Protein AF-A0A3D1VID3-F1 (afdb_monomer_lite)

Structure (mmCIF, N/CA/C/O backbone):
data_AF-A0A3D1VID3-F1
#
_entry.id   AF-A0A3D1VID3-F1
#
loop_
_atom_site.group_PDB
_atom_site.id
_atom_site.type_symbol
_atom_site.label_atom_id
_atom_site.label_alt_id
_atom_site.label_comp_id
_atom_site.label_asym_id
_atom_site.label_entity_id
_atom_site.label_seq_id
_atom_site.pdbx_PDB_ins_code
_atom_site.Cartn_x
_atom_site.Cartn_y
_atom_site.Cartn_z
_atom_site.occupancy
_atom_site.B_iso_or_equiv
_atom_site.auth_seq_id
_atom_site.auth_comp_id
_atom_site.auth_asym_id
_atom_site.auth_atom_id
_atom_site.pdbx_PDB_model_num
ATOM 1 N N . ALA A 1 1 ? 31.859 8.730 -6.512 1.00 69.94 1 ALA A N 1
ATOM 2 C CA . ALA A 1 1 ? 32.253 7.536 -5.726 1.00 69.94 1 ALA A CA 1
ATOM 3 C C . ALA A 1 1 ? 33.069 6.606 -6.617 1.00 69.94 1 ALA A C 1
ATOM 5 O O . ALA A 1 1 ? 32.719 6.485 -7.785 1.00 69.94 1 ALA A O 1
ATOM 6 N N . ASN A 1 2 ? 34.132 5.982 -6.102 1.00 84.19 2 ASN A N 1
ATOM 7 C CA . ASN A 1 2 ? 34.998 5.089 -6.883 1.00 84.19 2 ASN A CA 1
ATOM 8 C C . ASN A 1 2 ? 34.847 3.645 -6.387 1.00 84.19 2 ASN A C 1
ATOM 10 O O . ASN A 1 2 ? 34.829 3.423 -5.179 1.00 84.19 2 ASN A O 1
ATOM 14 N N . GLY A 1 3 ? 34.757 2.680 -7.307 1.00 83.94 3 GLY A N 1
ATOM 15 C CA . GLY A 1 3 ? 34.739 1.248 -6.985 1.00 83.94 3 GLY A CA 1
ATOM 16 C C . GLY A 1 3 ? 33.404 0.687 -6.476 1.00 83.94 3 GLY A C 1
ATOM 17 O O . GLY A 1 3 ? 33.406 -0.346 -5.812 1.00 83.94 3 GLY A O 1
ATOM 18 N N . VAL A 1 4 ? 32.268 1.327 -6.774 1.00 95.44 4 VAL A N 1
ATOM 19 C CA . VAL A 1 4 ? 30.941 0.855 -6.333 1.00 95.44 4 VAL A CA 1
ATOM 20 C C . VAL A 1 4 ? 30.616 -0.498 -6.979 1.00 95.44 4 VAL A C 1
ATOM 22 O O . VAL A 1 4 ? 30.818 -0.677 -8.178 1.00 95.44 4 VAL A O 1
ATOM 25 N N . GLN A 1 5 ? 30.114 -1.458 -6.198 1.00 96.44 5 GLN A N 1
ATOM 26 C CA . GLN A 1 5 ? 29.717 -2.789 -6.672 1.00 96.44 5 GLN A CA 1
ATOM 27 C C . GLN A 1 5 ? 28.214 -2.992 -6.441 1.00 96.44 5 GLN A C 1
ATOM 29 O O . GLN A 1 5 ? 27.749 -2.866 -5.312 1.00 96.44 5 GLN A O 1
ATOM 34 N N . ILE A 1 6 ? 27.469 -3.339 -7.490 1.00 96.25 6 ILE A N 1
ATOM 35 C CA . ILE A 1 6 ? 26.026 -3.612 -7.438 1.00 96.25 6 ILE A CA 1
ATOM 36 C C . ILE A 1 6 ? 25.817 -5.026 -7.966 1.00 96.25 6 ILE A C 1
ATOM 38 O O . ILE A 1 6 ? 25.925 -5.250 -9.175 1.00 96.25 6 ILE A O 1
ATOM 42 N N . LYS A 1 7 ? 25.594 -5.993 -7.066 1.00 93.56 7 LYS A N 1
ATOM 43 C CA . LYS A 1 7 ? 25.561 -7.411 -7.443 1.00 93.56 7 LYS A CA 1
ATOM 44 C C . LYS A 1 7 ? 24.389 -8.200 -6.900 1.00 93.56 7 LYS A C 1
ATOM 46 O O . LYS A 1 7 ? 24.026 -8.014 -5.743 1.00 93.56 7 LYS A O 1
ATOM 51 N N . ASN A 1 8 ? 23.899 -9.135 -7.712 1.00 83.69 8 ASN A N 1
ATOM 52 C CA . ASN A 1 8 ? 22.909 -10.149 -7.340 1.00 83.69 8 ASN A CA 1
ATOM 53 C C . ASN A 1 8 ? 21.578 -9.572 -6.826 1.00 83.69 8 ASN A C 1
ATOM 55 O O . ASN A 1 8 ? 20.977 -10.116 -5.901 1.00 83.69 8 ASN A O 1
ATOM 59 N N . ASN A 1 9 ? 21.124 -8.467 -7.418 1.00 81.62 9 ASN A N 1
ATOM 60 C CA . ASN A 1 9 ? 19.864 -7.813 -7.069 1.00 81.62 9 ASN A CA 1
ATOM 61 C C . ASN A 1 9 ? 18.778 -8.083 -8.112 1.00 81.62 9 ASN A C 1
ATOM 63 O O . ASN A 1 9 ? 19.063 -8.420 -9.263 1.00 81.62 9 ASN A O 1
ATOM 67 N N . TYR A 1 10 ? 17.531 -7.861 -7.703 1.00 89.25 10 TYR A N 1
ATOM 68 C CA . TYR A 1 10 ? 16.372 -7.824 -8.584 1.00 89.25 10 TYR A CA 1
ATOM 69 C C . TYR A 1 10 ? 15.806 -6.402 -8.621 1.00 89.25 10 TYR A C 1
ATOM 71 O O . TYR A 1 10 ? 15.274 -5.919 -7.623 1.00 89.25 10 TYR A O 1
ATOM 79 N N . PHE A 1 11 ? 15.938 -5.733 -9.763 1.00 82.56 11 PHE A N 1
ATOM 80 C CA . PHE A 1 11 ? 15.369 -4.411 -10.006 1.00 82.56 11 PHE A CA 1
ATOM 81 C C . PHE A 1 11 ? 14.055 -4.571 -10.760 1.00 82.56 11 PHE A C 1
ATOM 83 O O . PHE A 1 11 ? 14.045 -5.176 -11.837 1.00 82.56 11 PHE A O 1
ATOM 90 N N . HIS A 1 12 ? 12.960 -4.027 -10.213 1.00 87.31 12 HIS A N 1
ATOM 91 C CA . HIS A 1 12 ? 11.667 -4.116 -10.878 1.00 87.31 12 HIS A CA 1
ATOM 92 C C . HIS A 1 12 ? 10.739 -2.909 -10.733 1.00 87.31 12 HIS A C 1
ATOM 94 O O . HIS A 1 12 ? 10.721 -2.267 -9.688 1.00 87.31 12 HIS A O 1
ATOM 100 N N . HIS A 1 13 ? 9.922 -2.673 -11.767 1.00 83.50 13 HIS A N 1
ATOM 101 C CA . HIS A 1 13 ? 8.860 -1.653 -11.826 1.00 83.50 13 HIS A CA 1
ATOM 102 C C . HIS A 1 13 ? 9.362 -0.210 -11.613 1.00 83.50 13 HIS A C 1
ATOM 104 O O . HIS A 1 13 ? 8.873 0.525 -10.758 1.00 83.50 13 HIS A O 1
ATOM 110 N N . ILE A 1 14 ? 10.341 0.201 -12.425 1.00 79.12 14 ILE A N 1
ATOM 111 C CA . ILE A 1 14 ? 10.919 1.556 -12.461 1.00 79.12 14 ILE A CA 1
ATOM 112 C C . ILE A 1 14 ? 10.676 2.140 -13.864 1.00 79.12 14 ILE A C 1
ATOM 114 O O . ILE A 1 14 ? 11.572 2.145 -14.700 1.00 79.12 14 ILE A O 1
ATOM 118 N N . GLN A 1 15 ? 9.442 2.576 -14.141 1.00 77.38 15 GLN A N 1
ATOM 119 C CA . GLN A 1 15 ? 8.937 2.813 -15.511 1.00 77.38 15 GLN 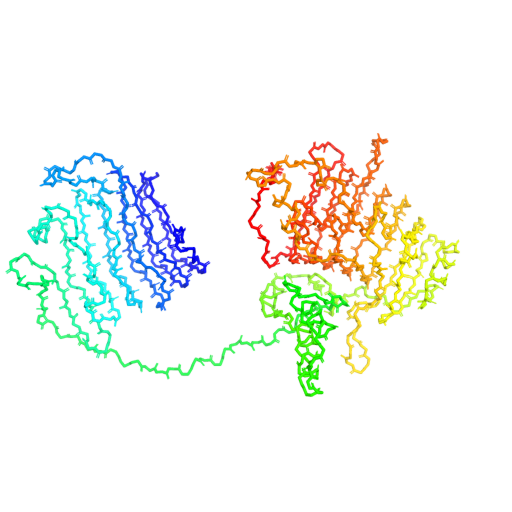A CA 1
ATOM 120 C C . GLN A 1 15 ? 8.604 4.281 -15.836 1.00 77.38 15 GLN A C 1
ATOM 122 O O . GLN A 1 15 ? 7.758 4.573 -16.677 1.00 77.38 15 GLN A O 1
ATOM 127 N N . SER A 1 16 ? 9.213 5.246 -15.141 1.00 75.56 16 SER A N 1
ATOM 128 C CA . SER A 1 16 ? 9.013 6.654 -15.512 1.00 75.56 16 SER A CA 1
ATOM 129 C C . SER A 1 16 ? 9.574 6.912 -16.918 1.00 75.56 16 SER A C 1
ATOM 131 O O . SER A 1 16 ? 10.734 6.590 -17.173 1.00 75.56 16 SER A O 1
ATOM 133 N N . GLU A 1 17 ? 8.775 7.509 -17.807 1.00 57.53 17 GLU A N 1
ATOM 134 C CA . GLU A 1 17 ? 9.091 7.723 -19.235 1.00 57.53 17 GLU A CA 1
ATOM 135 C C . GLU A 1 17 ? 10.389 8.523 -19.464 1.00 57.53 17 GLU A C 1
ATOM 137 O O . GLU A 1 17 ? 11.093 8.274 -20.431 1.00 57.53 17 GLU A O 1
ATOM 142 N N . PHE A 1 18 ? 10.750 9.435 -18.548 1.00 59.16 18 PHE A N 1
ATOM 143 C CA . PHE A 1 18 ? 11.919 10.329 -18.691 1.00 59.16 18 PHE A CA 1
ATOM 144 C C . PHE A 1 18 ? 12.942 10.237 -17.547 1.00 59.16 18 PHE A C 1
ATOM 146 O O . PHE A 1 18 ? 13.925 10.979 -17.516 1.00 59.16 18 PHE A O 1
ATOM 153 N N . ALA A 1 19 ? 12.688 9.390 -16.546 1.00 73.94 19 ALA A N 1
ATOM 154 C CA . ALA A 1 19 ? 13.525 9.306 -15.344 1.00 73.94 19 ALA A CA 1
ATOM 155 C C . ALA A 1 19 ? 13.604 7.897 -14.733 1.00 73.94 19 ALA A C 1
ATOM 157 O O . ALA A 1 19 ? 14.097 7.736 -13.616 1.00 73.94 19 ALA A O 1
ATOM 158 N N . GLY A 1 20 ? 13.076 6.879 -15.421 1.00 81.62 20 GLY A N 1
ATOM 159 C CA . GLY A 1 20 ? 12.983 5.501 -14.937 1.00 81.62 20 GLY A CA 1
ATOM 160 C C . GLY A 1 20 ? 14.314 4.748 -14.987 1.00 81.62 20 GLY A C 1
ATOM 161 O O . GLY A 1 20 ? 14.420 3.739 -15.676 1.00 81.62 20 GLY A O 1
ATOM 162 N N . TYR A 1 21 ? 15.329 5.243 -14.278 1.00 91.12 21 TYR A N 1
ATOM 163 C CA . TYR A 1 21 ? 16.670 4.656 -14.235 1.00 91.12 21 TYR A CA 1
ATOM 164 C C . TYR A 1 21 ? 16.803 3.691 -13.054 1.00 91.12 21 TYR A C 1
ATOM 166 O O . TYR A 1 21 ? 16.617 4.101 -11.908 1.00 91.12 21 TYR A O 1
ATOM 174 N N . ALA A 1 22 ? 17.188 2.433 -13.290 1.00 92.88 22 ALA A N 1
ATOM 175 C CA . ALA A 1 22 ? 17.501 1.528 -12.179 1.00 92.88 22 ALA A CA 1
ATOM 176 C C . ALA A 1 22 ? 18.785 1.953 -11.444 1.00 92.88 22 ALA A C 1
ATOM 178 O O . ALA A 1 22 ? 18.865 1.860 -10.219 1.00 92.88 22 ALA A O 1
ATOM 179 N N . ILE A 1 23 ? 19.794 2.433 -12.181 1.00 96.12 23 ILE A N 1
ATOM 180 C CA . ILE A 1 23 ? 21.072 2.896 -11.629 1.00 96.12 23 ILE A CA 1
ATOM 181 C C . ILE A 1 23 ? 21.494 4.180 -12.351 1.00 96.12 23 ILE A C 1
ATOM 183 O O . ILE A 1 23 ? 21.650 4.185 -13.569 1.00 96.12 23 ILE A O 1
ATOM 187 N N . ALA A 1 24 ? 21.741 5.256 -11.601 1.00 94.88 24 ALA A N 1
ATOM 188 C CA . ALA A 1 24 ? 22.260 6.518 -12.130 1.00 94.88 24 ALA A CA 1
ATOM 189 C C . ALA A 1 24 ? 23.707 6.761 -11.665 1.00 94.88 24 ALA A C 1
ATOM 191 O O . ALA A 1 24 ? 24.011 6.694 -10.473 1.00 94.88 24 ALA A O 1
ATOM 192 N N . ILE A 1 25 ? 24.603 7.062 -12.606 1.00 94.94 25 ILE A N 1
ATOM 193 C CA . ILE A 1 25 ? 26.035 7.275 -12.376 1.00 94.94 25 ILE A CA 1
ATOM 194 C C . ILE A 1 25 ? 26.409 8.681 -12.852 1.00 94.94 25 ILE A C 1
ATOM 196 O O . ILE A 1 25 ? 26.446 8.953 -14.047 1.00 94.94 25 ILE A O 1
ATOM 200 N N . ALA A 1 26 ? 26.736 9.572 -11.917 1.00 93.38 26 ALA A N 1
ATOM 201 C CA . ALA A 1 26 ? 27.215 10.921 -12.214 1.00 93.38 26 ALA A CA 1
ATOM 202 C C . ALA A 1 26 ? 28.569 11.164 -11.533 1.00 93.38 26 ALA A C 1
ATOM 204 O O . ALA A 1 26 ? 28.663 11.141 -10.305 1.00 93.38 26 ALA A O 1
ATOM 205 N N . ASN A 1 27 ? 29.622 11.378 -12.326 1.00 91.25 27 ASN A N 1
ATOM 206 C CA . ASN A 1 27 ? 31.018 11.491 -11.874 1.00 91.25 27 ASN A CA 1
ATOM 207 C C . ASN A 1 27 ? 31.439 10.354 -10.910 1.00 91.25 27 ASN A C 1
ATOM 209 O O . ASN A 1 27 ? 31.988 10.587 -9.824 1.00 91.25 27 ASN A O 1
ATOM 213 N N . GLY A 1 28 ? 31.131 9.106 -11.275 1.00 93.06 28 GLY A N 1
ATOM 214 C CA . GLY A 1 28 ? 31.352 7.931 -10.427 1.00 93.06 28 GLY A CA 1
ATOM 215 C C . GLY A 1 28 ? 31.689 6.662 -11.203 1.00 93.06 28 GLY A C 1
ATOM 216 O O . GLY A 1 28 ? 31.484 6.584 -12.407 1.00 93.06 28 GLY A O 1
ATOM 217 N N . GLN A 1 29 ? 32.217 5.657 -10.506 1.00 95.94 29 GLN A N 1
ATOM 218 C CA . GLN A 1 29 ? 32.656 4.396 -11.108 1.00 95.94 29 GLN A CA 1
ATOM 219 C C . GLN A 1 29 ? 31.906 3.223 -10.481 1.00 95.94 29 GLN A C 1
ATOM 221 O O . GLN A 1 29 ? 31.983 3.036 -9.260 1.00 95.94 29 GLN A O 1
ATOM 226 N N . ALA A 1 30 ? 31.215 2.434 -11.307 1.00 97.06 30 ALA A N 1
ATOM 227 C CA . ALA A 1 30 ? 30.407 1.309 -10.847 1.00 97.06 30 ALA A CA 1
ATOM 228 C C . ALA A 1 30 ? 30.616 0.030 -11.671 1.00 97.06 30 ALA A C 1
ATOM 230 O O . ALA A 1 30 ? 30.697 0.055 -12.900 1.00 97.06 30 ALA A O 1
ATOM 231 N N . THR A 1 31 ? 30.633 -1.106 -10.974 1.00 98.19 31 THR A N 1
ATOM 232 C CA . THR A 1 31 ? 30.494 -2.446 -11.551 1.00 98.19 31 THR A CA 1
ATOM 233 C C . THR A 1 31 ? 29.124 -3.008 -11.189 1.00 98.19 31 THR A C 1
ATOM 235 O O . THR A 1 31 ? 28.808 -3.165 -10.009 1.00 98.19 31 THR A O 1
ATOM 238 N N . VAL A 1 32 ? 28.330 -3.343 -12.200 1.00 98.25 32 VAL A N 1
ATOM 239 C CA . VAL A 1 32 ? 26.972 -3.878 -12.084 1.00 98.25 32 VAL A CA 1
ATOM 240 C C . VAL A 1 32 ? 26.993 -5.320 -12.582 1.00 98.25 32 VAL A C 1
ATOM 242 O O . VAL A 1 32 ? 27.186 -5.556 -13.776 1.00 98.25 32 VAL A O 1
ATOM 245 N N . GLU A 1 33 ? 26.867 -6.288 -11.670 1.00 97.50 33 GLU A N 1
ATOM 246 C CA . GLU A 1 33 ? 27.108 -7.703 -11.968 1.00 97.50 33 GLU A CA 1
ATOM 247 C C . GLU A 1 33 ? 26.064 -8.685 -11.424 1.00 97.50 33 GLU A C 1
ATOM 249 O O . GLU A 1 33 ? 25.779 -8.684 -10.236 1.00 97.50 33 GLU A O 1
ATOM 254 N N . GLY A 1 34 ? 25.560 -9.603 -12.254 1.00 84.75 34 GLY A N 1
ATOM 255 C CA . GLY A 1 34 ? 24.706 -10.698 -11.769 1.00 84.75 34 GLY A CA 1
ATOM 256 C C . GLY A 1 34 ? 23.289 -10.281 -11.366 1.00 84.75 34 GLY A C 1
ATOM 257 O O . GLY A 1 34 ? 22.659 -10.973 -10.573 1.00 84.75 34 GLY A O 1
ATOM 258 N N . ASN A 1 35 ? 22.792 -9.140 -11.845 1.00 94.31 35 ASN A N 1
ATOM 259 C CA . ASN A 1 35 ? 21.467 -8.622 -11.500 1.00 94.31 35 ASN A CA 1
ATOM 260 C C . ASN A 1 35 ? 20.402 -9.040 -12.528 1.00 94.31 35 ASN A C 1
ATOM 262 O O . ASN A 1 35 ? 20.710 -9.282 -13.699 1.00 94.31 35 ASN A O 1
ATOM 266 N N . LEU A 1 36 ? 19.145 -9.069 -12.084 1.00 87.94 36 LEU A N 1
ATOM 267 C CA . LEU A 1 36 ? 17.956 -9.246 -12.918 1.00 87.94 36 LEU A CA 1
ATOM 268 C C . LEU A 1 36 ? 17.178 -7.925 -12.997 1.00 87.94 36 LEU A C 1
ATOM 270 O O . LEU A 1 36 ? 16.871 -7.334 -11.962 1.00 87.94 36 LEU A O 1
ATOM 274 N N . PHE A 1 37 ? 16.831 -7.493 -14.208 1.00 89.62 37 PHE A N 1
ATOM 275 C CA . PHE A 1 37 ? 16.057 -6.278 -14.478 1.00 89.62 37 PHE A CA 1
ATOM 276 C C . PHE A 1 37 ? 14.732 -6.629 -15.161 1.00 89.62 37 PHE A C 1
ATOM 278 O O . PHE A 1 37 ? 14.739 -7.326 -16.174 1.00 89.62 37 PHE A O 1
ATOM 285 N N . ASN A 1 38 ? 13.608 -6.146 -14.624 1.00 85.50 38 ASN A N 1
ATOM 286 C CA . ASN A 1 38 ? 12.265 -6.421 -15.150 1.00 85.50 38 ASN A CA 1
ATOM 287 C C . ASN A 1 38 ? 11.326 -5.212 -14.971 1.00 85.50 38 ASN A C 1
ATOM 289 O O . ASN A 1 38 ? 11.286 -4.628 -13.902 1.00 85.50 38 ASN A O 1
ATOM 293 N N . HIS A 1 39 ? 10.534 -4.838 -15.968 1.00 77.56 39 HIS A N 1
ATOM 294 C CA . HIS A 1 39 ? 9.714 -3.618 -15.993 1.00 77.56 39 HIS A CA 1
ATOM 295 C C . HIS A 1 39 ? 10.498 -2.354 -15.596 1.00 77.56 39 HIS A C 1
ATOM 297 O O . HIS A 1 39 ? 10.245 -1.745 -14.558 1.00 77.56 39 HIS A O 1
ATOM 303 N N . ILE A 1 40 ? 11.495 -1.983 -16.396 1.00 83.12 40 ILE A N 1
ATOM 304 C CA . ILE A 1 40 ? 12.371 -0.825 -16.163 1.00 83.12 40 ILE A CA 1
ATOM 305 C C . ILE A 1 40 ? 12.375 0.031 -17.440 1.00 83.12 40 ILE A C 1
ATOM 307 O O . ILE A 1 40 ? 12.405 -0.540 -18.524 1.00 83.12 40 ILE A O 1
ATOM 311 N N . SER A 1 41 ? 12.384 1.365 -17.356 1.00 84.62 41 SER A N 1
ATOM 312 C CA . SER A 1 41 ? 12.559 2.198 -18.563 1.00 84.62 41 SER A CA 1
ATOM 313 C C . SER A 1 41 ? 13.994 2.107 -19.086 1.00 84.62 41 SER A C 1
ATOM 315 O O . SER A 1 41 ? 14.212 1.793 -20.251 1.00 84.62 41 SER A O 1
ATOM 317 N N . HIS A 1 42 ? 14.971 2.318 -18.197 1.00 89.69 42 HIS A N 1
ATOM 318 C CA . HIS A 1 42 ? 16.403 2.292 -18.492 1.00 89.69 42 HIS A CA 1
ATOM 319 C C . HIS A 1 42 ? 17.173 1.588 -17.362 1.00 89.69 42 HIS A C 1
ATOM 321 O O . HIS A 1 42 ? 17.013 1.913 -16.182 1.00 89.69 42 HIS A O 1
ATOM 327 N N . LEU A 1 43 ? 18.057 0.642 -17.688 1.00 94.62 43 LEU A N 1
ATOM 328 C CA . LEU A 1 43 ? 18.902 -0.008 -16.676 1.00 94.62 43 LEU A CA 1
ATOM 329 C C . LEU A 1 43 ? 19.868 1.007 -16.067 1.00 94.62 43 LEU A C 1
ATOM 331 O O . LEU A 1 43 ? 19.989 1.099 -14.846 1.00 94.62 43 LEU A O 1
ATOM 335 N N . ILE A 1 44 ? 20.566 1.749 -16.927 1.00 95.88 44 ILE A N 1
ATOM 336 C CA . ILE A 1 44 ? 21.646 2.646 -16.533 1.00 95.88 44 ILE A CA 1
ATOM 337 C C . ILE A 1 44 ? 21.423 4.039 -17.120 1.00 95.88 44 ILE A C 1
ATOM 339 O O . ILE A 1 44 ? 21.210 4.181 -18.319 1.00 95.88 44 ILE A O 1
ATOM 343 N N . TYR A 1 45 ? 21.580 5.061 -16.286 1.00 95.00 45 TYR A N 1
ATOM 344 C CA . TYR A 1 45 ? 21.882 6.428 -16.700 1.00 95.00 45 TYR A CA 1
ATOM 345 C C . TYR A 1 45 ? 23.328 6.750 -16.328 1.00 95.00 45 TYR A C 1
ATOM 347 O O . TYR A 1 45 ? 23.734 6.510 -15.188 1.00 95.00 45 TYR A O 1
ATOM 355 N N . ILE A 1 46 ? 24.116 7.293 -17.255 1.00 94.75 46 ILE A N 1
ATOM 356 C CA . ILE A 1 46 ? 25.505 7.682 -16.987 1.00 94.75 46 ILE A CA 1
ATOM 357 C C . ILE A 1 46 ? 25.851 9.049 -17.580 1.00 94.75 46 ILE A C 1
ATOM 359 O O . ILE A 1 46 ? 25.584 9.315 -18.747 1.00 94.75 46 ILE A O 1
ATOM 363 N N . GLN A 1 47 ? 26.497 9.893 -16.773 1.00 94.00 47 GLN A N 1
ATOM 364 C CA . GLN A 1 47 ? 27.023 11.200 -17.175 1.00 94.00 47 GLN A CA 1
ATOM 365 C C . GLN A 1 47 ? 28.311 11.566 -16.424 1.00 94.00 47 GLN A C 1
ATOM 367 O O . GLN A 1 47 ? 28.577 11.068 -15.326 1.00 94.00 47 GLN A O 1
ATOM 372 N N . GLY A 1 48 ? 29.076 12.516 -16.961 1.00 92.56 48 GLY A N 1
ATOM 373 C CA . GLY A 1 48 ? 30.275 13.083 -16.337 1.00 92.56 48 GLY A CA 1
ATOM 374 C C . GLY A 1 48 ? 31.583 12.488 -16.863 1.00 92.56 48 GLY A C 1
ATOM 375 O O . GLY A 1 48 ? 31.759 11.274 -16.918 1.00 92.56 48 GLY A O 1
ATOM 376 N N . ALA A 1 49 ? 32.551 13.350 -17.194 1.00 91.75 49 ALA A N 1
ATOM 377 C CA . ALA A 1 49 ? 33.791 12.964 -17.879 1.00 91.75 49 ALA A CA 1
ATOM 378 C C . ALA A 1 49 ? 34.677 11.960 -17.117 1.00 91.75 49 ALA A C 1
ATOM 380 O O . ALA A 1 49 ? 35.528 11.309 -17.717 1.00 91.75 49 ALA A O 1
ATOM 381 N N . SER A 1 50 ? 34.489 11.831 -15.801 1.00 92.31 50 SER A N 1
ATOM 382 C CA . SER A 1 50 ? 35.207 10.879 -14.946 1.00 92.31 50 SER A CA 1
ATOM 383 C C . SER A 1 50 ? 34.428 9.592 -14.653 1.00 92.31 50 SER A C 1
ATOM 385 O O . SER A 1 50 ? 34.944 8.735 -13.930 1.00 92.31 50 SER A O 1
ATOM 387 N N . SER A 1 51 ? 33.206 9.452 -15.177 1.00 95.94 51 SER A N 1
ATOM 388 C CA . SER A 1 51 ? 32.351 8.299 -14.900 1.00 95.94 51 SER A CA 1
ATOM 389 C C . SER A 1 51 ? 32.799 7.040 -15.628 1.00 95.94 51 SER A C 1
ATOM 391 O O . SER A 1 51 ? 33.197 7.105 -16.788 1.00 95.94 51 SER A O 1
ATOM 393 N N . SER A 1 52 ? 32.667 5.893 -14.964 1.00 96.69 52 SER A N 1
ATOM 394 C CA . SER A 1 52 ? 32.997 4.580 -15.524 1.00 96.69 52 SER A CA 1
ATOM 395 C C . SER A 1 52 ? 31.895 3.566 -15.228 1.00 96.69 52 SER A C 1
ATOM 397 O O . SER A 1 52 ? 31.409 3.483 -14.095 1.00 96.69 52 SER A O 1
ATOM 399 N N . LEU A 1 53 ? 31.537 2.755 -16.223 1.00 97.69 53 LEU A N 1
ATOM 400 C CA . LEU A 1 53 ? 30.578 1.657 -16.084 1.00 97.69 53 LEU A CA 1
ATOM 401 C C . LEU A 1 53 ? 31.206 0.332 -16.511 1.00 97.69 53 LEU A C 1
ATOM 403 O O . LEU A 1 53 ? 31.727 0.206 -17.613 1.00 97.69 53 LEU A O 1
ATOM 407 N N . THR A 1 54 ? 31.054 -0.695 -15.679 1.00 98.19 54 THR A N 1
ATOM 408 C CA . THR A 1 54 ? 31.205 -2.096 -16.089 1.00 98.19 54 THR A CA 1
ATOM 409 C C . THR A 1 54 ? 29.908 -2.849 -15.812 1.00 98.19 54 THR A C 1
ATOM 411 O O . THR A 1 54 ? 29.616 -3.166 -14.663 1.00 98.19 54 THR A O 1
ATOM 414 N N . LEU A 1 55 ? 29.135 -3.147 -16.852 1.00 98.12 55 LEU A N 1
ATOM 415 C CA . LEU A 1 55 ? 27.898 -3.925 -16.800 1.00 98.12 55 LEU A CA 1
ATOM 416 C C . LEU A 1 55 ? 28.195 -5.356 -17.264 1.00 98.12 55 LEU A C 1
ATOM 418 O O . LEU A 1 55 ? 28.493 -5.559 -18.442 1.00 98.12 55 LEU A O 1
ATOM 422 N N . LYS A 1 56 ? 28.135 -6.350 -16.368 1.00 97.69 56 LYS A N 1
ATOM 423 C CA . LYS A 1 56 ? 28.452 -7.741 -16.728 1.00 97.69 56 LYS A CA 1
ATOM 424 C C . LYS A 1 56 ? 27.577 -8.821 -16.111 1.00 97.69 56 LYS A C 1
ATOM 426 O O . LYS A 1 56 ? 27.183 -8.710 -14.963 1.00 97.69 56 LYS A O 1
ATOM 431 N N . ASN A 1 57 ? 27.347 -9.927 -16.812 1.00 96.12 57 ASN A N 1
ATOM 432 C CA . ASN A 1 57 ? 26.619 -11.086 -16.268 1.00 96.12 57 ASN A CA 1
ATOM 433 C C . ASN A 1 57 ? 25.181 -10.770 -15.800 1.00 96.12 57 ASN A C 1
ATOM 435 O O . ASN A 1 57 ? 24.682 -11.437 -14.899 1.00 96.12 57 ASN A O 1
ATOM 439 N N . ASN A 1 58 ? 24.527 -9.739 -16.341 1.00 97.19 58 ASN A N 1
ATOM 440 C CA . ASN A 1 58 ? 23.156 -9.374 -15.968 1.00 97.19 58 ASN A CA 1
ATOM 441 C C . ASN A 1 58 ? 22.134 -9.931 -16.966 1.00 97.19 58 ASN A C 1
ATOM 443 O O . ASN A 1 58 ? 22.470 -10.227 -18.116 1.00 97.19 58 ASN A O 1
ATOM 447 N N . VAL A 1 59 ? 20.879 -10.021 -16.528 1.00 94.12 59 VAL A N 1
ATOM 448 C CA . VAL A 1 59 ? 19.735 -10.389 -17.369 1.00 94.12 59 VAL A CA 1
ATOM 449 C C . VAL A 1 59 ? 18.707 -9.264 -17.350 1.00 94.12 59 VAL A C 1
ATOM 451 O O . VAL A 1 59 ? 18.256 -8.840 -16.289 1.00 94.12 59 VAL A O 1
ATOM 454 N N . GLU A 1 60 ? 18.322 -8.800 -18.529 1.00 93.00 60 GLU A N 1
ATOM 455 C CA . GLU A 1 60 ? 17.181 -7.921 -18.761 1.00 93.00 60 GLU A CA 1
ATOM 456 C C . GLU A 1 60 ? 16.028 -8.761 -19.334 1.00 93.00 60 GLU A C 1
ATOM 458 O O . GLU A 1 60 ? 16.229 -9.523 -20.276 1.00 93.00 60 GLU A O 1
ATOM 463 N N . ALA A 1 61 ? 14.850 -8.691 -18.708 1.00 88.00 61 ALA A N 1
ATOM 464 C CA . ALA A 1 61 ? 13.800 -9.708 -18.810 1.00 88.00 61 ALA A CA 1
ATOM 465 C C . ALA A 1 61 ? 12.796 -9.552 -19.975 1.00 88.00 61 ALA A C 1
ATOM 467 O O . ALA A 1 61 ? 11.817 -10.294 -20.025 1.00 88.00 61 ALA A O 1
ATOM 468 N N . GLY A 1 62 ? 13.024 -8.648 -20.927 1.00 79.19 62 GLY A N 1
ATOM 469 C CA . GLY A 1 62 ? 12.193 -8.489 -22.128 1.00 79.19 62 GLY A CA 1
ATOM 470 C C . GLY A 1 62 ? 11.054 -7.485 -21.974 1.00 79.19 62 GLY A C 1
ATOM 471 O O . GLY A 1 62 ? 10.036 -7.594 -22.653 1.00 79.19 62 GLY A O 1
ATOM 472 N N . SER A 1 63 ? 11.206 -6.544 -21.051 1.00 76.25 63 SER A N 1
ATOM 473 C CA . SER A 1 63 ? 10.146 -5.662 -20.558 1.00 76.25 63 SER A CA 1
ATOM 474 C C . SER A 1 63 ? 10.586 -4.195 -20.498 1.00 76.25 63 SER A C 1
ATOM 476 O O . SER A 1 63 ? 10.157 -3.474 -19.596 1.00 76.25 63 SER A O 1
ATOM 478 N N . LEU A 1 64 ? 11.545 -3.788 -21.332 1.00 76.81 64 LEU A N 1
ATOM 479 C CA . LEU A 1 64 ? 12.006 -2.404 -21.356 1.00 76.81 64 LEU A CA 1
ATOM 480 C C . LEU A 1 64 ? 11.084 -1.518 -22.176 1.00 76.81 64 LEU A C 1
ATOM 482 O O . LEU A 1 64 ? 10.728 -1.853 -23.305 1.00 76.81 64 LEU A O 1
ATOM 486 N N . ASP A 1 65 ? 10.802 -0.344 -21.621 1.00 69.44 65 ASP A N 1
ATOM 487 C CA . ASP A 1 65 ? 10.063 0.711 -22.310 1.00 69.44 65 ASP A CA 1
ATOM 488 C C . ASP A 1 65 ? 11.005 1.636 -23.120 1.00 69.44 65 ASP A C 1
ATOM 490 O O . ASP A 1 65 ? 10.569 2.234 -24.101 1.00 69.44 65 ASP A O 1
ATOM 494 N N . GLY A 1 66 ? 12.304 1.705 -22.772 1.00 77.00 66 GLY A N 1
ATOM 495 C CA . GLY A 1 66 ? 13.322 2.551 -23.422 1.00 77.00 66 GLY A CA 1
ATOM 496 C C . GLY A 1 66 ? 14.667 1.849 -23.671 1.00 77.00 66 GLY A C 1
ATOM 497 O O . GLY A 1 66 ? 14.782 0.623 -23.580 1.00 77.00 66 GLY A O 1
ATOM 498 N N . GLU A 1 67 ? 15.697 2.605 -24.051 1.00 87.44 67 GLU A N 1
ATOM 499 C CA . GLU A 1 67 ? 17.055 2.093 -24.260 1.00 87.44 67 GLU A CA 1
ATOM 500 C C . GLU A 1 67 ? 17.683 1.641 -22.924 1.00 87.44 67 GLU A C 1
ATOM 502 O O . GLU A 1 67 ? 17.634 2.383 -21.941 1.00 87.44 67 GLU A O 1
ATOM 507 N N . PRO A 1 68 ? 18.339 0.465 -22.840 1.00 91.38 68 PRO A N 1
ATOM 508 C CA . PRO A 1 68 ? 18.922 -0.018 -21.592 1.00 91.38 68 PRO A CA 1
ATOM 509 C C . PRO A 1 68 ? 19.930 0.951 -20.959 1.00 91.38 68 PRO A C 1
ATOM 511 O O . PRO A 1 68 ? 20.002 1.028 -19.733 1.00 91.38 68 PRO A O 1
ATOM 514 N N . ILE A 1 69 ? 20.736 1.656 -21.759 1.00 93.06 69 ILE A N 1
ATOM 515 C CA . ILE A 1 69 ? 21.800 2.534 -21.263 1.00 93.06 69 ILE A CA 1
ATOM 516 C C . ILE A 1 69 ? 21.656 3.926 -21.887 1.00 93.06 69 ILE A C 1
ATOM 518 O O . ILE A 1 69 ? 21.951 4.122 -23.065 1.00 93.06 69 ILE A O 1
ATOM 522 N N . LEU A 1 70 ? 21.278 4.907 -21.072 1.00 91.19 70 LEU A N 1
ATOM 523 C CA . LEU A 1 70 ? 21.249 6.318 -21.450 1.00 91.19 70 LEU A CA 1
ATOM 524 C C . LEU A 1 70 ? 22.590 6.969 -21.092 1.00 91.19 70 LEU A C 1
ATOM 526 O O . LEU A 1 70 ? 23.009 6.976 -19.930 1.00 91.19 70 LEU A O 1
ATOM 530 N N . ILE A 1 71 ? 23.277 7.495 -22.105 1.00 91.69 71 ILE A N 1
ATOM 531 C CA . ILE A 1 71 ? 24.592 8.129 -21.993 1.00 91.69 71 ILE A CA 1
ATOM 532 C C . ILE A 1 71 ? 24.437 9.626 -22.250 1.00 91.69 71 ILE A C 1
ATOM 534 O O . ILE A 1 71 ? 24.270 10.062 -23.392 1.00 91.69 71 ILE A O 1
ATOM 538 N N . ASP A 1 72 ? 24.535 10.417 -21.187 1.00 91.19 72 ASP A N 1
ATOM 539 C CA . ASP A 1 72 ? 24.261 11.848 -21.228 1.00 91.19 72 ASP A CA 1
ATOM 540 C C . ASP A 1 72 ? 25.534 12.709 -21.233 1.00 91.19 72 ASP A C 1
ATOM 542 O O . ASP A 1 72 ? 26.657 12.236 -21.031 1.00 91.19 72 ASP A O 1
ATOM 546 N N . LEU A 1 73 ? 25.364 14.001 -21.503 1.00 89.88 73 LEU A N 1
ATOM 547 C CA . LEU A 1 73 ? 26.445 14.976 -21.553 1.00 89.88 73 LEU A CA 1
ATOM 548 C C . LEU A 1 73 ? 27.143 15.087 -20.191 1.00 89.88 73 LEU A C 1
ATOM 550 O O . LEU A 1 73 ? 26.528 15.380 -19.173 1.00 89.88 73 LEU A O 1
ATOM 554 N N . GLY A 1 74 ? 28.461 14.902 -20.180 1.00 84.75 74 GLY A N 1
ATOM 555 C CA . GLY A 1 74 ? 29.292 15.178 -19.016 1.00 84.75 74 GLY A CA 1
ATOM 556 C C . GLY A 1 74 ? 29.871 16.585 -19.087 1.00 84.75 74 GLY A C 1
ATOM 557 O O . GLY A 1 74 ? 29.263 17.562 -18.661 1.00 84.75 74 GLY A O 1
ATOM 558 N N . GLY A 1 75 ? 31.086 16.691 -19.624 1.00 85.88 75 GLY A N 1
ATOM 559 C CA . GLY A 1 75 ? 31.788 17.966 -19.731 1.00 85.88 75 GLY A CA 1
ATOM 560 C C . GLY A 1 75 ? 33.137 17.851 -20.432 1.00 85.88 75 GLY A C 1
ATOM 561 O O . GLY A 1 75 ? 33.783 16.809 -20.403 1.00 85.88 75 GLY A O 1
ATOM 562 N N . GLY A 1 76 ? 33.574 18.946 -21.052 1.00 90.06 76 GLY A N 1
ATOM 563 C CA . GLY A 1 76 ? 34.779 18.961 -21.883 1.00 90.06 76 GLY A CA 1
ATOM 564 C C . GLY A 1 76 ? 34.540 18.413 -23.292 1.00 90.06 76 GLY A C 1
ATOM 565 O O . GLY A 1 76 ? 33.563 17.710 -23.559 1.00 90.06 76 GLY A O 1
ATOM 566 N N . LYS A 1 77 ? 35.424 18.793 -24.216 1.00 93.19 77 LYS A N 1
ATOM 567 C CA . LYS A 1 77 ? 35.398 18.327 -25.605 1.00 93.19 77 LYS A CA 1
ATOM 568 C C . LYS A 1 77 ? 36.275 17.098 -25.764 1.00 93.19 77 LYS A C 1
ATOM 570 O O . LYS A 1 77 ? 37.332 17.013 -25.141 1.00 93.19 77 LYS A O 1
ATOM 575 N N . ASP A 1 78 ? 35.828 16.170 -26.599 1.00 91.25 78 ASP A N 1
ATOM 576 C CA . ASP A 1 78 ? 36.645 15.019 -26.954 1.00 91.25 78 ASP A CA 1
ATOM 577 C C . ASP A 1 78 ? 37.866 15.452 -27.778 1.00 91.25 78 ASP A C 1
ATOM 579 O O . ASP A 1 78 ? 37.770 16.345 -28.622 1.00 91.25 78 ASP A O 1
ATOM 583 N N . ILE A 1 79 ? 39.019 14.825 -27.532 1.00 88.81 79 ILE A N 1
ATOM 584 C CA . ILE A 1 79 ? 40.274 15.176 -28.208 1.00 88.81 79 ILE A CA 1
ATOM 585 C C . ILE A 1 79 ? 40.322 14.684 -29.660 1.00 88.81 79 ILE A C 1
ATOM 587 O O . ILE A 1 79 ? 40.840 15.390 -30.522 1.00 88.81 79 ILE A O 1
ATOM 591 N N . ASP A 1 80 ? 39.754 13.507 -29.939 1.00 86.44 80 ASP A N 1
ATOM 592 C CA . ASP A 1 80 ? 39.760 12.912 -31.279 1.00 86.44 80 ASP A CA 1
ATOM 593 C C . ASP A 1 80 ? 38.522 13.329 -32.084 1.00 86.44 80 ASP A C 1
ATOM 595 O O . ASP A 1 80 ? 38.559 13.337 -33.315 1.00 86.44 80 ASP A O 1
ATOM 599 N N . PHE A 1 81 ? 37.434 13.697 -31.395 1.00 88.31 81 PHE A N 1
ATOM 600 C CA . PHE A 1 81 ? 36.178 14.155 -31.993 1.00 88.31 81 PHE A CA 1
ATOM 601 C C . PHE A 1 81 ? 35.736 15.514 -31.412 1.00 88.31 81 PHE A C 1
ATOM 603 O O . PHE A 1 81 ? 34.762 15.566 -30.663 1.00 88.31 81 PHE A O 1
ATOM 610 N N . PRO A 1 82 ? 36.380 16.644 -31.772 1.00 89.75 82 PRO A N 1
ATOM 611 C CA . PRO A 1 82 ? 36.152 17.947 -31.125 1.00 89.75 82 PRO A CA 1
ATOM 612 C C . PRO A 1 82 ? 34.716 18.497 -31.192 1.00 89.75 82 PRO A C 1
ATOM 614 O O . PRO A 1 82 ? 34.342 19.361 -30.394 1.00 89.75 82 PRO A O 1
ATOM 617 N N . ALA A 1 83 ? 33.888 18.010 -32.125 1.00 89.88 83 ALA A N 1
ATOM 618 C CA . ALA A 1 83 ? 32.459 18.322 -32.169 1.00 89.88 83 ALA A CA 1
ATOM 619 C C . ALA A 1 83 ? 31.705 17.757 -30.944 1.00 89.88 83 ALA A C 1
ATOM 621 O O . ALA A 1 83 ? 30.751 18.374 -30.465 1.00 89.88 83 ALA A O 1
ATOM 622 N N . GLN A 1 84 ? 32.184 16.646 -30.379 1.00 90.38 84 GLN A N 1
ATOM 623 C CA . GLN A 1 84 ? 31.528 15.872 -29.329 1.00 90.38 84 GLN A CA 1
ATOM 624 C C . GLN A 1 84 ? 31.906 16.312 -27.913 1.00 90.38 84 GLN A C 1
ATOM 626 O O . GLN A 1 84 ? 33.006 16.802 -27.645 1.00 90.38 84 GLN A O 1
ATOM 631 N N . VAL A 1 85 ? 30.960 16.132 -26.992 1.00 92.94 85 VAL A N 1
ATOM 632 C CA . VAL A 1 85 ? 31.157 16.313 -25.547 1.00 92.94 85 VAL A CA 1
ATOM 633 C C . VAL A 1 85 ? 31.456 14.958 -24.922 1.00 92.94 85 VAL A C 1
ATOM 635 O O . VAL A 1 85 ? 30.846 13.956 -25.297 1.00 92.94 85 VAL A O 1
ATOM 638 N N . ILE A 1 86 ? 32.371 14.932 -23.954 1.00 92.81 86 ILE A N 1
ATOM 639 C CA . ILE A 1 86 ? 32.675 13.708 -23.213 1.00 92.81 86 ILE A CA 1
ATOM 640 C C . ILE A 1 86 ? 31.491 13.371 -22.300 1.00 92.81 86 ILE A C 1
ATOM 642 O O . ILE A 1 86 ? 31.123 14.172 -21.435 1.00 92.81 86 ILE A O 1
ATOM 646 N N . SER A 1 87 ? 30.913 12.184 -22.473 1.00 91.88 87 SER A N 1
ATOM 647 C CA . SER A 1 87 ? 29.824 11.671 -21.627 1.00 91.88 87 SER A CA 1
ATOM 648 C C . SER A 1 87 ? 30.323 10.868 -20.432 1.00 91.88 87 SER A C 1
ATOM 650 O O . SER A 1 87 ? 29.797 10.996 -19.332 1.00 91.88 87 SER A O 1
ATOM 652 N N . ALA A 1 88 ? 31.368 10.069 -20.645 1.00 94.62 88 ALA A N 1
ATOM 653 C CA . ALA A 1 88 ? 31.978 9.197 -19.650 1.00 94.62 88 ALA A CA 1
ATOM 654 C C . ALA A 1 88 ? 33.467 8.967 -19.955 1.00 94.62 88 ALA A C 1
ATOM 656 O O . ALA A 1 88 ? 33.951 9.211 -21.068 1.00 94.62 88 ALA A O 1
ATOM 657 N N . LYS A 1 89 ? 34.206 8.453 -18.972 1.00 95.00 89 LYS A N 1
ATOM 658 C CA . LYS A 1 89 ? 35.568 7.957 -19.170 1.00 95.00 89 LYS A CA 1
ATOM 659 C C . LYS A 1 89 ? 35.558 6.648 -19.956 1.00 95.00 89 LYS A C 1
ATOM 661 O O . LYS A 1 89 ? 36.190 6.575 -21.010 1.00 95.00 89 LYS A O 1
ATOM 666 N N . ASP A 1 90 ? 34.848 5.642 -19.449 1.00 95.12 90 ASP A N 1
ATOM 667 C CA . ASP A 1 90 ? 34.777 4.301 -20.033 1.00 95.12 90 ASP A CA 1
ATOM 668 C C . ASP A 1 90 ? 33.434 3.602 -19.757 1.00 95.12 90 ASP A C 1
ATOM 670 O O . ASP A 1 90 ? 32.780 3.827 -18.737 1.00 95.12 90 ASP A O 1
ATOM 674 N N . ILE A 1 91 ? 33.005 2.770 -20.706 1.00 96.44 91 ILE A N 1
ATOM 675 C CA . ILE A 1 91 ? 31.778 1.974 -20.651 1.00 96.44 91 ILE A CA 1
ATOM 676 C C . ILE A 1 91 ? 32.077 0.576 -21.194 1.00 96.44 91 ILE A C 1
ATOM 678 O O . ILE A 1 91 ? 32.402 0.401 -22.369 1.00 96.44 91 ILE A O 1
ATOM 682 N N . ILE A 1 92 ? 31.930 -0.432 -20.339 1.00 97.50 92 ILE A N 1
ATOM 683 C CA . ILE A 1 92 ? 32.180 -1.842 -20.638 1.00 97.50 92 ILE A CA 1
ATOM 684 C C . ILE A 1 92 ? 30.886 -2.626 -20.407 1.00 97.50 92 ILE A C 1
ATOM 686 O O . ILE A 1 92 ? 30.363 -2.643 -19.296 1.00 97.50 92 ILE A O 1
ATOM 690 N N . VAL A 1 93 ? 30.376 -3.282 -21.448 1.00 97.69 93 VAL A N 1
ATOM 691 C CA . VAL A 1 93 ? 29.154 -4.098 -21.429 1.00 97.69 93 VAL A CA 1
ATOM 692 C C . VAL A 1 93 ? 29.501 -5.506 -21.901 1.00 97.69 93 VAL A C 1
ATOM 694 O O . VAL A 1 93 ? 29.732 -5.723 -23.094 1.00 97.69 93 VAL A O 1
ATOM 697 N N . GLU A 1 94 ? 29.567 -6.465 -20.975 1.00 97.12 94 GLU A N 1
ATOM 698 C CA . GLU A 1 94 ? 30.077 -7.809 -21.265 1.00 97.12 94 GLU A CA 1
ATOM 699 C C . GLU A 1 94 ? 29.244 -8.951 -20.683 1.00 97.12 94 GLU A C 1
ATOM 701 O O . GLU A 1 94 ? 28.894 -8.946 -19.510 1.00 97.12 94 GLU A O 1
ATOM 706 N N . ASN A 1 95 ? 28.996 -9.996 -21.474 1.00 96.06 95 ASN A N 1
ATOM 707 C CA . ASN A 1 95 ? 28.326 -11.217 -21.006 1.00 96.06 95 ASN A CA 1
ATOM 708 C C . ASN A 1 95 ? 26.941 -10.978 -20.366 1.00 96.06 95 ASN A C 1
ATOM 710 O O . ASN A 1 95 ? 26.565 -11.649 -19.408 1.00 96.06 95 ASN A O 1
ATOM 714 N N . ASN A 1 96 ? 26.184 -9.995 -20.859 1.00 97.44 96 ASN A N 1
ATOM 715 C CA . ASN A 1 96 ? 24.801 -9.759 -20.443 1.00 97.44 96 ASN A CA 1
ATOM 716 C C . ASN A 1 96 ? 23.819 -10.408 -21.421 1.00 97.44 96 ASN A C 1
ATOM 718 O O . ASN A 1 96 ? 24.143 -10.631 -22.588 1.00 97.44 96 ASN A O 1
ATOM 722 N N . THR A 1 97 ? 22.604 -10.669 -20.945 1.00 95.00 97 THR A N 1
ATOM 723 C CA . THR A 1 97 ? 21.471 -11.105 -21.766 1.00 95.00 97 THR A CA 1
ATOM 724 C C . THR A 1 97 ? 20.426 -9.997 -21.818 1.00 95.00 97 THR A C 1
ATOM 726 O O . THR A 1 97 ? 19.892 -9.619 -20.778 1.00 95.00 97 THR A O 1
ATOM 729 N N . PHE A 1 98 ? 20.137 -9.499 -23.018 1.00 93.94 98 PHE A N 1
ATOM 730 C CA . PHE A 1 98 ? 19.097 -8.512 -23.301 1.00 93.94 98 PHE A CA 1
ATOM 731 C C . PHE A 1 98 ? 17.972 -9.180 -24.084 1.00 93.94 98 PHE A C 1
ATOM 733 O O . PHE A 1 98 ? 18.192 -9.691 -25.188 1.00 93.94 98 PHE A O 1
ATOM 740 N N . LEU A 1 99 ? 16.779 -9.204 -23.498 1.00 90.94 99 LEU A N 1
ATOM 741 C CA . LEU A 1 99 ? 15.606 -9.863 -24.059 1.00 90.94 99 LEU A CA 1
ATOM 742 C C . LEU A 1 99 ? 14.596 -8.884 -24.663 1.00 90.94 99 LEU A C 1
ATOM 744 O O . LEU A 1 99 ? 13.635 -9.350 -25.263 1.00 90.94 99 LEU A O 1
ATOM 748 N N . SER A 1 100 ? 14.793 -7.569 -24.532 1.00 87.25 100 SER A N 1
ATOM 749 C CA . SER A 1 100 ? 13.947 -6.532 -25.141 1.00 87.25 100 SER A CA 1
ATOM 750 C C . SER A 1 100 ? 14.434 -6.123 -26.539 1.00 87.25 100 SER A C 1
ATOM 752 O O . SER A 1 100 ? 15.644 -6.073 -26.764 1.00 87.25 100 SER A O 1
ATOM 754 N N . PRO A 1 101 ? 13.538 -5.794 -27.491 1.00 88.50 101 PRO A N 1
ATOM 755 C CA . PRO A 1 101 ? 13.892 -5.375 -28.851 1.00 88.50 101 PRO A CA 1
ATOM 756 C C . PRO A 1 101 ? 14.291 -3.886 -28.934 1.00 88.50 101 PRO A C 1
ATOM 758 O O . PRO A 1 101 ? 13.835 -3.172 -29.827 1.00 88.50 101 PRO A O 1
ATOM 761 N N . ASN A 1 102 ? 15.135 -3.414 -28.012 1.00 86.06 102 ASN A N 1
ATOM 762 C CA . ASN A 1 102 ? 15.460 -1.993 -27.864 1.00 86.06 102 ASN A CA 1
ATOM 763 C C . ASN A 1 102 ? 16.926 -1.713 -28.257 1.00 86.06 102 ASN A C 1
ATOM 765 O O . ASN A 1 102 ? 17.800 -2.566 -28.041 1.00 86.06 102 ASN A O 1
ATOM 769 N N . PRO A 1 103 ? 17.237 -0.523 -28.803 1.00 87.75 103 PRO A N 1
ATOM 770 C CA . PRO A 1 103 ? 18.613 -0.077 -29.028 1.00 87.75 103 PRO A CA 1
ATOM 771 C C . PRO A 1 103 ? 19.384 -0.078 -27.716 1.00 87.75 103 PRO A C 1
ATOM 773 O O . PRO A 1 103 ? 18.839 0.324 -26.697 1.00 87.75 103 PRO A O 1
ATOM 776 N N . LEU A 1 104 ? 20.643 -0.529 -27.721 1.00 89.69 104 LEU A N 1
ATOM 777 C CA . LEU A 1 104 ? 21.403 -0.665 -26.472 1.00 89.69 104 LEU A CA 1
ATOM 778 C C . LEU A 1 104 ? 21.694 0.690 -25.812 1.00 89.69 104 LEU A C 1
ATOM 780 O O . LEU A 1 104 ? 21.730 0.775 -24.583 1.00 89.69 104 LEU A O 1
ATOM 784 N N . PHE A 1 105 ? 21.914 1.721 -26.630 1.00 89.50 105 PHE A N 1
ATOM 785 C CA . PHE A 1 105 ? 22.293 3.046 -26.166 1.00 89.50 105 PHE A CA 1
ATOM 786 C C . PHE A 1 105 ? 21.403 4.140 -26.733 1.00 89.50 105 PHE A C 1
ATOM 788 O O . PHE A 1 105 ? 21.179 4.198 -27.943 1.00 89.50 105 PHE A O 1
ATOM 795 N N . GLU A 1 106 ? 21.064 5.086 -25.867 1.00 87.88 106 GLU A N 1
ATOM 796 C CA . GLU A 1 106 ? 20.781 6.462 -26.257 1.00 87.88 106 GLU A CA 1
ATOM 797 C C . GLU A 1 106 ? 22.040 7.303 -25.985 1.00 87.88 106 GLU A C 1
ATOM 799 O O . GLU A 1 106 ? 22.598 7.267 -24.886 1.00 87.88 106 GLU A O 1
ATOM 804 N N . LEU A 1 107 ? 22.543 8.010 -27.003 1.00 86.88 107 LEU A N 1
ATOM 805 C CA . LEU A 1 107 ? 23.848 8.682 -26.975 1.00 86.88 107 LEU A CA 1
ATOM 806 C C . LEU A 1 107 ? 23.699 10.192 -27.174 1.00 86.88 107 LEU A C 1
ATOM 808 O O . LEU A 1 107 ? 23.510 10.643 -28.304 1.00 86.88 107 LEU A O 1
ATOM 812 N N . ASN A 1 108 ? 23.905 10.968 -26.110 1.00 88.38 108 ASN A N 1
ATOM 813 C CA . ASN A 1 108 ? 24.017 12.430 -26.192 1.00 88.38 108 ASN A CA 1
ATOM 814 C C . ASN A 1 108 ? 25.477 12.913 -26.174 1.00 88.38 108 ASN A C 1
ATOM 816 O O . ASN A 1 108 ? 25.769 14.020 -26.619 1.00 88.38 108 ASN A O 1
ATOM 820 N N . GLY A 1 109 ? 26.412 12.082 -25.704 1.00 88.69 109 GLY A N 1
ATOM 821 C CA . GLY A 1 109 ? 27.848 12.369 -25.712 1.00 88.69 109 GLY A CA 1
ATOM 822 C C . GLY A 1 109 ? 28.701 11.116 -25.895 1.00 88.69 109 GLY A C 1
ATOM 823 O O . GLY A 1 109 ? 28.201 9.990 -25.875 1.00 88.69 109 GLY A O 1
ATOM 824 N N . LEU A 1 110 ? 30.010 11.309 -26.063 1.00 90.75 110 LEU A N 1
ATOM 825 C CA . LEU A 1 110 ? 30.941 10.248 -26.440 1.00 90.75 110 LEU A CA 1
ATOM 826 C C . LEU A 1 110 ? 31.813 9.792 -25.255 1.00 90.75 110 LEU A C 1
ATOM 828 O O . LEU A 1 110 ? 32.439 10.636 -24.605 1.00 90.75 110 LEU A O 1
ATOM 832 N N . PRO A 1 111 ? 31.926 8.478 -24.985 1.00 92.94 111 PRO A N 1
ATOM 833 C CA . PRO A 1 111 ? 32.942 7.972 -24.071 1.00 92.94 111 PRO A CA 1
ATOM 834 C C . PRO A 1 111 ? 34.351 8.314 -24.572 1.00 92.94 111 PRO A C 1
ATOM 836 O O . PRO A 1 111 ? 34.670 8.147 -25.754 1.00 92.94 111 PRO A O 1
ATOM 839 N N . SER A 1 112 ? 35.202 8.802 -23.672 1.00 92.31 112 SER A N 1
ATOM 840 C CA . SER A 1 112 ? 36.527 9.325 -24.042 1.00 92.31 112 SER A CA 1
ATOM 841 C C . SER A 1 112 ? 37.587 8.243 -24.247 1.00 92.31 112 SER A C 1
ATOM 843 O O . SER A 1 112 ? 38.519 8.453 -25.021 1.00 92.31 112 SER A O 1
ATOM 845 N N . THR A 1 113 ? 37.460 7.087 -23.588 1.00 91.75 113 THR A N 1
ATOM 846 C CA . THR A 1 113 ? 38.427 5.986 -23.708 1.00 91.75 113 THR A CA 1
ATOM 847 C C . THR A 1 113 ? 37.747 4.663 -24.069 1.00 91.75 113 THR A C 1
ATOM 849 O O . THR A 1 113 ? 37.244 4.530 -25.180 1.00 91.75 113 THR A O 1
ATOM 852 N N . ASP A 1 114 ? 37.735 3.667 -23.184 1.00 89.44 114 ASP A N 1
ATOM 853 C CA . ASP A 1 114 ? 37.230 2.329 -23.489 1.00 89.44 114 ASP A CA 1
ATOM 854 C C . ASP A 1 114 ? 35.704 2.324 -23.653 1.00 89.44 114 ASP A C 1
ATOM 856 O O . ASP A 1 114 ? 34.973 2.517 -22.686 1.00 89.44 114 ASP A O 1
ATOM 860 N N . TRP A 1 115 ? 35.212 2.023 -24.856 1.00 93.62 115 TRP A N 1
ATOM 861 C CA . TRP A 1 115 ? 33.798 1.735 -25.091 1.00 93.62 115 TRP A CA 1
ATOM 862 C C . TRP A 1 115 ? 33.665 0.335 -25.686 1.00 93.62 115 TRP A C 1
ATOM 864 O O . TRP A 1 115 ? 34.023 0.091 -26.837 1.00 93.62 115 TRP A O 1
ATOM 874 N N . LYS A 1 116 ? 33.231 -0.631 -24.876 1.00 94.88 116 LYS A N 1
ATOM 875 C CA . LYS A 1 116 ? 33.295 -2.062 -25.199 1.00 94.88 116 LYS A CA 1
ATOM 876 C C . LYS A 1 116 ? 31.921 -2.697 -25.051 1.00 94.88 116 LYS A C 1
ATOM 878 O O . LYS A 1 116 ? 31.307 -2.588 -23.997 1.00 94.88 116 LYS A O 1
ATOM 883 N N . VAL A 1 117 ? 31.467 -3.395 -26.089 1.00 94.31 117 VAL A N 1
ATOM 884 C CA . VAL A 1 117 ? 30.238 -4.204 -26.069 1.00 94.31 117 VAL A CA 1
ATOM 885 C C . VAL A 1 117 ? 30.582 -5.578 -26.610 1.00 94.31 117 VAL A C 1
ATOM 887 O O . VAL A 1 117 ? 30.783 -5.735 -27.817 1.00 94.31 117 VAL A O 1
ATOM 890 N N . ARG A 1 118 ? 30.736 -6.567 -25.727 1.00 94.50 118 ARG A N 1
ATOM 891 C CA . ARG A 1 118 ? 31.307 -7.862 -26.115 1.00 94.50 118 ARG A CA 1
ATOM 892 C C . ARG A 1 118 ? 30.627 -9.038 -25.448 1.00 94.50 118 ARG A C 1
ATOM 894 O O . ARG A 1 118 ? 30.271 -8.974 -24.279 1.00 94.50 118 ARG A O 1
ATOM 901 N N . TYR A 1 119 ? 30.520 -10.149 -26.167 1.00 95.00 119 TYR A N 1
ATOM 902 C CA . TYR A 1 119 ? 30.025 -11.414 -25.609 1.00 95.00 119 TYR A CA 1
ATOM 903 C C . TYR A 1 119 ? 28.607 -11.342 -25.023 1.00 95.00 119 TYR A C 1
ATOM 905 O O . TYR A 1 119 ? 28.243 -12.185 -24.212 1.00 95.00 119 TYR A O 1
ATOM 913 N N . ASN A 1 120 ? 27.805 -10.344 -25.400 1.00 95.88 120 ASN A N 1
ATOM 914 C CA . ASN A 1 120 ? 26.420 -10.238 -24.951 1.00 95.88 120 ASN A CA 1
ATOM 915 C C . ASN A 1 120 ? 25.503 -11.083 -25.839 1.00 95.88 120 ASN A C 1
ATOM 917 O O . ASN A 1 120 ? 25.814 -11.337 -27.006 1.00 95.88 120 ASN A O 1
ATOM 921 N N . LEU A 1 121 ? 24.361 -11.478 -25.285 1.00 93.62 121 LEU A N 1
ATOM 922 C CA . LEU A 1 121 ? 23.248 -12.075 -26.007 1.00 93.62 121 LEU A CA 1
ATOM 923 C C . LEU A 1 121 ? 22.136 -11.036 -26.168 1.00 93.62 121 LEU A C 1
ATOM 925 O O . LEU A 1 121 ? 21.613 -10.534 -25.179 1.00 93.62 121 LEU A O 1
ATOM 929 N N . PHE A 1 122 ? 21.757 -10.760 -27.408 1.00 92.75 122 PHE A N 1
ATOM 930 C CA . PHE A 1 122 ? 20.616 -9.936 -27.784 1.00 92.75 122 PHE A CA 1
ATOM 931 C C . PHE A 1 122 ? 19.540 -10.831 -28.392 1.00 92.75 122 PHE A C 1
ATOM 933 O O . PHE A 1 122 ? 19.802 -11.563 -29.350 1.00 92.75 122 PHE A O 1
ATOM 940 N N . ALA A 1 123 ? 18.330 -10.805 -27.834 1.00 90.12 123 ALA A N 1
ATOM 941 C CA . ALA A 1 123 ? 17.270 -11.720 -28.249 1.00 90.12 123 ALA A CA 1
ATOM 942 C C . ALA A 1 123 ? 16.800 -11.516 -29.693 1.00 90.12 123 ALA A C 1
ATOM 944 O O . ALA A 1 123 ? 16.323 -12.468 -30.311 1.00 90.12 123 ALA A O 1
ATOM 945 N N . TYR A 1 124 ? 16.954 -10.312 -30.240 1.00 87.75 124 TYR A N 1
ATOM 946 C CA . TYR A 1 124 ? 16.424 -9.948 -31.548 1.00 87.75 124 TYR A CA 1
ATOM 947 C C . TYR A 1 124 ? 17.522 -9.726 -32.585 1.00 87.75 124 TYR A C 1
ATOM 949 O O . TYR A 1 124 ? 18.714 -9.645 -32.276 1.00 87.75 124 TYR A O 1
ATOM 957 N N . ASP A 1 125 ? 17.093 -9.660 -33.847 1.00 86.62 125 ASP A N 1
ATOM 958 C CA . ASP A 1 125 ? 17.954 -9.327 -34.978 1.00 86.62 125 ASP A CA 1
ATOM 959 C C . ASP A 1 125 ? 18.675 -7.984 -34.730 1.00 86.62 125 ASP A C 1
ATOM 961 O O . ASP A 1 125 ? 18.077 -7.069 -34.148 1.00 86.62 125 ASP A O 1
ATOM 965 N N . PRO A 1 126 ? 19.936 -7.823 -35.181 1.00 83.19 126 PRO A N 1
ATOM 966 C CA . PRO A 1 126 ? 20.692 -6.587 -34.993 1.00 83.19 126 PRO A CA 1
ATOM 967 C C . PRO A 1 126 ? 19.947 -5.332 -35.427 1.00 83.19 126 PRO A C 1
ATOM 969 O O . PRO A 1 126 ? 20.190 -4.277 -34.852 1.00 83.19 126 PRO A O 1
ATOM 972 N N . TYR A 1 127 ? 19.038 -5.435 -36.401 1.00 82.31 127 TYR A N 1
ATOM 973 C CA . TYR A 1 127 ? 18.183 -4.338 -36.838 1.00 82.31 127 TYR A CA 1
ATOM 974 C C . TYR A 1 127 ? 17.498 -3.600 -35.673 1.00 82.31 127 TYR A C 1
ATOM 976 O O . TYR A 1 127 ? 17.506 -2.371 -35.654 1.00 82.31 127 TYR A O 1
ATOM 984 N N . PHE A 1 128 ? 16.982 -4.326 -34.674 1.00 80.06 128 PHE A N 1
ATOM 985 C CA . PHE A 1 128 ? 16.295 -3.744 -33.509 1.00 80.06 128 PHE A CA 1
ATOM 986 C C . PHE A 1 128 ? 17.245 -3.028 -32.546 1.00 80.06 128 PHE A C 1
ATOM 988 O O . PHE A 1 128 ? 16.860 -2.085 -31.863 1.00 80.06 128 PHE A O 1
ATOM 995 N N . HIS A 1 129 ? 18.510 -3.438 -32.529 1.00 79.00 129 HIS A N 1
ATOM 996 C CA . HIS A 1 129 ? 19.514 -2.912 -31.611 1.00 79.00 129 HIS A CA 1
ATOM 997 C C . HIS A 1 129 ? 20.372 -1.797 -32.229 1.00 79.00 129 HIS A C 1
ATOM 999 O O . HIS A 1 129 ? 21.246 -1.253 -31.561 1.00 79.00 129 HIS A O 1
ATOM 1005 N N . ASN A 1 130 ? 20.151 -1.460 -33.507 1.00 67.62 130 ASN A N 1
ATOM 1006 C CA . ASN A 1 130 ? 21.043 -0.596 -34.286 1.00 67.62 130 ASN A CA 1
ATOM 1007 C C . ASN A 1 130 ? 20.542 0.837 -34.490 1.00 67.62 130 ASN A C 1
ATOM 1009 O O . ASN A 1 130 ? 21.137 1.575 -35.284 1.00 67.62 130 ASN A O 1
ATOM 1013 N N . SER A 1 131 ? 19.445 1.266 -33.859 1.00 53.59 131 SER A N 1
ATOM 1014 C CA . SER A 1 131 ? 18.941 2.611 -34.131 1.00 53.59 131 SER A CA 1
ATOM 1015 C C . SER A 1 131 ? 19.798 3.675 -33.438 1.00 53.59 131 SER A C 1
ATOM 1017 O O . SER A 1 131 ? 19.504 4.127 -32.343 1.00 53.59 131 SER A O 1
ATOM 1019 N N . GLY A 1 132 ? 20.840 4.142 -34.125 1.00 54.22 132 GLY A N 1
ATOM 1020 C CA . GLY A 1 132 ? 21.470 5.424 -33.816 1.00 54.22 132 GLY A CA 1
ATOM 1021 C C . GLY A 1 132 ? 22.851 5.408 -33.171 1.00 54.22 132 GLY A C 1
ATOM 1022 O O . GLY A 1 132 ? 23.330 6.488 -32.838 1.00 54.22 132 GLY A O 1
ATOM 1023 N N . GLU A 1 133 ? 23.547 4.269 -33.099 1.00 59.47 133 GLU A N 1
ATOM 1024 C CA . GLU A 1 133 ? 24.894 4.163 -32.494 1.00 59.47 133 GLU A CA 1
ATOM 1025 C C . GLU A 1 133 ? 26.011 4.999 -33.175 1.00 59.47 133 GLU A C 1
ATOM 1027 O O . GLU A 1 133 ? 27.170 4.900 -32.791 1.00 59.47 133 GLU A O 1
ATOM 1032 N N . LEU A 1 134 ? 25.694 5.853 -34.155 1.00 61.75 134 LEU A N 1
ATOM 1033 C CA . LEU A 1 134 ? 26.594 6.853 -34.752 1.00 61.75 134 LEU A CA 1
ATOM 1034 C C . LEU A 1 134 ? 25.856 8.142 -35.177 1.00 61.75 134 LEU A C 1
ATOM 1036 O O . LEU A 1 134 ? 26.280 8.819 -36.108 1.00 61.75 134 LEU A O 1
ATOM 1040 N N . LYS A 1 135 ? 24.731 8.503 -34.542 1.00 69.12 135 LYS A N 1
ATOM 1041 C CA . LYS A 1 135 ? 24.019 9.766 -34.855 1.00 69.12 135 LYS A CA 1
ATOM 1042 C C . LYS A 1 135 ? 24.752 11.025 -34.365 1.00 69.12 135 LYS A C 1
ATOM 1044 O O . LYS A 1 135 ? 24.291 12.137 -34.608 1.00 69.12 135 LYS A O 1
ATOM 1049 N N . LEU A 1 136 ? 25.888 10.854 -33.694 1.00 76.19 136 LEU A N 1
ATOM 1050 C CA . LEU A 1 136 ? 26.742 11.939 -33.238 1.00 76.19 136 LEU A CA 1
ATOM 1051 C C . LEU A 1 136 ? 27.471 12.593 -34.420 1.00 76.19 136 LEU A C 1
ATOM 1053 O O . LEU A 1 136 ? 28.069 11.920 -35.260 1.00 76.19 136 LEU A O 1
ATOM 1057 N N . GLN A 1 137 ? 27.438 13.924 -34.461 1.00 81.31 137 GLN A N 1
ATOM 1058 C CA . GLN A 1 137 ? 28.093 14.729 -35.493 1.00 81.31 137 GLN A CA 1
ATOM 1059 C C . GLN A 1 137 ? 29.586 14.366 -35.652 1.00 81.31 137 GLN A C 1
ATOM 1061 O O . GLN A 1 137 ? 30.323 14.264 -34.674 1.00 81.31 137 GLN A O 1
ATOM 1066 N N . ASP A 1 138 ? 30.047 14.202 -36.892 1.00 83.38 138 ASP A N 1
ATOM 1067 C CA . ASP A 1 138 ? 31.448 13.916 -37.251 1.00 83.38 138 ASP A CA 1
ATOM 1068 C C . ASP A 1 138 ? 32.031 12.596 -36.702 1.00 83.38 138 ASP A C 1
ATOM 1070 O O . ASP A 1 138 ? 33.225 12.323 -36.858 1.00 83.38 138 ASP A O 1
ATOM 1074 N N . VAL A 1 139 ? 31.201 11.720 -36.125 1.00 84.31 139 VAL A N 1
ATOM 1075 C CA . VAL A 1 139 ? 31.618 10.368 -35.741 1.00 84.31 139 VAL A CA 1
ATOM 1076 C C . VAL A 1 139 ? 31.364 9.411 -36.905 1.00 84.31 139 VAL A C 1
ATOM 1078 O O . VAL A 1 139 ? 30.233 9.154 -37.307 1.00 84.31 139 VAL A O 1
ATOM 1081 N N . THR A 1 140 ? 32.442 8.862 -37.466 1.00 81.94 140 THR A N 1
ATOM 1082 C CA . THR A 1 140 ? 32.388 7.907 -38.586 1.00 81.94 140 THR A CA 1
ATOM 1083 C C . THR A 1 140 ? 32.621 6.474 -38.111 1.00 81.94 140 THR A C 1
ATOM 1085 O O . THR A 1 140 ? 33.097 6.241 -37.001 1.00 81.94 140 THR A O 1
ATOM 1088 N N . GLN A 1 141 ? 32.389 5.489 -38.988 1.00 80.69 141 GLN A N 1
ATOM 1089 C CA . GLN A 1 141 ? 32.666 4.070 -38.708 1.00 80.69 141 GLN A CA 1
ATOM 1090 C C . GLN A 1 141 ? 34.128 3.778 -38.312 1.00 80.69 141 GLN A C 1
ATOM 1092 O O . GLN A 1 141 ? 34.405 2.723 -37.746 1.00 80.69 141 GLN A O 1
ATOM 1097 N N . SER A 1 142 ? 35.062 4.711 -38.543 1.00 83.69 142 SER A N 1
ATOM 1098 C CA . SER A 1 142 ? 36.449 4.602 -38.063 1.00 83.69 142 SER A CA 1
ATOM 1099 C C . SER A 1 142 ? 36.569 4.497 -36.537 1.00 83.69 142 SER A C 1
ATOM 1101 O O . SER A 1 142 ? 37.618 4.090 -36.035 1.00 83.69 142 SER A O 1
ATOM 1103 N N . ILE A 1 143 ? 35.515 4.844 -35.788 1.00 86.50 143 ILE A N 1
ATOM 1104 C CA . ILE A 1 143 ? 35.477 4.674 -34.336 1.00 86.50 143 ILE A CA 1
ATOM 1105 C C . ILE A 1 143 ? 35.519 3.198 -33.916 1.00 86.50 143 ILE A C 1
ATOM 1107 O O . ILE A 1 143 ? 36.063 2.896 -32.852 1.00 86.50 143 ILE A O 1
ATOM 1111 N N . TYR A 1 144 ? 35.028 2.281 -34.761 1.00 86.62 144 TYR A N 1
ATOM 1112 C CA . TYR A 1 144 ? 35.000 0.845 -34.462 1.00 86.62 144 TYR A CA 1
ATOM 1113 C C . TYR A 1 144 ? 36.393 0.212 -34.367 1.00 86.62 144 TYR A C 1
ATOM 1115 O O . TYR A 1 144 ? 36.577 -0.774 -33.661 1.00 86.62 144 TYR A O 1
ATOM 1123 N N . ASP A 1 145 ? 37.389 0.796 -35.035 1.00 80.69 145 ASP A N 1
ATOM 1124 C CA . ASP A 1 145 ? 38.759 0.271 -35.029 1.00 80.69 145 ASP A CA 1
ATOM 1125 C C . ASP A 1 145 ? 39.612 0.843 -33.887 1.00 80.69 145 ASP A C 1
ATOM 1127 O O . ASP A 1 145 ? 40.694 0.330 -33.605 1.00 80.69 145 ASP A O 1
ATOM 1131 N N . ARG A 1 146 ? 39.166 1.943 -33.263 1.00 79.62 146 ARG A N 1
ATOM 1132 C CA . ARG A 1 146 ? 40.005 2.751 -32.361 1.00 79.62 146 ARG A CA 1
ATOM 1133 C C . ARG A 1 146 ? 39.439 2.930 -30.959 1.00 79.62 146 ARG A C 1
ATOM 1135 O O . ARG A 1 146 ? 40.226 3.087 -30.033 1.00 79.62 146 ARG A O 1
ATOM 1142 N N . ARG A 1 147 ? 38.111 2.945 -30.796 1.00 88.19 147 ARG A N 1
ATOM 1143 C CA . ARG A 1 147 ? 37.484 3.302 -29.515 1.00 88.19 147 ARG A CA 1
ATOM 1144 C C . ARG A 1 147 ? 36.263 2.467 -29.155 1.00 88.19 147 ARG A C 1
ATOM 1146 O O . ARG A 1 147 ? 36.188 1.968 -28.036 1.00 88.19 147 ARG A O 1
ATOM 1153 N N . TYR A 1 148 ? 35.334 2.297 -30.094 1.00 90.62 148 TYR A N 1
ATOM 1154 C CA . TYR A 1 148 ? 34.122 1.521 -29.856 1.00 90.62 148 TYR A CA 1
ATOM 1155 C C . TYR A 1 148 ? 34.299 0.072 -30.315 1.00 90.62 148 TYR A C 1
ATOM 1157 O O . TYR A 1 148 ? 34.075 -0.266 -31.474 1.00 90.62 148 TYR A O 1
ATOM 1165 N N . ILE A 1 149 ? 34.695 -0.804 -29.396 1.00 90.94 149 ILE A N 1
ATOM 1166 C CA . ILE A 1 149 ? 34.936 -2.214 -29.696 1.00 90.94 149 ILE A CA 1
ATOM 1167 C C . ILE A 1 149 ? 33.663 -3.025 -29.452 1.00 90.94 149 ILE A C 1
ATOM 1169 O O . ILE A 1 149 ? 33.387 -3.454 -28.327 1.00 90.94 149 ILE A O 1
ATOM 1173 N N . CYS A 1 150 ? 32.908 -3.253 -30.525 1.00 89.69 150 CYS A N 1
ATOM 1174 C CA . CYS A 1 150 ? 31.715 -4.094 -30.531 1.00 89.69 150 CYS A CA 1
ATOM 1175 C C . CYS A 1 150 ? 32.024 -5.436 -31.206 1.00 89.69 150 CYS A C 1
ATOM 1177 O O . CYS A 1 150 ? 32.156 -5.501 -32.428 1.00 89.69 150 CYS A O 1
ATOM 1179 N N . GLU A 1 151 ? 32.182 -6.513 -30.434 1.00 90.81 151 GLU A N 1
ATOM 1180 C CA . GLU A 1 151 ? 32.634 -7.799 -30.979 1.00 90.81 151 GLU A CA 1
ATOM 1181 C C . GLU A 1 151 ? 32.049 -9.028 -30.286 1.00 90.81 151 GLU A C 1
ATOM 1183 O O . GLU A 1 151 ? 31.797 -9.035 -29.086 1.00 90.81 151 GLU A O 1
ATOM 1188 N N . ASN A 1 152 ? 31.911 -10.118 -31.045 1.00 91.50 152 ASN A N 1
ATOM 1189 C CA . ASN A 1 152 ? 31.491 -11.423 -30.532 1.00 91.50 152 ASN A CA 1
ATOM 1190 C C . ASN A 1 152 ? 30.151 -11.401 -29.768 1.00 91.50 152 ASN A C 1
ATOM 1192 O O . ASN A 1 152 ? 29.961 -12.205 -28.858 1.00 91.50 152 ASN A O 1
ATOM 1196 N N . ASN A 1 153 ? 29.228 -10.508 -30.124 1.00 92.75 153 ASN A N 1
ATOM 1197 C CA . ASN A 1 153 ? 27.883 -10.505 -29.551 1.00 92.75 153 ASN A CA 1
ATOM 1198 C C . ASN A 1 153 ? 26.990 -11.462 -30.344 1.00 92.75 153 ASN A C 1
ATOM 1200 O O . ASN A 1 153 ? 27.084 -11.524 -31.570 1.00 92.75 153 ASN A O 1
ATOM 1204 N N . VAL A 1 154 ? 26.141 -12.218 -29.657 1.00 93.19 154 VAL A N 1
ATOM 1205 C CA . VAL A 1 154 ? 25.144 -13.093 -30.280 1.00 93.19 154 VAL A CA 1
ATOM 1206 C C . VAL A 1 154 ? 23.854 -12.302 -30.448 1.00 93.19 154 VAL A C 1
ATOM 1208 O O . VAL A 1 154 ? 23.367 -11.729 -29.481 1.00 93.19 154 VAL A O 1
ATOM 1211 N N . TYR A 1 155 ? 23.299 -12.293 -31.654 1.00 91.38 155 TYR A N 1
ATOM 1212 C CA . TYR A 1 155 ? 21.999 -11.695 -31.957 1.00 91.38 155 TYR A CA 1
ATOM 1213 C C . TYR A 1 155 ? 21.028 -12.749 -32.469 1.00 91.38 155 TYR A C 1
ATOM 1215 O O . TYR A 1 155 ? 21.469 -13.712 -33.097 1.00 91.38 155 TYR A O 1
ATOM 1223 N N . ASP A 1 156 ? 19.736 -12.493 -32.263 1.00 88.88 156 ASP A N 1
ATOM 1224 C CA . ASP A 1 156 ? 18.601 -13.334 -32.648 1.00 88.88 156 ASP A CA 1
ATOM 1225 C C . ASP A 1 156 ? 18.640 -14.733 -32.015 1.00 88.88 156 ASP A C 1
ATOM 1227 O O . ASP A 1 156 ? 19.291 -15.650 -32.502 1.00 88.88 156 ASP A O 1
ATOM 1231 N N . VAL A 1 157 ? 17.876 -14.959 -30.947 1.00 87.25 157 VAL A N 1
ATOM 1232 C CA . VAL A 1 157 ? 17.851 -16.280 -30.288 1.00 87.25 157 VAL A CA 1
ATOM 1233 C C . VAL A 1 157 ? 17.213 -17.382 -31.138 1.00 87.25 157 VAL A C 1
ATOM 1235 O O . VAL A 1 157 ? 17.461 -18.562 -30.885 1.00 87.25 157 VAL A O 1
ATOM 1238 N N . ARG A 1 158 ? 16.412 -17.030 -32.153 1.00 85.00 158 ARG A N 1
ATOM 1239 C CA . ARG A 1 158 ? 15.782 -17.996 -33.069 1.00 85.00 158 ARG A CA 1
ATOM 1240 C C . ARG A 1 158 ? 16.724 -18.393 -34.200 1.00 85.00 158 ARG A C 1
ATOM 1242 O O . ARG A 1 158 ? 16.653 -19.521 -34.684 1.00 85.00 158 ARG A O 1
ATOM 1249 N N . ASN A 1 159 ? 17.604 -17.487 -34.610 1.00 86.88 159 ASN A N 1
ATOM 1250 C CA . ASN A 1 159 ? 18.613 -17.719 -35.638 1.00 86.88 159 ASN A CA 1
ATOM 1251 C C . ASN A 1 159 ? 19.964 -17.103 -35.230 1.00 86.88 159 ASN A C 1
ATOM 1253 O O . ASN A 1 159 ? 20.393 -16.124 -35.847 1.00 86.88 159 ASN A O 1
ATOM 1257 N N . PRO A 1 160 ? 20.639 -17.664 -34.206 1.00 88.81 160 PRO A N 1
ATOM 1258 C CA . PRO A 1 160 ? 21.749 -17.006 -33.532 1.00 88.81 160 PRO A CA 1
ATOM 1259 C C . PRO A 1 160 ? 22.935 -16.773 -34.446 1.00 88.81 160 PRO A C 1
ATOM 1261 O O . PRO A 1 160 ? 23.504 -17.696 -35.035 1.00 88.81 160 PRO A O 1
ATOM 1264 N N . ARG A 1 161 ? 23.345 -15.509 -34.510 1.00 88.69 161 ARG A N 1
ATOM 1265 C CA . ARG A 1 161 ? 24.496 -15.051 -35.284 1.00 88.69 161 ARG A CA 1
ATOM 1266 C C . ARG A 1 161 ? 25.445 -14.302 -34.380 1.00 88.69 161 ARG A C 1
ATOM 1268 O O . ARG A 1 161 ? 25.054 -13.370 -33.685 1.00 88.69 161 ARG A O 1
ATOM 1275 N N . VAL A 1 162 ? 26.714 -14.686 -34.431 1.00 91.62 162 VAL A N 1
ATOM 1276 C CA . VAL A 1 162 ? 27.775 -13.926 -33.773 1.00 91.62 162 VAL A CA 1
ATOM 1277 C C . VAL A 1 162 ? 28.174 -12.781 -34.691 1.00 91.62 162 VAL A C 1
ATOM 1279 O O . VAL A 1 162 ? 28.610 -13.012 -35.821 1.00 91.62 162 VAL A O 1
ATOM 1282 N N . ILE A 1 163 ? 28.030 -11.557 -34.204 1.00 87.94 163 ILE A N 1
ATOM 1283 C CA . ILE A 1 163 ? 28.228 -10.335 -34.971 1.00 87.94 163 ILE A CA 1
ATOM 1284 C C . ILE A 1 163 ? 29.199 -9.415 -34.234 1.00 87.94 163 ILE A C 1
ATOM 1286 O O . ILE A 1 163 ? 29.143 -9.239 -33.014 1.00 87.94 163 ILE A O 1
ATOM 1290 N N . SER A 1 164 ? 30.098 -8.828 -35.017 1.00 88.12 164 SER A N 1
ATOM 1291 C CA . SER A 1 164 ? 31.018 -7.769 -34.606 1.00 88.12 164 SER A CA 1
ATOM 1292 C C . SER A 1 164 ? 30.828 -6.543 -35.500 1.00 88.12 164 SER A C 1
ATOM 1294 O O . SER A 1 164 ? 30.291 -6.668 -36.601 1.00 88.12 164 SER A O 1
ATOM 1296 N N . LYS A 1 165 ? 31.298 -5.371 -35.070 1.00 85.62 165 LYS A N 1
ATOM 1297 C CA . LYS A 1 165 ? 31.397 -4.171 -35.909 1.00 85.62 165 LYS A CA 1
ATOM 1298 C C . LYS A 1 165 ? 32.849 -3.886 -36.294 1.00 85.62 165 LYS A C 1
ATOM 1300 O O . LYS A 1 165 ? 33.760 -4.144 -35.511 1.00 85.62 165 LYS A O 1
ATOM 1305 N N . LYS A 1 166 ? 33.066 -3.387 -37.514 1.00 85.00 166 LYS A N 1
ATOM 1306 C CA . LYS A 1 166 ? 34.392 -3.028 -38.048 1.00 85.00 166 LYS A CA 1
ATOM 1307 C C . LYS A 1 166 ? 34.287 -1.847 -39.013 1.00 85.00 166 LYS A C 1
ATOM 1309 O O . LYS A 1 166 ? 33.288 -1.721 -39.723 1.00 85.00 166 LYS A O 1
ATOM 1314 N N . SER A 1 167 ? 35.319 -1.006 -39.077 1.00 83.88 167 SER A N 1
ATOM 1315 C CA . SER A 1 167 ? 35.395 0.062 -40.079 1.00 83.88 167 SER A CA 1
ATOM 1316 C C . SER A 1 167 ? 35.439 -0.481 -41.516 1.00 83.88 167 SER A C 1
ATOM 1318 O O . SER A 1 167 ? 35.937 -1.581 -41.775 1.00 83.88 167 SER A O 1
ATOM 1320 N N . GLY A 1 168 ? 34.945 0.313 -42.471 1.00 77.56 168 GLY A N 1
ATOM 1321 C CA . GLY A 1 168 ? 35.044 0.028 -43.907 1.00 77.56 168 GLY A CA 1
ATOM 1322 C C . GLY A 1 168 ? 34.036 -0.993 -44.448 1.00 77.56 168 GLY A C 1
ATOM 1323 O O . GLY A 1 168 ? 34.172 -1.425 -45.591 1.00 77.56 168 GLY A O 1
ATOM 1324 N N . VAL A 1 169 ? 33.021 -1.375 -43.664 1.00 75.06 169 VAL A N 1
ATOM 1325 C CA . VAL A 1 169 ? 31.952 -2.302 -44.075 1.00 75.06 169 VAL A CA 1
ATOM 1326 C C . VAL A 1 169 ? 30.673 -1.522 -44.418 1.00 75.06 169 VAL A C 1
ATOM 1328 O O . VAL A 1 169 ? 30.192 -0.715 -43.621 1.00 75.06 169 VAL A O 1
ATOM 1331 N N . SER A 1 170 ? 30.099 -1.748 -45.609 1.00 61.56 170 SER A N 1
ATOM 1332 C CA . SER A 1 170 ? 28.999 -0.920 -46.138 1.00 61.56 170 SER A CA 1
ATOM 1333 C C . SER A 1 170 ? 27.732 -0.925 -45.263 1.00 61.56 170 SER A C 1
ATOM 1335 O O . SER A 1 170 ? 27.379 -1.956 -44.695 1.00 61.56 170 SER A O 1
ATOM 1337 N N . THR A 1 171 ? 27.074 0.243 -45.208 1.00 49.50 171 THR A N 1
ATOM 1338 C CA . THR A 1 171 ? 25.770 0.660 -44.621 1.00 49.50 171 THR A CA 1
ATOM 1339 C C . THR A 1 171 ? 25.336 0.189 -43.225 1.00 49.50 171 THR A C 1
ATOM 1341 O O . THR A 1 171 ? 24.513 0.870 -42.621 1.00 49.50 171 THR A O 1
ATOM 1344 N N . SER A 1 172 ? 25.903 -0.861 -42.629 1.00 57.34 172 SER A N 1
ATOM 1345 C CA . SER A 1 172 ? 25.566 -1.255 -41.244 1.00 57.34 172 SER A CA 1
ATOM 1346 C C . SER A 1 172 ? 26.763 -1.654 -40.376 1.00 57.34 172 SER A C 1
ATOM 1348 O O . SER A 1 172 ? 26.592 -1.887 -39.184 1.00 57.34 172 SER A O 1
ATOM 1350 N N . GLY A 1 173 ? 27.981 -1.696 -40.932 1.00 65.12 173 GLY A N 1
ATOM 1351 C CA . GLY A 1 173 ? 29.213 -1.909 -40.161 1.00 65.12 173 GLY A CA 1
ATOM 1352 C C . GLY A 1 173 ? 29.413 -3.328 -39.611 1.00 65.12 173 GLY A C 1
ATOM 1353 O O . GLY A 1 173 ? 30.371 -3.547 -38.878 1.00 65.12 173 GLY A O 1
ATOM 1354 N N . TYR A 1 174 ? 28.536 -4.283 -39.936 1.00 75.25 174 TYR A N 1
ATOM 1355 C CA . TYR A 1 174 ? 28.526 -5.620 -39.339 1.00 75.25 174 TYR A CA 1
ATOM 1356 C C . TYR A 1 174 ? 29.423 -6.632 -40.048 1.00 75.25 174 TYR A C 1
ATOM 1358 O O . TYR A 1 174 ? 29.419 -6.758 -41.270 1.00 75.25 174 TYR A O 1
ATOM 1366 N N . VAL A 1 175 ? 30.111 -7.441 -39.250 1.00 80.94 175 VAL A N 1
ATOM 1367 C CA . VAL A 1 175 ? 30.891 -8.600 -39.673 1.00 80.94 175 VAL A CA 1
ATOM 1368 C C . VAL A 1 175 ? 30.318 -9.833 -38.987 1.00 80.94 175 VAL A C 1
ATOM 1370 O O . VAL A 1 175 ? 30.341 -9.943 -37.760 1.00 80.94 175 VAL A O 1
ATOM 1373 N N . LEU A 1 176 ? 29.812 -10.770 -39.786 1.00 79.81 176 LEU A N 1
ATOM 1374 C CA . LEU A 1 176 ? 29.392 -12.084 -39.305 1.00 79.81 176 LEU A CA 1
ATOM 1375 C C . LEU A 1 176 ? 30.627 -12.919 -38.966 1.00 79.81 176 LEU A C 1
ATOM 1377 O O . LEU A 1 176 ? 31.533 -13.074 -39.787 1.00 79.81 176 LEU A O 1
ATOM 1381 N N . SER A 1 177 ? 30.659 -13.487 -37.764 1.00 78.81 177 SER A N 1
ATOM 1382 C CA . SER A 1 177 ? 31.668 -14.480 -37.413 1.00 78.81 177 SER A CA 1
ATOM 1383 C C . SER A 1 177 ? 31.357 -15.807 -38.106 1.00 78.81 177 SER A C 1
ATOM 1385 O O . SER A 1 177 ? 30.207 -16.232 -38.154 1.00 78.81 177 SER A O 1
ATOM 1387 N N . GLY A 1 178 ? 32.388 -16.526 -38.561 1.00 75.31 178 GLY A N 1
ATOM 1388 C CA . GLY A 1 178 ? 32.244 -17.905 -39.053 1.00 75.31 178 GLY A CA 1
ATOM 1389 C C . GLY A 1 178 ? 31.914 -18.934 -37.958 1.00 75.31 178 GLY A C 1
ATOM 1390 O O . GLY A 1 178 ? 31.803 -20.126 -38.245 1.00 75.31 178 GLY A O 1
ATOM 1391 N N . LYS A 1 179 ? 31.787 -18.502 -36.696 1.00 79.00 179 LYS A N 1
ATOM 1392 C CA . LYS A 1 179 ? 31.411 -19.354 -35.562 1.00 79.00 179 LYS A CA 1
ATOM 1393 C C . LYS A 1 179 ? 29.975 -19.860 -35.736 1.00 79.00 179 LYS A C 1
ATOM 1395 O O . LYS A 1 179 ? 29.046 -19.067 -35.851 1.00 79.00 179 LYS A O 1
ATOM 1400 N N . LYS A 1 180 ? 29.792 -21.183 -35.700 1.00 74.56 180 LYS A N 1
ATOM 1401 C CA . LYS A 1 180 ? 28.463 -21.806 -35.630 1.00 74.56 180 LYS A CA 1
ATOM 1402 C C . LYS A 1 180 ? 27.948 -21.744 -34.193 1.00 74.56 180 LYS A C 1
ATOM 1404 O O . LYS A 1 180 ? 28.621 -22.233 -33.290 1.00 74.56 180 LYS A O 1
ATOM 1409 N N . VAL A 1 181 ? 26.761 -21.175 -34.004 1.00 80.12 181 VAL A N 1
ATOM 1410 C CA . VAL A 1 181 ? 26.027 -21.179 -32.733 1.00 80.12 181 VAL A CA 1
ATOM 1411 C C . VAL A 1 181 ? 24.706 -21.894 -32.966 1.00 80.12 181 VAL A C 1
ATOM 1413 O O . VAL A 1 181 ? 24.055 -21.685 -33.988 1.00 80.12 181 VAL A O 1
ATOM 1416 N N . THR A 1 182 ? 24.332 -22.775 -32.046 1.00 79.69 182 THR A N 1
ATOM 1417 C CA . THR A 1 182 ? 23.073 -23.515 -32.126 1.00 79.69 182 THR A CA 1
ATOM 1418 C C . THR A 1 182 ? 22.014 -22.753 -31.343 1.00 79.69 182 THR A C 1
ATOM 1420 O O . THR A 1 182 ? 22.251 -22.407 -30.186 1.00 79.69 182 THR A O 1
ATOM 1423 N N . ALA A 1 183 ? 20.855 -22.501 -31.957 1.00 73.88 183 ALA A N 1
ATOM 1424 C CA . ALA A 1 183 ? 19.699 -21.983 -31.231 1.00 73.88 183 ALA A CA 1
ATOM 1425 C C . ALA A 1 183 ? 19.350 -22.955 -30.106 1.00 73.88 183 ALA A C 1
ATOM 1427 O O . ALA A 1 183 ? 19.247 -24.165 -30.333 1.00 73.88 183 ALA A O 1
ATOM 1428 N N . PHE A 1 184 ? 19.168 -22.444 -28.893 1.00 64.75 184 PHE A N 1
ATOM 1429 C CA . PHE A 1 184 ? 18.566 -23.267 -27.861 1.00 64.75 184 PHE A CA 1
ATOM 1430 C C . PHE A 1 184 ? 17.095 -23.465 -28.226 1.00 64.75 184 PHE A C 1
ATOM 1432 O O . PHE A 1 184 ? 16.421 -22.553 -28.708 1.00 64.75 184 PHE A O 1
ATOM 1439 N N . THR A 1 185 ? 16.590 -24.679 -28.041 1.00 62.94 185 THR A N 1
ATOM 1440 C CA . THR A 1 185 ? 15.156 -24.911 -28.181 1.00 62.94 185 THR A CA 1
ATOM 1441 C C . THR A 1 185 ? 14.473 -24.193 -27.026 1.00 62.94 185 THR A C 1
ATOM 1443 O O . THR A 1 185 ? 14.684 -24.549 -25.867 1.00 62.94 185 THR A O 1
ATOM 1446 N N . VAL A 1 186 ? 13.688 -23.158 -27.333 1.00 51.56 186 VAL A N 1
ATOM 1447 C CA . VAL A 1 186 ? 12.764 -22.587 -26.355 1.00 51.56 186 VAL A CA 1
ATOM 1448 C C . VAL A 1 186 ? 11.716 -23.659 -26.111 1.00 51.56 186 VAL A C 1
ATOM 1450 O O . VAL A 1 186 ? 10.828 -23.883 -26.931 1.00 51.56 186 VAL A O 1
ATOM 1453 N N . PHE A 1 187 ? 11.854 -24.372 -25.005 1.00 53.22 187 PHE A N 1
ATOM 1454 C CA . PHE A 1 187 ? 10.735 -25.127 -24.486 1.00 53.22 187 PHE A CA 1
ATOM 1455 C C . PHE A 1 187 ? 9.784 -24.086 -23.917 1.00 53.22 187 PHE A C 1
ATOM 1457 O O . PHE A 1 187 ? 10.128 -23.410 -22.948 1.00 53.22 187 PHE A O 1
ATOM 1464 N N . GLU A 1 188 ? 8.603 -23.938 -24.518 1.00 46.66 188 GLU A N 1
ATOM 1465 C CA . GLU A 1 188 ? 7.469 -23.403 -23.777 1.00 46.66 188 GLU A CA 1
ATOM 1466 C C . GLU A 1 188 ? 7.220 -24.371 -22.624 1.00 46.66 188 GLU A C 1
ATOM 1468 O O . GLU A 1 188 ? 6.475 -25.348 -22.719 1.00 46.66 188 GLU A O 1
ATOM 1473 N N . THR A 1 189 ? 7.899 -24.140 -21.510 1.00 44.31 189 THR A N 1
ATOM 1474 C CA . THR A 1 189 ? 7.394 -24.620 -20.249 1.00 44.31 189 THR A CA 1
ATOM 1475 C C . THR A 1 189 ? 6.139 -23.803 -20.024 1.00 44.31 189 THR A C 1
ATOM 1477 O O . THR A 1 189 ? 6.185 -22.589 -19.826 1.00 44.31 189 THR A O 1
ATOM 1480 N N . LYS A 1 190 ? 4.983 -24.472 -20.088 1.00 46.00 190 LYS A N 1
ATOM 1481 C CA . LYS A 1 190 ? 3.788 -23.969 -19.415 1.00 46.00 190 LYS A CA 1
ATOM 1482 C C . LYS A 1 190 ? 4.290 -23.531 -18.047 1.00 46.00 190 LYS A C 1
ATOM 1484 O O . LYS A 1 190 ? 4.891 -24.375 -17.371 1.00 46.00 190 LYS A O 1
ATOM 1489 N N . ALA A 1 191 ? 4.179 -22.235 -17.730 1.00 41.94 191 ALA A N 1
ATOM 1490 C CA . ALA A 1 191 ? 4.696 -21.711 -16.473 1.00 41.94 191 ALA A CA 1
ATOM 1491 C C . ALA A 1 191 ? 4.308 -22.726 -15.394 1.00 41.94 191 ALA A C 1
ATOM 1493 O O . ALA A 1 191 ? 3.137 -23.146 -15.404 1.00 41.94 191 ALA A O 1
ATOM 1494 N N . PRO A 1 192 ? 5.261 -23.229 -14.574 1.00 43.47 192 PRO A N 1
ATOM 1495 C CA . PRO A 1 192 ? 4.895 -24.125 -13.485 1.00 43.47 192 PRO A CA 1
ATOM 1496 C C . PRO A 1 192 ? 3.695 -23.470 -12.818 1.00 43.47 192 PRO A C 1
ATOM 1498 O O . PRO A 1 192 ? 3.757 -22.242 -12.674 1.00 43.47 192 PRO A O 1
ATOM 1501 N N . PRO A 1 193 ? 2.590 -24.214 -12.569 1.00 43.69 193 PRO A N 1
ATOM 1502 C CA . PRO A 1 193 ? 1.371 -23.626 -12.032 1.00 43.69 193 PRO A CA 1
ATOM 1503 C C . PRO A 1 193 ? 1.843 -22.686 -10.954 1.00 43.69 193 PRO A C 1
ATOM 1505 O O . PRO A 1 193 ? 2.569 -23.135 -10.060 1.00 43.69 193 PRO A O 1
ATOM 1508 N N . VAL A 1 194 ? 1.611 -21.383 -11.171 1.00 40.09 194 VAL A N 1
ATOM 1509 C CA . VAL A 1 194 ? 2.099 -20.367 -10.251 1.00 40.09 194 VAL A CA 1
ATOM 1510 C C . VAL A 1 194 ? 1.722 -20.937 -8.898 1.00 40.09 194 VAL A C 1
ATOM 1512 O O . VAL A 1 194 ? 0.572 -21.359 -8.724 1.00 40.09 194 VAL A O 1
ATOM 1515 N N . PHE A 1 195 ? 2.673 -21.050 -7.972 1.00 40.16 195 PHE A N 1
ATOM 1516 C CA . PHE A 1 195 ? 2.321 -21.206 -6.569 1.00 40.16 195 PHE A CA 1
ATOM 1517 C C . PHE A 1 195 ? 1.635 -19.889 -6.162 1.00 40.16 195 PHE A C 1
ATOM 1519 O O . PHE A 1 195 ? 2.091 -19.165 -5.291 1.00 40.16 195 PHE A O 1
ATOM 1526 N N . ALA A 1 196 ? 0.510 -19.559 -6.799 1.00 40.19 196 ALA A N 1
ATOM 1527 C CA . ALA A 1 196 ? -0.578 -18.838 -6.213 1.00 40.19 196 ALA A CA 1
ATOM 1528 C C . ALA A 1 196 ? -1.149 -19.832 -5.207 1.00 40.19 196 ALA A C 1
ATOM 1530 O O . ALA A 1 196 ? -2.215 -20.415 -5.384 1.00 40.19 196 ALA A O 1
ATOM 1531 N N . GLN A 1 197 ? -0.369 -20.088 -4.156 1.00 40.75 197 GLN A N 1
ATOM 1532 C CA . GLN A 1 197 ? -0.955 -20.441 -2.893 1.00 40.75 197 GLN A CA 1
ATOM 1533 C C . GLN A 1 197 ? -1.932 -19.296 -2.647 1.00 40.75 197 GLN A C 1
ATOM 1535 O O . GLN A 1 197 ? -1.528 -18.143 -2.527 1.00 40.75 197 GLN A O 1
ATOM 1540 N N . THR A 1 198 ? -3.224 -19.581 -2.781 1.00 38.91 198 THR A N 1
ATOM 1541 C CA . THR A 1 198 ? -4.263 -18.593 -2.531 1.00 38.91 198 THR A CA 1
ATOM 1542 C C . THR A 1 198 ? -4.186 -18.300 -1.043 1.00 38.91 198 THR A C 1
ATOM 1544 O O . THR A 1 198 ? -4.707 -19.053 -0.223 1.00 38.91 198 THR A O 1
ATOM 1547 N N . TYR A 1 199 ? -3.438 -17.269 -0.670 1.00 44.03 199 TYR A N 1
ATOM 1548 C CA . TYR A 1 199 ? -3.317 -16.871 0.718 1.00 44.03 199 TYR A CA 1
ATOM 1549 C C . TYR A 1 199 ? -4.548 -16.042 1.034 1.00 44.03 199 TYR A C 1
ATOM 1551 O O . TYR A 1 199 ? -4.619 -14.880 0.682 1.00 44.03 199 TYR A O 1
ATOM 1559 N N . THR A 1 200 ? -5.562 -16.590 1.687 1.00 50.69 200 THR A N 1
ATOM 1560 C CA . THR A 1 200 ? -6.664 -15.733 2.144 1.00 50.69 200 THR A CA 1
ATOM 1561 C C . THR A 1 200 ? -6.109 -14.658 3.078 1.00 50.69 200 THR A C 1
ATOM 1563 O O . THR A 1 200 ? -5.493 -14.998 4.090 1.00 50.69 200 THR A O 1
ATOM 1566 N N . THR A 1 201 ? -6.300 -13.375 2.750 1.00 56.50 201 THR A N 1
ATOM 1567 C CA . THR A 1 201 ? -5.897 -12.287 3.646 1.00 56.50 201 THR A CA 1
ATOM 1568 C C . THR A 1 201 ? -6.689 -12.410 4.948 1.00 56.50 201 THR A C 1
ATOM 1570 O O . THR A 1 201 ? -7.916 -12.490 4.881 1.00 56.50 201 THR A O 1
ATOM 1573 N N . PRO A 1 202 ? -6.050 -12.404 6.131 1.00 59.44 202 PRO A N 1
ATOM 1574 C CA . PRO A 1 202 ? -6.777 -12.369 7.399 1.00 59.44 202 PRO A CA 1
ATOM 1575 C C . PRO A 1 202 ? -7.602 -11.084 7.561 1.00 59.44 202 PRO A C 1
ATOM 1577 O O . PRO A 1 202 ? -8.610 -11.078 8.265 1.00 59.44 202 PRO A O 1
ATOM 1580 N N . ILE A 1 203 ? -7.223 -10.006 6.865 1.00 64.69 203 ILE A N 1
ATOM 1581 C CA . ILE A 1 203 ? -7.925 -8.723 6.915 1.00 64.69 203 ILE A CA 1
ATOM 1582 C C . ILE A 1 203 ? -9.384 -8.924 6.522 1.00 64.69 203 ILE A C 1
ATOM 1584 O O . ILE A 1 203 ? -9.701 -9.326 5.404 1.00 64.69 203 ILE A O 1
ATOM 1588 N N . THR A 1 204 ? -10.266 -8.595 7.455 1.00 70.19 204 THR A N 1
ATOM 1589 C CA . THR A 1 204 ? -11.702 -8.487 7.215 1.00 70.19 204 THR A CA 1
ATOM 1590 C C . THR A 1 204 ? -12.031 -7.002 7.203 1.00 70.19 204 THR A C 1
ATOM 1592 O O . THR A 1 204 ? -11.696 -6.310 8.161 1.00 70.19 204 THR A O 1
ATOM 1595 N N . THR A 1 205 ? -12.593 -6.490 6.110 1.00 75.12 205 THR A N 1
ATOM 1596 C CA . THR A 1 205 ? -12.993 -5.080 6.011 1.00 75.12 205 THR A CA 1
ATOM 1597 C C . THR A 1 205 ? -14.512 -4.966 6.039 1.00 75.12 205 THR A C 1
ATOM 1599 O O . THR A 1 205 ? -15.206 -5.707 5.345 1.00 75.12 205 THR A O 1
ATOM 1602 N N . GLY A 1 206 ? -15.033 -4.063 6.867 1.00 64.38 206 GLY A N 1
ATOM 1603 C CA . GLY A 1 206 ? -16.432 -3.636 6.816 1.00 64.38 206 GLY A CA 1
ATOM 1604 C C . GLY A 1 206 ? -16.653 -2.440 5.884 1.00 64.38 206 GLY A C 1
ATOM 1605 O O . GLY A 1 206 ? -17.794 -2.109 5.558 1.00 64.38 206 GLY A O 1
ATOM 1606 N N . ALA A 1 207 ? -15.584 -1.768 5.448 1.00 69.75 207 ALA A N 1
ATOM 1607 C CA . ALA A 1 207 ? -15.654 -0.494 4.748 1.00 69.75 207 ALA A CA 1
ATOM 1608 C C . ALA A 1 207 ? -14.921 -0.513 3.397 1.00 69.75 207 ALA A C 1
ATOM 1610 O O . ALA A 1 207 ? -13.733 -0.237 3.273 1.00 69.75 207 ALA A O 1
ATOM 1611 N N . TYR A 1 208 ? -15.692 -0.743 2.340 1.00 68.19 208 TYR A N 1
ATOM 1612 C CA . TYR A 1 208 ? -15.173 -0.826 0.980 1.00 68.19 208 TYR A CA 1
ATOM 1613 C C . TYR A 1 208 ? -15.162 0.529 0.260 1.00 68.19 208 TYR A C 1
ATOM 1615 O O . TYR A 1 208 ? -16.174 1.237 0.226 1.00 68.19 208 TYR A O 1
ATOM 1623 N N . TYR A 1 209 ? -14.029 0.858 -0.366 1.00 62.88 209 TYR A N 1
ATOM 1624 C CA . TYR A 1 209 ? -13.845 2.034 -1.217 1.00 62.88 209 TYR A CA 1
ATOM 1625 C C . TYR A 1 209 ? -13.095 1.665 -2.494 1.00 62.88 209 TYR A C 1
ATOM 1627 O O . TYR A 1 209 ? -12.308 0.725 -2.525 1.00 62.88 209 TYR A O 1
ATOM 1635 N N . THR A 1 210 ? -13.315 2.440 -3.549 1.00 53.94 210 THR A N 1
ATOM 1636 C CA . THR A 1 210 ? -12.582 2.308 -4.815 1.00 53.94 210 THR A CA 1
ATOM 1637 C C . THR A 1 210 ? -11.515 3.378 -4.944 1.00 53.94 210 THR A C 1
ATOM 1639 O O . THR A 1 210 ? -11.792 4.534 -4.618 1.00 53.94 210 THR A O 1
ATOM 1642 N N . LEU A 1 211 ? -10.368 3.014 -5.522 1.00 52.28 211 LEU A N 1
ATOM 1643 C CA . LEU A 1 211 ? -9.189 3.866 -5.733 1.00 52.28 211 LEU A CA 1
ATOM 1644 C C . LEU A 1 211 ? -9.478 5.257 -6.303 1.00 52.28 211 LEU A C 1
ATOM 1646 O O . LEU A 1 211 ? -8.814 6.225 -5.948 1.00 52.28 211 LEU A O 1
ATOM 1650 N N . ASP A 1 212 ? -10.445 5.365 -7.208 1.00 53.50 212 ASP A N 1
ATOM 1651 C CA . ASP A 1 212 ? -10.598 6.546 -8.048 1.00 53.50 212 ASP A CA 1
ATOM 1652 C C . ASP A 1 212 ? -11.999 7.167 -7.986 1.00 53.50 212 ASP A C 1
ATOM 1654 O O . ASP A 1 212 ? -12.285 8.080 -8.756 1.00 53.50 212 ASP A O 1
ATOM 1658 N N . GLY A 1 213 ? -12.899 6.684 -7.124 1.00 52.72 213 GLY A N 1
ATOM 1659 C CA . GLY A 1 213 ? -14.301 7.123 -7.093 1.00 52.72 213 GLY A CA 1
ATOM 1660 C C . GLY A 1 213 ? -15.090 6.824 -8.378 1.00 52.72 213 GLY A C 1
ATOM 1661 O O . GLY A 1 213 ? -16.151 7.420 -8.603 1.00 52.72 213 GLY A O 1
ATOM 1662 N N . SER A 1 214 ? -14.601 5.919 -9.236 1.00 57.41 214 SER A N 1
ATOM 1663 C CA . SER A 1 214 ? -15.298 5.479 -10.450 1.00 57.41 214 SER A CA 1
ATOM 1664 C C . SER A 1 214 ? -16.719 4.960 -10.220 1.00 57.41 214 SER A C 1
ATOM 1666 O O . SER A 1 214 ? -17.564 5.303 -11.054 1.00 57.41 214 SER A O 1
ATOM 1668 N N . PRO A 1 215 ? -17.076 4.249 -9.129 1.00 55.66 215 PRO A N 1
ATOM 1669 C CA . PRO A 1 215 ? -18.453 3.816 -8.918 1.00 55.66 215 PRO A CA 1
ATOM 1670 C C . PRO A 1 215 ? -19.369 5.004 -8.660 1.00 55.66 215 PRO A C 1
ATOM 1672 O O . PRO A 1 215 ? -20.462 5.053 -9.206 1.00 55.66 215 PRO A O 1
ATOM 1675 N N . TYR A 1 216 ? -18.913 6.021 -7.922 1.00 57.09 216 TYR A N 1
ATOM 1676 C CA . TYR A 1 216 ? -19.691 7.241 -7.690 1.00 57.09 216 TYR A CA 1
ATOM 1677 C C . TYR A 1 216 ? -19.852 8.071 -8.965 1.00 57.09 216 TYR A C 1
ATOM 1679 O O . TYR A 1 216 ? -20.931 8.605 -9.217 1.00 57.09 216 TYR A O 1
ATOM 1687 N N . ARG A 1 217 ? -18.823 8.148 -9.825 1.00 61.16 217 ARG A N 1
ATOM 1688 C CA . ARG A 1 217 ? -18.964 8.751 -11.165 1.00 61.16 217 ARG A CA 1
ATOM 1689 C C . ARG A 1 217 ? -19.948 7.973 -12.033 1.00 61.16 217 ARG A C 1
ATOM 1691 O O . ARG A 1 217 ? -20.719 8.584 -12.768 1.00 61.16 217 ARG A O 1
ATOM 1698 N N . THR A 1 218 ? -19.920 6.650 -11.948 1.00 63.91 218 THR A N 1
ATOM 1699 C CA . THR A 1 218 ? -20.801 5.752 -12.699 1.00 63.91 218 THR A CA 1
ATOM 1700 C C . THR A 1 218 ? -22.246 5.866 -12.214 1.00 63.91 218 THR A C 1
ATOM 1702 O O . THR A 1 218 ? -23.144 6.072 -13.025 1.00 63.91 218 THR A O 1
ATOM 1705 N N . LEU A 1 219 ? -22.464 5.896 -10.899 1.00 62.72 219 LEU A N 1
ATOM 1706 C CA . LEU A 1 219 ? -23.761 6.145 -10.275 1.00 62.72 219 LEU A CA 1
ATOM 1707 C C . LEU A 1 219 ? -24.285 7.547 -10.609 1.00 62.72 219 LEU A C 1
ATOM 1709 O O . LEU A 1 219 ? -25.452 7.717 -10.936 1.00 62.72 219 LEU A O 1
ATOM 1713 N N . ARG A 1 220 ? -23.419 8.566 -10.615 1.00 62.00 220 ARG A N 1
ATOM 1714 C CA . ARG A 1 220 ? -23.795 9.925 -11.028 1.00 62.00 220 ARG A CA 1
ATOM 1715 C C . ARG A 1 220 ? -24.167 10.001 -12.510 1.00 62.00 220 ARG A C 1
ATOM 1717 O O . ARG A 1 220 ? -25.045 10.779 -12.864 1.00 62.00 220 ARG A O 1
ATOM 1724 N N . LYS A 1 221 ? -23.523 9.216 -13.379 1.00 65.12 221 LYS A N 1
ATOM 1725 C CA . LYS A 1 221 ? -23.927 9.083 -14.789 1.00 65.12 221 LYS A CA 1
ATOM 1726 C C . LYS A 1 221 ? -25.290 8.403 -14.912 1.00 65.12 221 LYS A C 1
ATOM 1728 O O . LYS A 1 221 ? -26.101 8.896 -15.682 1.00 65.12 221 LYS A O 1
ATOM 1733 N N . LEU A 1 222 ? -25.547 7.356 -14.122 1.00 71.31 222 LEU A N 1
ATOM 1734 C CA . LEU A 1 222 ? -26.845 6.676 -14.044 1.00 71.31 222 LEU A CA 1
ATOM 1735 C C . LEU A 1 222 ? -27.965 7.638 -13.606 1.00 71.31 222 LEU A C 1
ATOM 1737 O O . LEU A 1 222 ? -29.016 7.695 -14.234 1.00 71.31 222 LEU A O 1
ATOM 1741 N N . LEU A 1 223 ? -27.719 8.432 -12.559 1.00 67.50 223 LEU A N 1
ATOM 1742 C CA . LEU A 1 223 ? -28.684 9.395 -12.012 1.00 67.50 223 LEU A CA 1
ATOM 1743 C C . LEU A 1 223 ? -28.969 10.576 -12.953 1.00 67.50 223 LEU A C 1
ATOM 1745 O O . LEU A 1 223 ? -30.046 11.156 -12.881 1.00 67.50 223 LEU A O 1
ATOM 1749 N N . ASN A 1 224 ? -28.018 10.929 -13.822 1.00 69.50 224 ASN A N 1
ATOM 1750 C CA . ASN A 1 224 ? -28.127 12.063 -14.748 1.00 69.50 224 ASN A CA 1
ATOM 1751 C C . ASN A 1 224 ? -28.425 11.646 -16.197 1.00 69.50 224 ASN A C 1
ATOM 1753 O O . ASN A 1 224 ? -28.288 12.465 -17.106 1.00 69.50 224 ASN A O 1
ATOM 1757 N N . SER A 1 225 ? -28.750 10.377 -16.449 1.00 68.44 225 SER A N 1
ATOM 1758 C CA . SER A 1 225 ? -29.040 9.900 -17.800 1.00 68.44 225 SER A CA 1
ATOM 1759 C C . SER A 1 225 ? -30.534 9.683 -18.009 1.00 68.44 225 SER A C 1
ATOM 1761 O O . SER A 1 225 ? -31.104 8.702 -17.539 1.00 68.44 225 SER A O 1
ATOM 1763 N N . ASP A 1 226 ? -31.143 10.530 -18.831 1.00 64.62 226 ASP A N 1
ATOM 1764 C CA . ASP A 1 226 ? -32.577 10.457 -19.144 1.00 64.62 226 ASP A CA 1
ATOM 1765 C C . ASP A 1 226 ? -32.926 9.336 -20.153 1.00 64.62 226 ASP A C 1
ATOM 1767 O O . ASP A 1 226 ? -34.058 9.245 -20.628 1.00 64.62 226 ASP A O 1
ATOM 1771 N N . LYS A 1 227 ? -31.941 8.522 -20.574 1.00 67.69 227 LYS A N 1
ATOM 1772 C CA . LYS A 1 227 ? -32.037 7.628 -21.749 1.00 67.69 227 LYS A CA 1
ATOM 1773 C C . LYS A 1 227 ? -31.335 6.270 -21.602 1.00 67.69 227 LYS A C 1
ATOM 1775 O O . LYS A 1 227 ? -30.873 5.720 -22.602 1.00 67.69 227 LYS A O 1
ATOM 1780 N N . LEU A 1 228 ? -31.218 5.716 -20.396 1.00 71.94 228 LEU A N 1
ATOM 1781 C CA . LEU A 1 228 ? -30.696 4.351 -20.250 1.00 71.94 228 LEU A CA 1
ATOM 1782 C C . LEU A 1 228 ? -31.793 3.308 -20.434 1.00 71.94 228 LEU A C 1
ATOM 1784 O O . LEU A 1 228 ? -32.904 3.439 -19.924 1.00 71.94 228 LEU A O 1
ATOM 1788 N N . THR A 1 229 ? -31.460 2.242 -21.157 1.00 81.31 229 THR A N 1
ATOM 1789 C CA . THR A 1 229 ? -32.296 1.040 -21.193 1.00 81.31 229 THR A CA 1
ATOM 1790 C C . THR A 1 229 ? -32.168 0.269 -19.872 1.00 81.31 229 THR A C 1
ATOM 1792 O O . THR A 1 229 ? -31.112 0.328 -19.238 1.00 81.31 229 THR A O 1
ATOM 1795 N N . PRO A 1 230 ? -33.181 -0.522 -19.466 1.00 76.88 230 PRO A N 1
ATOM 1796 C CA . PRO A 1 230 ? -33.123 -1.317 -18.235 1.00 76.88 230 PRO A CA 1
ATOM 1797 C C . PRO A 1 230 ? -31.876 -2.203 -18.121 1.00 76.88 230 PRO A C 1
ATOM 1799 O O . PRO A 1 230 ? -31.297 -2.311 -17.046 1.00 76.88 230 PRO A O 1
ATOM 1802 N N . LYS A 1 231 ? -31.417 -2.781 -19.239 1.00 75.81 231 LYS A N 1
ATOM 1803 C CA . LYS A 1 231 ? -30.195 -3.592 -19.279 1.00 75.81 231 LYS A CA 1
ATOM 1804 C C . LYS A 1 231 ? -28.943 -2.770 -18.973 1.00 75.81 231 LYS A C 1
ATOM 1806 O O . LYS A 1 231 ? -28.133 -3.192 -18.163 1.00 75.81 231 LYS A O 1
ATOM 1811 N N . GLN A 1 232 ? -28.814 -1.582 -19.564 1.00 74.06 232 GLN A N 1
ATOM 1812 C CA . GLN A 1 232 ? -27.680 -0.703 -19.276 1.00 74.06 232 GLN A CA 1
ATOM 1813 C C . GLN A 1 232 ? -27.676 -0.262 -17.811 1.00 74.06 232 GLN A C 1
ATOM 1815 O O . GLN A 1 232 ? -26.612 -0.192 -17.211 1.00 74.06 232 GLN A O 1
ATOM 1820 N N . SER A 1 233 ? -28.846 -0.005 -17.220 1.00 70.56 233 SER A N 1
ATOM 1821 C CA . SER A 1 233 ? -28.944 0.322 -15.795 1.00 70.56 233 SER A CA 1
ATOM 1822 C C . SER A 1 233 ? -28.462 -0.824 -14.903 1.00 70.56 233 SER A C 1
ATOM 1824 O O . SER A 1 233 ? -27.730 -0.570 -13.951 1.00 70.56 233 SER A O 1
ATOM 1826 N N . VAL A 1 234 ? -28.824 -2.072 -15.227 1.00 73.25 234 VAL A N 1
ATOM 1827 C CA . VAL A 1 234 ? -28.347 -3.268 -14.509 1.00 73.25 234 VAL A CA 1
ATOM 1828 C C . VAL A 1 234 ? -26.842 -3.451 -14.689 1.00 73.25 234 VAL A C 1
ATOM 1830 O O . VAL A 1 234 ? -26.138 -3.538 -13.693 1.00 73.25 234 VAL A O 1
ATOM 1833 N N . ASP A 1 235 ? -26.324 -3.386 -15.918 1.00 71.31 235 ASP A N 1
ATOM 1834 C CA . ASP A 1 235 ? -24.886 -3.525 -16.184 1.00 71.31 235 ASP A CA 1
ATOM 1835 C C . ASP A 1 235 ? -24.071 -2.426 -15.464 1.00 71.31 235 ASP A C 1
ATOM 1837 O O . ASP A 1 235 ? -22.975 -2.669 -14.957 1.00 71.31 235 ASP A O 1
ATOM 1841 N N . TYR A 1 236 ? -24.592 -1.196 -15.380 1.00 68.31 236 TYR A N 1
ATOM 1842 C CA . TYR A 1 236 ? -23.957 -0.117 -14.619 1.00 68.31 236 TYR A CA 1
ATOM 1843 C C . TYR A 1 236 ? -23.983 -0.365 -13.109 1.00 68.31 236 TYR A C 1
ATOM 1845 O O . TYR A 1 236 ? -22.978 -0.104 -12.448 1.00 68.31 236 TYR A O 1
ATOM 1853 N N . LEU A 1 237 ? -25.095 -0.865 -12.565 1.00 69.19 237 LEU A N 1
ATOM 1854 C CA . LEU A 1 237 ? -25.196 -1.234 -11.153 1.00 69.19 237 LEU A CA 1
ATOM 1855 C C . LEU A 1 237 ? -24.259 -2.398 -10.818 1.00 69.19 237 LEU A C 1
ATOM 1857 O O . LEU A 1 237 ? -23.523 -2.303 -9.842 1.00 69.19 237 LEU A O 1
ATOM 1861 N N . ASP A 1 238 ? -24.197 -3.430 -11.658 1.00 65.44 238 ASP A N 1
ATOM 1862 C CA . ASP A 1 238 ? -23.296 -4.572 -11.486 1.00 65.44 238 ASP A CA 1
ATOM 1863 C C . ASP A 1 238 ? -21.828 -4.139 -11.514 1.00 65.44 238 ASP A C 1
ATOM 1865 O O . ASP A 1 238 ? -21.051 -4.562 -10.663 1.00 65.44 238 ASP A O 1
ATOM 1869 N N . ASN A 1 239 ? -21.443 -3.229 -12.415 1.00 62.03 239 ASN A N 1
ATOM 1870 C CA . ASN A 1 239 ? -20.094 -2.654 -12.429 1.00 62.03 239 ASN A CA 1
ATOM 1871 C C . ASN A 1 239 ? -19.796 -1.822 -11.171 1.00 62.03 239 ASN A C 1
ATOM 1873 O O . ASN A 1 239 ? -18.679 -1.861 -10.660 1.00 62.03 239 ASN A O 1
ATOM 1877 N N . VAL A 1 240 ? -20.778 -1.075 -10.655 1.00 62.62 240 VAL A N 1
ATOM 1878 C CA . VAL A 1 240 ? -20.653 -0.335 -9.389 1.00 62.62 240 VAL A CA 1
ATOM 1879 C C . VAL A 1 240 ? -20.453 -1.307 -8.223 1.00 62.62 240 VAL A C 1
ATOM 1881 O O . VAL A 1 240 ? -19.533 -1.111 -7.431 1.00 62.62 240 VAL A O 1
ATOM 1884 N N . PHE A 1 241 ? -21.253 -2.374 -8.144 1.00 57.62 241 PHE A N 1
ATOM 1885 C CA . PHE A 1 241 ? -21.128 -3.407 -7.114 1.00 57.62 241 PHE A CA 1
ATOM 1886 C C . PHE A 1 241 ? -19.793 -4.147 -7.209 1.00 57.62 241 PHE A C 1
ATOM 1888 O O . PHE A 1 241 ? -19.088 -4.235 -6.207 1.00 57.62 241 PHE A O 1
ATOM 1895 N N . GLN A 1 242 ? -19.396 -4.590 -8.405 1.00 58.09 242 GLN A N 1
ATOM 1896 C CA . GLN A 1 242 ? -18.105 -5.242 -8.632 1.00 58.09 242 GLN A CA 1
ATOM 1897 C C . GLN A 1 242 ? -16.939 -4.338 -8.243 1.00 58.09 242 GLN A C 1
ATOM 1899 O O . GLN A 1 242 ? -16.016 -4.800 -7.579 1.00 58.09 242 GLN A O 1
ATOM 1904 N N . ALA A 1 243 ? -16.996 -3.049 -8.584 1.00 55.78 243 ALA A N 1
ATOM 1905 C CA . ALA A 1 243 ? -15.959 -2.095 -8.223 1.00 55.78 243 ALA A CA 1
ATOM 1906 C C . ALA A 1 243 ? -15.875 -1.879 -6.701 1.00 55.78 243 ALA A C 1
ATOM 1908 O O . ALA A 1 243 ? -14.770 -1.835 -6.169 1.00 55.78 243 ALA A O 1
ATOM 1909 N N . PHE A 1 244 ? -17.002 -1.820 -5.979 1.00 50.53 244 PHE A N 1
ATOM 1910 C CA . PHE A 1 244 ? -16.988 -1.776 -4.510 1.00 50.53 244 PHE A CA 1
ATOM 1911 C C . PHE A 1 244 ? -16.446 -3.068 -3.883 1.00 50.53 244 PHE A C 1
ATOM 1913 O O . PHE A 1 244 ? -15.762 -3.006 -2.870 1.00 50.53 244 PHE A O 1
ATOM 1920 N N . THR A 1 245 ? -16.702 -4.234 -4.477 1.00 46.34 245 THR A N 1
ATOM 1921 C CA . THR A 1 245 ? -16.209 -5.524 -3.956 1.00 46.34 245 THR A CA 1
ATOM 1922 C C . THR A 1 245 ? -14.788 -5.883 -4.407 1.00 46.34 245 THR A C 1
ATOM 1924 O O . THR A 1 245 ? -14.176 -6.789 -3.849 1.00 46.34 245 THR A O 1
ATOM 1927 N N . GLY A 1 246 ? -14.274 -5.211 -5.439 1.00 42.25 246 GLY A N 1
ATOM 1928 C CA . GLY A 1 246 ? -13.158 -5.665 -6.269 1.00 42.25 246 GLY A CA 1
ATOM 1929 C C . GLY A 1 246 ? -11.840 -4.949 -6.013 1.00 42.25 246 GLY A C 1
ATOM 1930 O O . GLY A 1 246 ? -11.121 -4.652 -6.966 1.00 42.25 246 GLY A O 1
ATOM 1931 N N . TYR A 1 247 ? -11.502 -4.656 -4.756 1.00 49.72 247 TYR A N 1
ATOM 1932 C CA . TYR A 1 247 ? -10.113 -4.314 -4.477 1.00 49.72 247 TYR A CA 1
ATOM 1933 C C . TYR A 1 247 ? -9.256 -5.565 -4.637 1.00 49.72 247 TYR A C 1
ATOM 1935 O O . TYR A 1 247 ? -9.533 -6.604 -4.036 1.00 49.72 247 TYR A O 1
ATOM 1943 N N . ASP A 1 248 ? -8.212 -5.468 -5.453 1.00 43.78 248 ASP A N 1
ATOM 1944 C CA . ASP A 1 248 ? -7.312 -6.582 -5.700 1.00 43.78 248 ASP A CA 1
ATOM 1945 C C . ASP A 1 248 ? -6.355 -6.748 -4.508 1.00 43.78 248 ASP A C 1
ATOM 1947 O O . ASP A 1 248 ? -5.228 -6.248 -4.487 1.00 43.78 248 ASP A O 1
ATOM 1951 N N . TYR A 1 249 ? -6.833 -7.429 -3.460 1.00 48.59 249 TYR A N 1
ATOM 1952 C CA . TYR A 1 249 ? -6.050 -7.782 -2.270 1.00 48.59 249 TYR A CA 1
ATOM 1953 C C . TYR A 1 249 ? -4.839 -8.687 -2.593 1.00 48.59 249 TYR A C 1
ATOM 1955 O O . TYR A 1 249 ? -4.070 -9.013 -1.686 1.00 48.59 249 TYR A O 1
ATOM 1963 N N . GLN A 1 250 ? -4.624 -9.076 -3.859 1.00 41.44 250 GLN A N 1
ATOM 1964 C CA . GLN A 1 250 ? -3.500 -9.904 -4.313 1.00 41.44 250 GLN A CA 1
ATOM 1965 C C . GLN A 1 250 ? -2.130 -9.368 -3.865 1.00 41.44 250 GLN A C 1
ATOM 1967 O O . GLN A 1 250 ? -1.282 -10.151 -3.443 1.00 41.44 250 GLN A O 1
ATOM 1972 N N . ASN A 1 251 ? -1.926 -8.045 -3.843 1.00 43.88 251 ASN A N 1
ATOM 1973 C CA . ASN A 1 251 ? -0.649 -7.455 -3.411 1.00 43.88 251 ASN A CA 1
ATOM 1974 C C . ASN A 1 251 ? -0.427 -7.504 -1.886 1.00 43.88 251 ASN A C 1
ATOM 1976 O O . ASN A 1 251 ? 0.708 -7.435 -1.419 1.00 43.88 251 ASN A O 1
ATOM 1980 N N . ILE A 1 252 ? -1.494 -7.644 -1.094 1.00 50.69 252 ILE A N 1
ATOM 1981 C CA . ILE A 1 252 ? -1.431 -7.672 0.376 1.00 50.69 252 ILE A CA 1
ATOM 1982 C C . ILE A 1 252 ? -1.112 -9.084 0.887 1.00 50.69 252 ILE A C 1
ATOM 1984 O O . ILE A 1 252 ? -0.428 -9.248 1.898 1.00 50.69 252 ILE A O 1
ATOM 1988 N N . GLN A 1 253 ? -1.555 -10.111 0.156 1.00 48.78 253 GLN A N 1
ATOM 1989 C CA . GLN A 1 253 ? -1.345 -11.526 0.478 1.00 48.78 253 GLN A CA 1
ATOM 1990 C C . GLN A 1 253 ? 0.134 -11.899 0.658 1.00 48.78 253 GLN A C 1
ATOM 1992 O O . GLN A 1 253 ? 0.470 -12.691 1.537 1.00 48.78 253 GLN A O 1
ATOM 1997 N N . VAL A 1 254 ? 1.028 -11.286 -0.123 1.00 46.97 254 VAL A N 1
ATOM 1998 C CA . VAL A 1 254 ? 2.477 -11.546 -0.072 1.00 46.97 254 VAL A CA 1
ATOM 1999 C C . VAL A 1 254 ? 3.142 -10.901 1.155 1.00 46.97 254 VAL A C 1
ATOM 2001 O O . VAL A 1 254 ? 4.128 -11.427 1.662 1.00 46.97 254 VAL A O 1
ATOM 2004 N N . LEU A 1 255 ? 2.598 -9.795 1.676 1.00 48.69 255 LEU A N 1
ATOM 2005 C CA . LEU A 1 255 ? 3.189 -9.035 2.788 1.00 48.69 255 LEU A CA 1
ATOM 2006 C C . LEU A 1 255 ? 2.842 -9.616 4.171 1.00 48.69 255 LEU A C 1
ATOM 2008 O O . LEU A 1 255 ? 3.655 -9.547 5.090 1.00 48.69 255 LEU A O 1
ATOM 2012 N N . LEU A 1 256 ? 1.659 -10.218 4.323 1.00 51.62 256 LEU A N 1
ATOM 2013 C CA . LEU A 1 256 ? 1.150 -10.701 5.617 1.00 51.62 256 LEU A CA 1
ATOM 2014 C C . LEU A 1 256 ? 1.741 -12.046 6.075 1.00 51.62 256 LEU A C 1
ATOM 2016 O O . LEU A 1 256 ? 1.555 -12.432 7.225 1.00 51.62 256 LEU A O 1
ATOM 2020 N N . THR A 1 257 ? 2.473 -12.757 5.214 1.00 48.09 257 THR A N 1
ATOM 2021 C CA . THR A 1 257 ? 3.060 -14.079 5.516 1.00 48.09 257 THR A CA 1
ATOM 2022 C C . THR A 1 257 ? 4.357 -14.016 6.331 1.00 48.09 257 THR A C 1
ATOM 2024 O O . THR A 1 257 ? 4.936 -15.058 6.638 1.00 48.09 257 THR A O 1
ATOM 2027 N N . LYS A 1 258 ? 4.836 -12.815 6.694 1.00 45.34 258 LYS A N 1
ATOM 2028 C CA . LYS A 1 258 ? 6.176 -12.620 7.274 1.00 45.34 258 LYS A CA 1
ATOM 2029 C C . LYS A 1 258 ? 6.219 -12.129 8.726 1.00 45.34 258 LYS A C 1
ATOM 2031 O O . LYS A 1 258 ? 7.319 -11.922 9.234 1.00 45.34 258 LYS A O 1
ATOM 2036 N N . ASN A 1 259 ? 5.079 -11.968 9.403 1.00 48.56 259 ASN A N 1
ATOM 2037 C CA . ASN A 1 259 ? 5.062 -11.609 10.825 1.00 48.56 259 ASN A CA 1
ATOM 2038 C C . ASN A 1 259 ? 4.848 -12.848 11.705 1.00 48.56 259 ASN A C 1
ATOM 2040 O O . ASN A 1 259 ? 3.871 -13.572 11.565 1.00 48.56 259 ASN A O 1
ATOM 2044 N N . ALA A 1 260 ? 5.817 -13.091 12.588 1.00 43.62 260 ALA A N 1
ATOM 2045 C CA . ALA A 1 260 ? 5.979 -14.291 13.409 1.00 43.62 260 ALA A CA 1
ATOM 2046 C C . ALA A 1 260 ? 5.225 -14.244 14.758 1.00 43.62 260 ALA A C 1
ATOM 2048 O O . ALA A 1 260 ? 5.628 -14.914 15.707 1.00 43.62 260 ALA A O 1
ATOM 2049 N N . GLU A 1 261 ? 4.162 -13.444 14.867 1.00 56.16 261 GLU A N 1
ATOM 2050 C CA . GLU A 1 261 ? 3.284 -13.422 16.044 1.00 56.16 261 GLU A CA 1
ATOM 2051 C C . GLU A 1 261 ? 1.981 -14.172 15.722 1.00 56.16 261 GLU A C 1
ATOM 2053 O O . GLU A 1 261 ? 1.549 -14.203 14.572 1.00 56.16 261 GLU A O 1
ATOM 2058 N N . ASN A 1 262 ? 1.367 -14.817 16.722 1.00 69.31 262 ASN A N 1
ATOM 2059 C CA . ASN A 1 262 ? 0.168 -15.650 16.531 1.00 69.31 262 ASN A CA 1
ATOM 2060 C C . ASN A 1 262 ? -1.057 -14.865 16.006 1.00 69.31 262 ASN A C 1
ATOM 2062 O O . ASN A 1 262 ? -2.013 -15.494 15.561 1.00 69.31 262 ASN A O 1
ATOM 2066 N N . ASP A 1 263 ? -1.027 -13.526 16.049 1.00 86.06 263 ASP A N 1
ATOM 2067 C CA . ASP A 1 263 ? -2.100 -12.637 15.598 1.00 86.06 263 ASP A CA 1
ATOM 2068 C C . ASP A 1 263 ? -1.774 -11.966 14.243 1.00 86.06 263 ASP A C 1
ATOM 2070 O O . ASP A 1 263 ? -0.646 -11.518 14.013 1.00 86.06 263 ASP A O 1
ATOM 2074 N N . PRO A 1 264 ? -2.757 -11.834 13.331 1.00 84.44 264 PRO A N 1
ATOM 2075 C CA . PRO A 1 264 ? -2.550 -11.264 12.005 1.00 84.44 264 PRO A CA 1
ATOM 2076 C C . PRO A 1 264 ? -2.327 -9.747 12.035 1.00 84.44 264 PRO A C 1
ATOM 2078 O O . PRO A 1 264 ? -3.059 -8.996 12.679 1.00 84.44 264 PRO A O 1
ATOM 2081 N N . THR A 1 265 ? -1.364 -9.266 11.245 1.00 84.81 265 THR A N 1
ATOM 2082 C CA . THR A 1 265 ? -1.159 -7.824 11.017 1.00 84.81 265 THR A CA 1
ATOM 2083 C C . THR A 1 265 ? -2.410 -7.188 10.402 1.00 84.81 265 THR A C 1
ATOM 2085 O O . THR A 1 265 ? -2.914 -7.668 9.388 1.00 84.81 265 THR A O 1
ATOM 2088 N N . GLY A 1 266 ? -2.912 -6.108 11.008 1.00 85.75 266 GLY A N 1
ATOM 2089 C CA . GLY A 1 266 ? -4.196 -5.487 10.642 1.00 85.75 266 GLY A CA 1
ATOM 2090 C C . GLY A 1 266 ? -5.454 -6.164 11.216 1.00 85.75 266 GLY A C 1
ATOM 2091 O O . GLY A 1 266 ? -6.573 -5.714 10.936 1.00 85.75 266 GLY A O 1
ATOM 2092 N N . GLY A 1 267 ? -5.282 -7.220 12.020 1.00 90.06 267 GLY A N 1
ATOM 2093 C CA . GLY A 1 267 ? -6.368 -7.918 12.703 1.00 90.06 267 GLY A CA 1
ATOM 2094 C C . GLY A 1 267 ? -7.230 -8.746 11.749 1.00 90.06 267 GLY A C 1
ATOM 2095 O O . GLY A 1 267 ? -6.770 -9.205 10.702 1.00 90.06 267 GLY A O 1
ATOM 2096 N N . GLY A 1 268 ? -8.501 -8.925 12.101 1.00 88.88 268 GLY A N 1
ATOM 2097 C CA . GLY A 1 268 ? -9.467 -9.712 11.342 1.00 88.88 268 GLY A CA 1
ATOM 2098 C C . GLY A 1 268 ? -9.390 -11.209 11.648 1.00 88.88 268 GLY A C 1
ATOM 2099 O O . GLY A 1 268 ? -9.149 -11.626 12.781 1.00 88.88 268 GLY A O 1
ATOM 2100 N N . LYS A 1 269 ? -9.655 -12.040 10.637 1.00 87.50 269 LYS A N 1
ATOM 2101 C CA . LYS A 1 269 ? -9.730 -13.497 10.764 1.00 87.50 269 LYS A CA 1
ATOM 2102 C C . LYS A 1 269 ? -8.429 -14.063 11.331 1.00 87.50 269 LYS A C 1
ATOM 2104 O O . LYS A 1 269 ? -7.372 -13.928 10.722 1.00 87.50 269 LYS A O 1
ATOM 2109 N N . GLY A 1 270 ? -8.537 -14.773 12.452 1.00 86.44 270 GLY A N 1
ATOM 2110 C CA . GLY A 1 270 ? -7.397 -15.378 13.146 1.00 86.44 270 GLY A CA 1
ATOM 2111 C C . GLY A 1 270 ? -6.803 -14.509 14.254 1.00 86.44 270 GLY A C 1
ATOM 2112 O O . GLY A 1 270 ? -5.892 -14.971 14.928 1.00 86.44 270 GLY A O 1
ATOM 2113 N N . TYR A 1 271 ? -7.321 -13.296 14.478 1.00 91.69 271 TYR A N 1
ATOM 2114 C CA . TYR A 1 271 ? -7.005 -12.525 15.678 1.00 91.69 271 TYR A CA 1
ATOM 2115 C C . TYR A 1 271 ? -7.516 -13.246 16.931 1.00 91.69 271 TYR A C 1
ATOM 2117 O O . TYR A 1 271 ? -8.651 -13.718 16.966 1.00 91.69 271 TYR A O 1
ATOM 2125 N N . SER A 1 272 ? -6.674 -13.371 17.953 1.00 92.06 272 SER A N 1
ATOM 2126 C CA . SER A 1 272 ? -6.939 -14.233 19.110 1.00 92.06 272 SER A CA 1
ATOM 2127 C C . SER A 1 272 ? -7.804 -13.588 20.194 1.00 92.06 272 SER A C 1
ATOM 2129 O O . SER A 1 272 ? -8.460 -14.304 20.950 1.00 92.06 272 SER A O 1
ATOM 2131 N N . LYS A 1 273 ? -7.843 -12.251 20.279 1.00 94.00 273 LYS A N 1
ATOM 2132 C CA . LYS A 1 273 ? -8.546 -11.503 21.340 1.00 94.00 273 LYS A CA 1
ATOM 2133 C C . LYS A 1 273 ? -9.863 -10.898 20.856 1.00 94.00 273 LYS A C 1
ATOM 2135 O O . LYS A 1 273 ? -10.110 -9.710 21.014 1.00 94.00 273 LYS A O 1
ATOM 2140 N N . ILE A 1 274 ? -10.704 -11.714 20.227 1.00 95.94 274 ILE A N 1
ATOM 2141 C CA . ILE A 1 274 ? -11.996 -11.260 19.702 1.00 95.94 274 ILE A CA 1
ATOM 2142 C C . ILE A 1 274 ? -13.068 -11.340 20.793 1.00 95.94 274 ILE A C 1
ATOM 2144 O O . ILE A 1 274 ? -13.282 -12.395 21.394 1.00 95.94 274 ILE A O 1
ATOM 2148 N N . TYR A 1 275 ? -13.778 -10.234 21.011 1.00 97.69 275 TYR A N 1
ATOM 2149 C CA . TYR A 1 275 ? -14.958 -10.197 21.870 1.00 97.69 275 TYR A CA 1
ATOM 2150 C C . TYR A 1 275 ? -16.155 -10.817 21.148 1.00 97.69 275 TYR A C 1
ATOM 2152 O O . TYR A 1 275 ? -16.369 -10.586 19.962 1.00 97.69 275 TYR A O 1
ATOM 2160 N N . SER A 1 276 ? -16.959 -11.590 21.875 1.00 95.06 276 SER A N 1
ATOM 2161 C CA . SER A 1 276 ? -18.211 -12.178 21.369 1.00 95.06 276 SER A CA 1
ATOM 2162 C C . SER A 1 276 ? -19.451 -11.714 22.141 1.00 95.06 276 SER A C 1
ATOM 2164 O O . SER A 1 276 ? -20.569 -12.045 21.757 1.00 95.06 276 SER A O 1
ATOM 2166 N N . THR A 1 277 ? -19.256 -10.966 23.231 1.00 97.50 277 THR A N 1
ATOM 2167 C CA . THR A 1 277 ? -20.304 -10.389 24.083 1.00 97.50 277 THR A CA 1
ATOM 2168 C C . THR A 1 277 ? -19.701 -9.316 25.010 1.00 97.50 277 THR A C 1
ATOM 2170 O O . THR A 1 277 ? -18.488 -9.090 24.986 1.00 97.50 277 THR A O 1
ATOM 2173 N N . GLY A 1 278 ? -20.532 -8.679 25.838 1.00 97.50 278 GLY A N 1
ATOM 2174 C CA . GLY A 1 278 ? -20.145 -7.715 26.872 1.00 97.50 278 GLY A CA 1
ATOM 2175 C C . GLY A 1 278 ? -21.206 -7.599 27.972 1.00 97.50 278 GLY A C 1
ATOM 2176 O O . GLY A 1 278 ? -22.223 -8.293 27.930 1.00 97.50 278 GLY A O 1
ATOM 2177 N N . ASP A 1 279 ? -20.976 -6.717 28.946 1.00 98.62 279 ASP A N 1
ATOM 2178 C CA . ASP A 1 279 ? -21.935 -6.392 30.015 1.00 98.62 279 ASP A CA 1
ATOM 2179 C C . ASP A 1 279 ? -23.187 -5.697 29.463 1.00 98.62 279 ASP A C 1
ATOM 2181 O O . ASP A 1 279 ? -24.300 -5.904 29.951 1.00 98.62 279 ASP A O 1
ATOM 2185 N N . TYR A 1 280 ? -23.003 -4.916 28.397 1.00 98.56 280 TYR A N 1
ATOM 2186 C CA . TYR A 1 280 ? -24.074 -4.344 27.590 1.00 98.56 280 TYR A CA 1
ATOM 2187 C C . TYR A 1 280 ? -23.929 -4.847 26.157 1.00 98.56 280 TYR A C 1
ATOM 2189 O O . TYR A 1 280 ? -22.837 -4.797 25.595 1.00 98.56 280 TYR A O 1
ATOM 2197 N N . VAL A 1 281 ? -25.026 -5.298 25.551 1.00 98.31 281 VAL A N 1
ATOM 2198 C CA . VAL A 1 281 ? -25.081 -5.658 24.129 1.00 98.31 281 VAL A CA 1
ATOM 2199 C C . VAL A 1 281 ? -26.062 -4.718 23.450 1.00 98.31 281 VAL A C 1
ATOM 2201 O O . VAL A 1 281 ? -27.234 -4.693 23.817 1.00 98.31 281 VAL A O 1
ATOM 2204 N N . VAL A 1 282 ? -25.575 -3.934 22.490 1.00 97.50 282 VAL A N 1
ATOM 2205 C CA . VAL A 1 282 ? -26.336 -2.839 21.873 1.00 97.50 282 VAL A CA 1
ATOM 2206 C C . VAL A 1 282 ? -26.319 -2.951 20.352 1.00 97.50 282 VAL A C 1
ATOM 2208 O O . VAL A 1 282 ? -25.309 -3.330 19.763 1.00 97.50 282 VAL A O 1
ATOM 2211 N N . THR A 1 283 ? -27.435 -2.621 19.703 1.00 94.50 283 THR A N 1
ATOM 2212 C CA . THR A 1 283 ? -27.592 -2.730 18.237 1.00 94.50 283 THR A CA 1
ATOM 2213 C C . THR A 1 283 ? -27.999 -1.426 17.560 1.00 94.50 283 THR A C 1
ATOM 2215 O O . THR A 1 283 ? -28.127 -1.383 16.338 1.00 94.50 283 THR A O 1
ATOM 2218 N N . ASP A 1 284 ? -28.164 -0.350 18.324 1.00 90.06 284 ASP A N 1
ATOM 2219 C CA . ASP A 1 284 ? -28.435 0.984 17.801 1.00 90.06 284 ASP A CA 1
ATOM 2220 C C . ASP A 1 284 ? -27.729 2.075 18.615 1.00 90.06 284 ASP A C 1
ATOM 2222 O O . ASP A 1 284 ? -27.149 1.834 19.677 1.00 90.06 284 ASP A O 1
ATOM 2226 N N . LEU A 1 285 ? -27.763 3.289 18.065 1.00 87.69 285 LEU A N 1
ATOM 2227 C CA . LEU A 1 285 ? -27.106 4.463 18.624 1.00 87.69 285 LEU A CA 1
ATOM 2228 C C . LEU A 1 285 ? -27.644 4.836 20.012 1.00 87.69 285 LEU A C 1
ATOM 2230 O O . LEU A 1 285 ? -26.860 5.217 20.879 1.00 87.69 285 LEU A O 1
ATOM 2234 N N . TYR A 1 286 ? -28.959 4.755 20.225 1.00 88.31 286 TYR A N 1
ATOM 2235 C CA . TYR A 1 286 ? -29.571 5.183 21.481 1.00 88.31 286 TYR A CA 1
ATOM 2236 C C . TYR A 1 286 ? -29.139 4.265 22.623 1.00 88.31 286 TYR A C 1
ATOM 2238 O O . TYR A 1 286 ? -28.671 4.742 23.661 1.00 88.31 286 TYR A O 1
ATOM 2246 N N . ASP A 1 287 ? -29.216 2.955 22.398 1.00 93.56 287 ASP A N 1
ATOM 2247 C CA . ASP A 1 287 ? -28.795 1.958 23.375 1.00 93.56 287 ASP A CA 1
ATOM 2248 C C . ASP A 1 287 ? -27.288 2.030 23.646 1.00 93.56 287 ASP A C 1
ATOM 2250 O O . ASP A 1 287 ? -26.875 1.915 24.799 1.00 93.56 287 ASP A O 1
ATOM 2254 N N . LEU A 1 288 ? -26.461 2.306 22.629 1.00 94.88 288 LEU A N 1
ATOM 2255 C CA . LEU A 1 288 ? -25.022 2.533 22.807 1.00 94.88 288 LEU A CA 1
ATOM 2256 C C . LEU A 1 288 ? -24.741 3.737 23.715 1.00 94.88 288 LEU A C 1
ATOM 2258 O O . LEU A 1 288 ? -23.955 3.633 24.658 1.00 94.88 288 LEU A O 1
ATOM 2262 N N . GLN A 1 289 ? -25.396 4.872 23.470 1.00 91.81 289 GLN A N 1
ATOM 2263 C CA . GLN A 1 289 ? -25.229 6.061 24.307 1.00 91.81 289 GLN A CA 1
ATOM 2264 C C . GLN A 1 289 ? -25.712 5.816 25.736 1.00 91.81 289 GLN A C 1
ATOM 2266 O O . GLN A 1 289 ? -25.033 6.182 26.697 1.00 91.81 289 GLN A O 1
ATOM 2271 N N . TYR A 1 290 ? -26.862 5.161 25.887 1.00 93.88 290 TYR A N 1
ATOM 2272 C CA . TYR A 1 290 ? -27.395 4.815 27.196 1.00 93.88 290 TYR A CA 1
ATOM 2273 C C . TYR A 1 290 ? -26.468 3.854 27.952 1.00 93.88 290 TYR A C 1
ATOM 2275 O O . TYR A 1 290 ? -26.187 4.080 29.130 1.00 93.88 290 TYR A O 1
ATOM 2283 N N . ALA A 1 291 ? -25.945 2.824 27.282 1.00 97.56 291 ALA A N 1
ATOM 2284 C CA . ALA A 1 291 ? -24.998 1.878 27.858 1.00 97.56 291 ALA A CA 1
ATOM 2285 C C . ALA A 1 291 ? -23.723 2.581 28.334 1.00 97.56 291 ALA A C 1
ATOM 2287 O O . ALA A 1 291 ? -23.318 2.372 29.471 1.00 97.56 291 ALA A O 1
ATOM 2288 N N . LEU A 1 292 ? -23.142 3.481 27.535 1.00 95.69 292 LEU A N 1
ATOM 2289 C CA . LEU A 1 292 ? -21.948 4.235 27.938 1.00 95.69 292 LEU A CA 1
ATOM 2290 C C . LEU A 1 292 ? -22.204 5.162 29.131 1.00 95.69 292 LEU A C 1
ATOM 2292 O O . LEU A 1 292 ? -21.337 5.309 29.981 1.00 95.69 292 LEU A O 1
ATOM 2296 N N . ILE A 1 293 ? -23.402 5.733 29.269 1.00 95.19 293 ILE A N 1
ATOM 2297 C CA . ILE A 1 293 ? -23.763 6.517 30.464 1.00 95.19 293 ILE A CA 1
ATOM 2298 C C . ILE A 1 293 ? -23.822 5.638 31.729 1.00 95.19 293 ILE A C 1
ATOM 2300 O O . ILE A 1 293 ? -23.629 6.136 32.840 1.00 95.19 293 ILE A O 1
ATOM 2304 N N . LYS A 1 294 ? -24.144 4.346 31.592 1.00 97.31 294 LYS A N 1
ATOM 2305 C CA . LYS A 1 294 ? -24.302 3.409 32.718 1.00 97.31 294 LYS A CA 1
ATOM 2306 C C . LYS A 1 294 ? -23.053 2.593 33.025 1.00 97.31 294 LYS A C 1
ATOM 2308 O O . LYS A 1 294 ? -22.895 2.185 34.179 1.00 97.31 294 LYS A O 1
ATOM 2313 N N . ALA A 1 295 ? -22.217 2.364 32.020 1.00 97.88 295 ALA A N 1
ATOM 2314 C CA . ALA A 1 295 ? -21.042 1.525 32.111 1.00 97.88 295 ALA A CA 1
ATOM 2315 C C . ALA A 1 295 ? -20.050 2.061 33.146 1.00 97.88 295 ALA A C 1
ATOM 2317 O O . ALA A 1 295 ? -19.823 3.266 33.280 1.00 97.88 295 ALA A O 1
ATOM 2318 N N . LYS A 1 296 ? -19.456 1.137 33.891 1.00 97.62 296 LYS A N 1
ATOM 2319 C CA . LYS A 1 296 ? -18.434 1.402 34.902 1.00 97.62 296 LYS A CA 1
ATOM 2320 C C . LYS A 1 296 ? -17.074 0.946 34.398 1.00 97.62 296 LYS A C 1
ATOM 2322 O O . LYS A 1 296 ? -16.973 0.104 33.512 1.00 97.62 296 LYS A O 1
ATOM 2327 N N . ALA A 1 297 ? -16.018 1.467 35.017 1.00 98.19 297 ALA A N 1
ATOM 2328 C CA . ALA A 1 297 ? -14.660 1.022 34.739 1.00 98.19 297 ALA A CA 1
ATOM 2329 C C . ALA A 1 297 ? -14.546 -0.513 34.848 1.00 98.19 297 ALA A C 1
ATOM 2331 O O . ALA A 1 297 ? -14.949 -1.103 35.852 1.00 98.19 297 ALA A O 1
ATOM 2332 N N . GLY A 1 298 ? -13.989 -1.137 33.810 1.00 97.69 298 GLY A N 1
ATOM 2333 C CA . GLY A 1 298 ? -13.866 -2.585 33.652 1.00 97.69 298 GLY A CA 1
ATOM 2334 C C . GLY A 1 298 ? -15.004 -3.250 32.870 1.00 97.69 298 GLY A C 1
ATOM 2335 O O . GLY A 1 298 ? -14.826 -4.391 32.452 1.00 97.69 298 GLY A O 1
ATOM 2336 N N . GLU A 1 299 ? -16.132 -2.567 32.646 1.00 98.69 299 GLU A N 1
ATOM 2337 C CA . GLU A 1 299 ? -17.265 -3.111 31.887 1.00 98.69 299 GLU A CA 1
ATOM 2338 C C . GLU A 1 299 ? -17.073 -2.946 30.366 1.00 98.69 299 GLU A C 1
ATOM 2340 O O . GLU A 1 299 ? -16.395 -2.031 29.877 1.00 98.69 299 GLU A O 1
ATOM 2345 N N . VAL A 1 300 ? -17.693 -3.854 29.610 1.00 98.81 300 VAL A N 1
ATOM 2346 C CA . VAL A 1 300 ? -17.645 -3.928 28.147 1.00 98.81 300 VAL A CA 1
ATOM 2347 C C . VAL A 1 300 ? -19.008 -3.576 27.558 1.00 98.81 300 VAL A C 1
ATOM 2349 O O . VAL A 1 300 ? -20.009 -4.244 27.820 1.00 98.81 300 VAL A O 1
ATOM 2352 N N . VAL A 1 301 ? -19.037 -2.570 26.686 1.00 98.75 301 VAL A N 1
ATOM 2353 C CA . VAL A 1 301 ? -20.166 -2.288 25.796 1.00 98.75 301 VAL A CA 1
ATOM 2354 C C . VAL A 1 301 ? -19.880 -2.942 24.446 1.00 98.75 301 VAL A C 1
ATOM 2356 O O . VAL A 1 301 ? -19.016 -2.500 23.688 1.00 98.75 301 VAL A O 1
ATOM 2359 N N . PHE A 1 302 ? -20.579 -4.037 24.165 1.00 98.75 302 PHE A N 1
ATOM 2360 C CA . PHE A 1 302 ? -20.394 -4.853 22.974 1.00 98.75 302 PHE A CA 1
ATOM 2361 C C . PHE A 1 302 ? -21.421 -4.519 21.890 1.00 98.75 302 PHE A C 1
ATOM 2363 O O . PHE A 1 302 ? -22.624 -4.436 22.147 1.00 98.75 302 PHE A O 1
ATOM 2370 N N . ILE A 1 303 ? -20.940 -4.390 20.656 1.00 98.38 303 ILE A N 1
ATOM 2371 C CA . ILE A 1 303 ? -21.754 -4.149 19.468 1.00 98.38 303 ILE A CA 1
ATOM 2372 C C . ILE A 1 303 ? -21.615 -5.359 18.532 1.00 98.38 303 ILE A C 1
ATOM 2374 O O . ILE A 1 303 ? -20.516 -5.599 18.021 1.00 98.38 303 ILE A O 1
ATOM 2378 N N . PRO A 1 304 ? -22.685 -6.128 18.263 1.00 97.06 304 PRO A N 1
ATOM 2379 C CA . PRO A 1 304 ? -22.616 -7.276 17.360 1.00 97.06 304 PRO A CA 1
ATOM 2380 C C . PRO A 1 304 ? -22.167 -6.877 15.950 1.00 97.06 304 PRO A C 1
ATOM 2382 O O . PRO A 1 304 ? -22.616 -5.859 15.413 1.00 97.06 304 PRO A O 1
ATOM 2385 N N . GLY A 1 305 ? -21.309 -7.679 15.317 1.00 92.31 305 GLY A N 1
ATOM 2386 C CA . GLY A 1 305 ? -20.846 -7.379 13.966 1.00 92.31 305 GLY A CA 1
ATOM 2387 C C . GLY A 1 305 ? -21.944 -7.445 12.917 1.00 92.31 305 GLY A C 1
ATOM 2388 O O . GLY A 1 305 ? -22.910 -8.197 13.035 1.00 92.31 305 GLY A O 1
ATOM 2389 N N . GLY A 1 306 ? -21.789 -6.627 11.877 1.00 83.19 306 GLY A N 1
ATOM 2390 C CA . GLY A 1 306 ? -22.849 -6.353 10.903 1.00 83.19 306 GLY A CA 1
ATOM 2391 C C . GLY A 1 306 ? -23.813 -5.241 11.332 1.00 83.19 306 GLY A C 1
ATOM 2392 O O . GLY A 1 306 ? -24.567 -4.752 10.493 1.00 83.19 306 GLY A O 1
ATOM 2393 N N . THR A 1 307 ? -23.760 -4.786 12.590 1.00 93.00 307 THR A N 1
ATOM 2394 C CA . THR A 1 307 ? -24.459 -3.567 13.024 1.00 93.00 307 THR A CA 1
ATOM 2395 C C . THR A 1 307 ? -23.828 -2.340 12.370 1.00 93.00 307 THR A C 1
ATOM 2397 O O . THR A 1 307 ? -22.603 -2.213 12.343 1.00 93.00 307 THR A O 1
ATOM 2400 N N . VAL A 1 308 ? -24.657 -1.421 11.871 1.00 91.81 308 VAL A N 1
ATOM 2401 C CA . VAL A 1 308 ? -24.224 -0.139 11.300 1.00 91.81 308 VAL A CA 1
ATOM 2402 C C . VAL A 1 308 ? -24.922 0.994 12.041 1.00 91.81 308 VAL A C 1
ATOM 2404 O O . VAL A 1 308 ? -26.149 1.035 12.084 1.00 91.81 308 VAL A O 1
ATOM 2407 N N . MET A 1 309 ? -24.148 1.918 12.602 1.00 89.94 309 MET A N 1
ATOM 2408 C CA . MET A 1 309 ? -24.651 3.095 13.309 1.00 89.94 309 MET A CA 1
ATOM 2409 C C . MET A 1 309 ? -24.132 4.361 12.639 1.00 89.94 309 MET A C 1
ATOM 2411 O O . MET A 1 309 ? -22.922 4.574 12.557 1.00 89.94 309 MET A O 1
ATOM 2415 N N . ASP A 1 310 ? -25.053 5.200 12.175 1.00 88.94 310 ASP A N 1
ATOM 2416 C CA . ASP A 1 310 ? -24.752 6.520 11.626 1.00 88.94 310 ASP A CA 1
ATOM 2417 C C . ASP A 1 310 ? -24.953 7.589 12.703 1.00 88.94 310 ASP A C 1
ATOM 2419 O O . ASP A 1 310 ? -26.020 7.703 13.303 1.00 88.94 310 ASP A O 1
ATOM 2423 N N . PHE A 1 311 ? -23.897 8.350 12.953 1.00 89.19 311 PHE A N 1
ATOM 2424 C CA . PHE A 1 311 ? -23.824 9.389 13.972 1.00 89.19 311 PHE A CA 1
ATOM 2425 C C . PHE A 1 311 ? -24.129 10.789 13.423 1.00 89.19 311 PHE A C 1
ATOM 2427 O O . PHE A 1 311 ? -24.093 11.770 14.173 1.00 89.19 311 PHE A O 1
ATOM 2434 N N . SER A 1 312 ? -24.401 10.904 12.121 1.00 83.81 312 SER A N 1
ATOM 2435 C CA . SER A 1 312 ? -24.776 12.171 11.505 1.00 83.81 312 SER A CA 1
ATOM 2436 C C . SER A 1 312 ? -26.213 12.566 11.863 1.00 83.81 312 SER A C 1
ATOM 2438 O O . SER A 1 312 ? -27.155 11.785 11.745 1.00 83.81 312 SER A O 1
ATOM 2440 N N . ILE A 1 313 ? -26.390 13.814 12.302 1.00 75.44 313 ILE A N 1
ATOM 2441 C CA . ILE A 1 313 ? -27.699 14.417 12.577 1.00 75.44 313 ILE A CA 1
ATOM 2442 C C . ILE A 1 313 ? -27.810 15.672 11.714 1.00 75.44 313 ILE A C 1
ATOM 2444 O O . ILE A 1 313 ? -27.442 16.773 12.118 1.00 75.44 313 ILE A O 1
ATOM 2448 N N . GLY A 1 314 ? -28.275 15.512 10.474 1.00 70.06 314 GLY A N 1
ATOM 2449 C CA . GLY A 1 314 ? -28.307 16.612 9.509 1.00 70.06 314 GLY A CA 1
ATOM 2450 C C . GLY A 1 314 ? -26.900 17.148 9.221 1.00 70.06 314 GLY A C 1
ATOM 2451 O O . GLY A 1 314 ? -26.109 16.479 8.563 1.00 70.06 314 GLY A O 1
ATOM 2452 N N . SER A 1 315 ? -26.597 18.359 9.697 1.00 67.88 315 SER A N 1
ATOM 2453 C CA . SER A 1 315 ? -25.271 18.991 9.594 1.00 67.88 315 SER A CA 1
ATOM 2454 C C . SER A 1 315 ? -24.457 18.944 10.895 1.00 67.88 315 SER A C 1
ATOM 2456 O O . SER A 1 315 ? -23.469 19.664 11.005 1.00 67.88 315 SER A O 1
ATOM 2458 N N . GLU A 1 316 ? -24.872 18.145 11.877 1.00 78.56 316 GLU A N 1
ATOM 2459 C CA . GLU A 1 316 ? -24.212 17.966 13.176 1.00 78.56 316 GLU A CA 1
ATOM 2460 C C . GLU A 1 316 ? -23.733 16.514 13.361 1.00 78.56 316 GLU A C 1
ATOM 2462 O O . GLU A 1 316 ? -24.100 15.614 12.597 1.00 78.56 316 GLU A O 1
ATOM 2467 N N . LEU A 1 317 ? -22.894 16.288 14.376 1.00 81.38 317 LEU A N 1
ATOM 2468 C CA . LEU A 1 317 ? -22.365 14.976 14.749 1.00 81.38 317 LEU A CA 1
ATOM 2469 C C . LEU A 1 317 ? -22.625 14.728 16.227 1.00 81.38 317 LEU A C 1
ATOM 2471 O O . LEU A 1 317 ? -22.332 15.576 17.067 1.00 81.38 317 LEU A O 1
ATOM 2475 N N . ASN A 1 318 ? -23.136 13.545 16.539 1.00 84.75 318 ASN A N 1
ATOM 2476 C CA . ASN A 1 318 ? -23.395 13.128 17.909 1.00 84.75 318 ASN A CA 1
ATOM 2477 C C . ASN A 1 318 ? -22.155 12.469 18.538 1.00 84.75 318 ASN A C 1
ATOM 2479 O O . ASN A 1 318 ? -22.163 11.266 18.767 1.00 84.75 318 ASN A O 1
ATOM 2483 N N . THR A 1 319 ? -21.073 13.225 18.753 1.00 90.56 319 THR A N 1
ATOM 2484 C CA . THR A 1 319 ? -19.777 12.704 19.237 1.00 90.56 319 THR A CA 1
ATOM 2485 C C . THR A 1 319 ? -19.925 11.707 20.392 1.00 90.56 319 THR A C 1
ATOM 2487 O O . THR A 1 319 ? -20.519 12.010 21.429 1.00 90.56 319 THR A O 1
ATOM 2490 N N . LEU A 1 320 ? -19.354 10.512 20.226 1.00 92.25 320 LEU A N 1
ATOM 2491 C CA . LEU A 1 320 ? -19.389 9.452 21.225 1.00 92.25 320 LEU A CA 1
ATOM 2492 C C . LEU A 1 320 ? -18.313 9.683 22.286 1.00 92.25 320 LEU A C 1
ATOM 2494 O O . LEU A 1 320 ? -17.125 9.553 22.003 1.00 92.25 320 LEU A O 1
ATOM 2498 N N . VAL A 1 321 ? -18.719 9.975 23.517 1.00 93.69 321 VAL A N 1
ATOM 2499 C CA . VAL A 1 321 ? -17.787 10.097 24.646 1.00 93.69 321 VAL A CA 1
ATOM 2500 C C . VAL A 1 321 ? -17.647 8.745 25.337 1.00 93.69 321 VAL A C 1
ATOM 2502 O O . VAL A 1 321 ? -18.648 8.161 25.757 1.00 93.69 321 VAL A O 1
ATOM 2505 N N . VAL A 1 322 ? -16.414 8.252 25.472 1.00 95.56 322 VAL A N 1
ATOM 2506 C CA . VAL A 1 322 ? -16.139 6.973 26.147 1.00 95.56 322 VAL A CA 1
ATOM 2507 C C . VAL A 1 322 ? -15.752 7.220 27.610 1.00 95.56 322 VAL A C 1
ATOM 2509 O O . VAL A 1 322 ? -14.782 7.943 27.857 1.00 95.56 322 VAL A O 1
ATOM 2512 N N . PRO A 1 323 ? -16.470 6.643 28.593 1.00 96.50 323 PRO A N 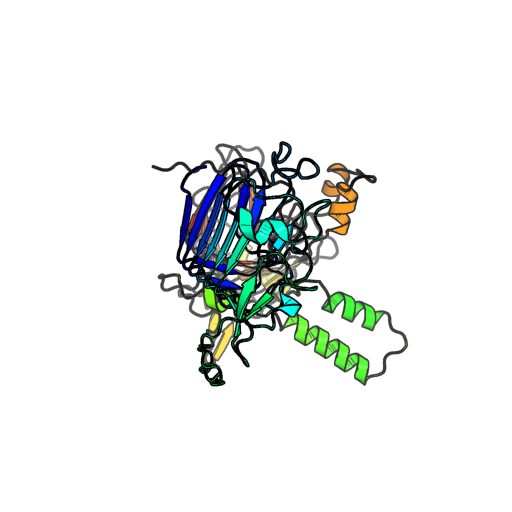1
ATOM 2513 C CA . PRO A 1 323 ? -16.125 6.807 30.002 1.00 96.50 323 PRO A CA 1
ATOM 2514 C C . PRO A 1 323 ? -14.780 6.163 30.359 1.00 96.50 323 PRO A C 1
ATOM 2516 O O . PRO A 1 323 ? -14.365 5.172 29.758 1.00 96.50 323 PRO A O 1
ATOM 2519 N N . GLU A 1 324 ? -14.126 6.695 31.393 1.00 97.69 324 GLU A N 1
ATOM 2520 C CA . GLU A 1 324 ? -12.880 6.141 31.931 1.00 97.69 324 GLU A CA 1
ATOM 2521 C C . GLU A 1 324 ? -13.022 4.651 32.287 1.00 97.69 324 GLU A C 1
ATOM 2523 O O . GLU A 1 324 ? -13.967 4.235 32.960 1.00 97.69 324 GLU A O 1
ATOM 2528 N N . GLY A 1 325 ? -12.049 3.846 31.857 1.00 98.25 325 GLY A N 1
ATOM 2529 C CA . GLY A 1 325 ? -11.983 2.417 32.153 1.00 98.25 325 GLY A CA 1
ATOM 2530 C C . GLY A 1 325 ? -12.961 1.536 31.373 1.00 98.25 325 GLY A C 1
ATOM 2531 O O . GLY A 1 325 ? -12.993 0.335 31.629 1.00 98.25 325 GLY A O 1
ATOM 2532 N N . VAL A 1 326 ? -13.777 2.090 30.472 1.00 98.69 326 VAL A N 1
ATOM 2533 C CA . VAL A 1 326 ? -14.776 1.326 29.708 1.00 98.69 326 VAL A CA 1
ATOM 2534 C C . VAL A 1 326 ? -14.180 0.784 28.410 1.00 98.69 326 VAL A C 1
ATOM 2536 O O . VAL A 1 326 ? -13.360 1.432 27.753 1.00 98.69 326 VAL A O 1
ATOM 2539 N N . THR A 1 327 ? -14.617 -0.419 28.030 1.00 98.75 327 THR A N 1
ATOM 2540 C CA . THR A 1 327 ? -14.295 -1.026 26.734 1.00 98.75 327 THR A CA 1
ATOM 2541 C C . THR A 1 327 ? -15.473 -0.906 25.772 1.00 98.75 327 THR A C 1
ATOM 2543 O O . THR A 1 327 ? -16.585 -1.295 26.120 1.00 98.75 327 THR A O 1
ATOM 2546 N N . ILE A 1 328 ? -15.229 -0.444 24.544 1.00 98.50 328 ILE A N 1
ATOM 2547 C CA . ILE A 1 328 ? -16.160 -0.615 23.419 1.00 98.50 328 ILE A CA 1
ATOM 2548 C C . ILE A 1 328 ? -15.599 -1.707 22.518 1.00 98.50 328 ILE A C 1
ATOM 2550 O O . ILE A 1 328 ? -14.469 -1.594 22.040 1.00 98.50 328 ILE A O 1
ATOM 2554 N N . ALA A 1 329 ? -16.377 -2.761 22.282 1.00 98.56 329 ALA A N 1
ATOM 2555 C CA . ALA A 1 329 ? -15.906 -3.916 21.531 1.00 98.56 329 ALA A CA 1
ATOM 2556 C C . ALA A 1 329 ? -16.887 -4.398 20.459 1.00 98.56 329 ALA A C 1
ATOM 2558 O O . ALA A 1 329 ? -18.100 -4.249 20.583 1.00 98.56 329 ALA A O 1
ATOM 2559 N N . SER A 1 330 ? -16.354 -5.040 19.424 1.00 98.44 330 SER A N 1
ATOM 2560 C CA . SER A 1 330 ? -17.115 -5.822 18.453 1.00 98.44 330 SER A CA 1
ATOM 2561 C C . SER A 1 330 ? -16.333 -7.075 18.034 1.00 98.44 330 SER A C 1
ATOM 2563 O O . SER A 1 330 ? -15.204 -7.303 18.467 1.00 98.44 330 SER A O 1
ATOM 2565 N N . ASP A 1 331 ? -16.951 -7.925 17.220 1.00 97.50 331 ASP A N 1
ATOM 2566 C CA . ASP A 1 331 ? -16.499 -9.282 16.906 1.00 97.50 331 ASP A CA 1
ATOM 2567 C C . ASP A 1 331 ? -15.720 -9.385 15.578 1.00 97.50 331 ASP A C 1
ATOM 2569 O O . ASP A 1 331 ? -15.673 -10.460 14.976 1.00 97.50 331 ASP A O 1
ATOM 2573 N N . ARG A 1 332 ? -15.106 -8.296 15.083 1.00 94.81 332 ARG A N 1
ATOM 2574 C CA . ARG A 1 332 ? -14.367 -8.292 13.803 1.00 94.81 332 ARG A CA 1
ATOM 2575 C C . ARG A 1 332 ? -13.351 -9.433 13.730 1.00 94.81 332 ARG A C 1
ATOM 2577 O O . ARG A 1 332 ? -12.464 -9.551 14.569 1.00 94.81 332 ARG A O 1
ATOM 2584 N N . GLY A 1 333 ? -13.460 -10.251 12.686 1.00 90.88 333 GLY A N 1
ATOM 2585 C CA . GLY A 1 333 ? -12.624 -11.429 12.463 1.00 90.88 333 GLY A CA 1
ATOM 2586 C C . GLY A 1 333 ? -13.177 -12.742 13.023 1.00 90.88 333 GLY A C 1
ATOM 2587 O O . GLY A 1 333 ? -12.597 -13.793 12.740 1.00 90.88 333 GLY A O 1
ATOM 2588 N N . LEU A 1 334 ? -14.282 -12.721 13.783 1.00 94.69 334 LEU A N 1
ATOM 2589 C CA . LEU A 1 334 ? -14.884 -13.932 14.344 1.00 94.69 334 LEU A CA 1
ATOM 2590 C C . LEU A 1 334 ? -15.386 -14.836 13.218 1.00 94.69 334 LEU A C 1
ATOM 2592 O O . LEU A 1 334 ? -16.180 -14.403 12.385 1.00 94.69 334 LEU A O 1
ATOM 2596 N N . VAL A 1 335 ? -14.958 -16.097 13.211 1.00 90.62 335 VAL A N 1
ATOM 2597 C CA . VAL A 1 335 ? -15.498 -17.118 12.306 1.00 90.62 335 VAL A CA 1
ATOM 2598 C C . VAL A 1 335 ? -16.710 -17.759 12.977 1.00 90.62 335 VAL A C 1
ATOM 2600 O O . VAL A 1 335 ? -16.576 -18.358 14.043 1.00 90.62 335 VAL A O 1
ATOM 2603 N N . ARG A 1 336 ? -17.890 -17.620 12.371 1.00 88.00 336 ARG A N 1
ATOM 2604 C CA . ARG A 1 336 ? -19.143 -18.216 12.858 1.00 88.00 336 ARG A CA 1
ATOM 2605 C C . ARG A 1 336 ? -19.232 -19.696 12.477 1.00 88.00 336 ARG A C 1
ATOM 2607 O O . ARG A 1 336 ? -18.467 -20.180 11.645 1.00 88.00 336 ARG A O 1
ATOM 2614 N N . GLU A 1 337 ? -20.193 -20.412 13.062 1.00 91.50 337 GLU A N 1
ATOM 2615 C CA . GLU A 1 337 ? -20.422 -21.842 12.786 1.00 91.50 337 GLU A CA 1
ATOM 2616 C C . GLU A 1 337 ? -20.681 -22.137 11.298 1.00 91.50 337 GLU A C 1
ATOM 2618 O O . GLU A 1 337 ? -20.282 -23.186 10.797 1.00 91.50 337 GLU A O 1
ATOM 2623 N N . ASP A 1 338 ? -21.293 -21.195 10.576 1.00 88.44 338 ASP A N 1
ATOM 2624 C CA . ASP A 1 338 ? -21.559 -21.287 9.136 1.00 88.44 338 ASP A CA 1
ATOM 2625 C C . ASP A 1 338 ? -20.333 -20.978 8.251 1.00 88.44 338 ASP A C 1
ATOM 2627 O O . ASP A 1 338 ? -20.420 -21.010 7.023 1.00 88.44 338 ASP A O 1
ATOM 2631 N N . GLY A 1 339 ? -19.182 -20.676 8.861 1.00 84.69 339 GLY A N 1
ATOM 2632 C CA . GLY A 1 339 ? -17.942 -20.312 8.181 1.00 84.69 339 GLY A CA 1
ATOM 2633 C C . GLY A 1 339 ? -17.860 -18.848 7.738 1.00 84.69 339 GLY A C 1
ATOM 2634 O O . GLY A 1 339 ? -16.811 -18.439 7.229 1.00 84.69 339 GLY A O 1
ATOM 2635 N N . SER A 1 340 ? -18.911 -18.043 7.940 1.00 83.94 340 SER A N 1
ATOM 2636 C CA . SER A 1 340 ? -18.860 -16.600 7.695 1.00 83.94 340 SER A CA 1
ATOM 2637 C C . SER A 1 340 ? -17.911 -15.913 8.680 1.00 83.94 340 SER A C 1
ATOM 2639 O O . SER A 1 340 ? -17.762 -16.334 9.828 1.00 83.94 340 SER A O 1
ATOM 2641 N N . VAL A 1 341 ? -17.250 -14.846 8.230 1.00 85.62 341 VAL A N 1
ATOM 2642 C CA . VAL A 1 341 ? -16.349 -14.042 9.066 1.00 85.62 341 VAL A CA 1
ATOM 2643 C C . VAL A 1 341 ? -17.041 -12.730 9.401 1.00 85.62 341 VAL A C 1
ATOM 2645 O O . VAL A 1 341 ? -17.562 -12.062 8.507 1.00 85.62 341 VAL A O 1
ATOM 2648 N N . SER A 1 342 ? -17.066 -12.350 10.675 1.00 92.06 342 SER A N 1
ATOM 2649 C CA . SER A 1 342 ? -17.662 -11.082 11.077 1.00 92.06 342 SER A CA 1
ATOM 2650 C C . SER A 1 342 ? -16.807 -9.889 10.631 1.00 92.06 342 SER A C 1
ATOM 2652 O O . SER A 1 342 ? -15.609 -9.868 10.920 1.00 92.06 342 SER A O 1
ATOM 2654 N N . PRO A 1 343 ? -17.393 -8.862 9.991 1.00 85.44 343 PRO A N 1
ATOM 2655 C CA . PRO A 1 343 ? -16.686 -7.622 9.677 1.00 85.44 343 PRO A CA 1
ATOM 2656 C C . PRO A 1 343 ? -16.522 -6.694 10.891 1.00 85.44 343 PRO A C 1
ATOM 2658 O O . PRO A 1 343 ? -15.823 -5.692 10.787 1.00 85.44 343 PRO A O 1
ATOM 2661 N N . GLY A 1 344 ? -17.142 -7.022 12.031 1.00 94.19 344 GLY A N 1
ATOM 2662 C CA . GLY A 1 344 ? -17.313 -6.105 13.156 1.00 94.19 344 GLY A CA 1
ATOM 2663 C C . GLY A 1 344 ? -18.450 -5.112 12.930 1.00 94.19 344 GLY A C 1
ATOM 2664 O O . GLY A 1 344 ? -19.143 -5.136 11.908 1.00 94.19 344 GLY A O 1
ATOM 2665 N N . ALA A 1 345 ? -18.687 -4.269 13.928 1.00 95.62 345 ALA A N 1
ATOM 2666 C CA . ALA A 1 345 ? -19.679 -3.206 13.884 1.00 95.62 345 ALA A CA 1
ATOM 2667 C C . ALA A 1 345 ? -19.109 -1.954 13.213 1.00 95.62 345 ALA A C 1
ATOM 2669 O O . ALA A 1 345 ? -17.962 -1.578 13.460 1.00 95.62 345 ALA A O 1
ATOM 2670 N N . ILE A 1 346 ? -19.927 -1.294 12.395 1.00 93.81 346 ILE A N 1
ATOM 2671 C CA . ILE A 1 346 ? -19.561 -0.076 11.675 1.00 93.81 346 ILE A CA 1
ATOM 2672 C C . ILE A 1 346 ? -20.165 1.130 12.388 1.00 93.81 346 ILE A C 1
ATOM 2674 O O . ILE A 1 346 ? -21.381 1.307 12.408 1.00 93.81 346 ILE A O 1
ATOM 2678 N N . ILE A 1 347 ? -19.300 1.990 12.913 1.00 93.94 347 ILE A N 1
ATOM 2679 C CA . ILE A 1 347 ? -19.645 3.312 13.429 1.00 93.94 347 ILE A CA 1
ATOM 2680 C C . ILE A 1 347 ? -19.228 4.327 12.365 1.00 93.94 347 ILE A C 1
ATOM 2682 O O . ILE A 1 347 ? -18.058 4.405 11.978 1.00 93.94 347 ILE A O 1
ATOM 2686 N N . THR A 1 348 ? -20.191 5.077 11.835 1.00 91.56 348 THR A N 1
ATOM 2687 C CA . THR A 1 348 ? -19.974 5.943 10.674 1.00 91.56 348 THR A CA 1
ATOM 2688 C C . THR A 1 348 ? -20.617 7.312 10.824 1.00 91.56 348 THR A C 1
ATOM 2690 O O . THR A 1 348 ? -21.459 7.537 11.687 1.00 91.56 348 THR A O 1
ATOM 2693 N N . SER A 1 349 ? -20.186 8.244 9.979 1.00 85.94 349 SER A N 1
ATOM 2694 C CA . SER A 1 349 ? -20.829 9.537 9.796 1.00 85.94 349 SER A CA 1
ATOM 2695 C C . SER A 1 349 ? -20.643 10.005 8.361 1.00 85.94 349 SER A C 1
ATOM 2697 O O . SER A 1 349 ? -19.565 9.846 7.781 1.00 85.94 349 SER A O 1
ATOM 2699 N N . PHE A 1 350 ? -21.681 10.635 7.813 1.00 81.94 350 PHE A N 1
ATOM 2700 C CA . PHE A 1 350 ? -21.632 11.339 6.530 1.00 81.94 350 PHE A CA 1
ATOM 2701 C C . PHE A 1 350 ? -21.451 12.859 6.684 1.00 81.94 350 PHE A C 1
ATOM 2703 O O . PHE A 1 350 ? -21.378 13.576 5.684 1.00 81.94 350 PHE A O 1
ATOM 2710 N N . ALA A 1 351 ? -21.358 13.360 7.920 1.00 82.88 351 ALA A N 1
ATOM 2711 C CA . ALA A 1 351 ? -21.217 14.782 8.203 1.00 82.88 351 ALA A CA 1
ATOM 2712 C C . ALA A 1 351 ? -19.777 15.265 7.949 1.00 82.88 351 ALA A C 1
ATOM 2714 O O . ALA A 1 351 ? -18.820 14.810 8.574 1.00 82.88 351 ALA A O 1
ATOM 2715 N N . MET A 1 352 ? -19.630 16.245 7.055 1.00 83.62 352 MET A N 1
ATOM 2716 C CA . MET A 1 352 ? -18.366 16.940 6.780 1.00 83.62 352 MET A CA 1
ATOM 2717 C C . MET A 1 352 ? -18.138 18.064 7.794 1.00 83.62 352 MET A C 1
ATOM 2719 O O . MET A 1 352 ? -18.237 19.245 7.455 1.00 83.62 352 MET A O 1
ATOM 2723 N N . ILE A 1 353 ? -17.867 17.703 9.048 1.00 83.69 353 ILE A N 1
ATOM 2724 C CA . ILE A 1 353 ? -17.716 18.669 10.141 1.00 83.69 353 ILE A CA 1
ATOM 2725 C C . ILE A 1 353 ? -16.457 18.434 10.968 1.00 83.69 353 ILE A C 1
ATOM 2727 O O . ILE A 1 353 ? -15.897 17.343 10.976 1.00 83.69 353 ILE A O 1
ATOM 2731 N N . ASN A 1 354 ? -16.019 19.481 11.670 1.00 87.50 354 ASN A N 1
ATOM 2732 C CA . ASN A 1 354 ? -14.787 19.475 12.454 1.00 87.50 354 ASN A CA 1
ATOM 2733 C C . ASN A 1 354 ? -14.970 18.937 13.879 1.00 87.50 354 ASN A C 1
ATOM 2735 O O . ASN A 1 354 ? -14.378 19.472 14.810 1.00 87.50 354 ASN A O 1
ATOM 2739 N N . GLU A 1 355 ? -15.748 17.873 14.036 1.00 89.38 355 GLU A N 1
ATOM 2740 C CA . GLU A 1 355 ? -15.939 17.159 15.301 1.00 89.38 355 GLU A CA 1
ATOM 2741 C C . GLU A 1 355 ? -15.452 15.709 15.145 1.00 89.38 355 GLU A C 1
ATOM 2743 O O . GLU A 1 355 ? -15.535 15.156 14.041 1.00 89.38 355 GLU A O 1
ATOM 2748 N N . PRO A 1 356 ? -14.886 15.089 16.195 1.00 92.94 356 PRO A N 1
ATOM 2749 C CA . PRO A 1 356 ? -14.506 13.682 16.149 1.00 92.94 356 PRO A CA 1
ATOM 2750 C C . PRO A 1 356 ? -15.727 12.762 16.267 1.00 92.94 356 PRO A C 1
ATOM 2752 O O . PRO A 1 356 ? -16.681 13.098 16.957 1.00 92.94 356 PRO A O 1
ATOM 2755 N N . LEU A 1 357 ? -15.693 11.569 15.660 1.00 93.69 357 LEU A N 1
ATOM 2756 C CA . LEU A 1 357 ? -16.726 10.556 15.935 1.00 93.69 357 LEU A CA 1
ATOM 2757 C C . LEU A 1 357 ? -16.668 10.059 17.379 1.00 93.69 357 LEU A C 1
ATOM 2759 O O . LEU A 1 357 ? -17.717 9.843 17.981 1.00 93.69 357 LEU A O 1
ATOM 2763 N N . ILE A 1 358 ? -15.463 9.865 17.914 1.00 95.94 358 ILE A N 1
ATOM 2764 C CA . ILE A 1 358 ? -15.239 9.397 19.282 1.00 95.94 358 ILE A CA 1
ATOM 2765 C C . ILE A 1 358 ? -14.295 10.354 20.010 1.00 95.94 358 ILE A C 1
ATOM 2767 O O . ILE A 1 358 ? -13.216 10.679 19.511 1.00 95.94 358 ILE A O 1
ATOM 2771 N N . ASP A 1 359 ? -14.687 10.758 21.212 1.00 95.62 359 ASP A N 1
ATOM 2772 C CA . ASP A 1 359 ? -13.848 11.476 22.166 1.00 95.62 359 ASP A CA 1
ATOM 2773 C C . ASP A 1 359 ? -13.435 10.539 23.312 1.00 95.62 359 ASP A C 1
ATOM 2775 O O . ASP A 1 359 ? -14.271 9.985 24.035 1.00 95.62 359 ASP A O 1
ATOM 2779 N N . VAL A 1 360 ? -12.122 10.355 23.458 1.00 96.12 360 VAL A N 1
ATOM 2780 C CA . VAL A 1 360 ? -11.491 9.565 24.517 1.00 96.12 360 VAL A CA 1
ATOM 2781 C C . VAL A 1 360 ? -10.733 10.507 25.447 1.00 96.12 360 VAL A C 1
ATOM 2783 O O . VAL A 1 360 ? -9.523 10.731 25.317 1.00 96.12 360 VAL A O 1
ATOM 2786 N N . SER A 1 361 ? -11.467 11.062 26.407 1.00 92.31 361 SER A N 1
ATOM 2787 C CA . SER A 1 361 ? -10.919 11.923 27.458 1.00 92.31 361 SER A CA 1
ATOM 2788 C C . SER A 1 361 ? -10.638 11.197 28.774 1.00 92.31 361 SER A C 1
ATOM 2790 O O . SER A 1 361 ? -9.781 11.632 29.542 1.00 92.31 361 SER A O 1
ATOM 2792 N N . GLY A 1 362 ? -11.295 10.060 29.018 1.00 91.06 362 GLY A N 1
ATOM 2793 C CA . GLY A 1 362 ? -11.024 9.190 30.162 1.00 91.06 362 GLY A CA 1
ATOM 2794 C C . GLY A 1 362 ? -9.764 8.335 29.987 1.00 91.06 362 GLY A C 1
ATOM 2795 O O . GLY A 1 362 ? -9.375 7.987 28.872 1.00 91.06 362 GLY A O 1
ATOM 2796 N N . ASN A 1 363 ? -9.135 7.960 31.102 1.00 96.75 363 ASN A N 1
ATOM 2797 C CA . ASN A 1 363 ? -8.013 7.020 31.095 1.00 96.75 363 ASN A CA 1
ATOM 2798 C C . ASN A 1 363 ? -8.479 5.563 30.905 1.00 96.75 363 ASN A C 1
ATOM 2800 O O . ASN A 1 363 ? -9.649 5.234 31.092 1.00 96.75 363 ASN A O 1
ATOM 2804 N N . ASN A 1 364 ? -7.548 4.654 30.613 1.00 98.19 364 ASN A N 1
ATOM 2805 C CA . ASN A 1 364 ? -7.772 3.199 30.646 1.00 98.19 364 ASN A CA 1
ATOM 2806 C C . ASN A 1 364 ? -8.914 2.712 29.725 1.00 98.19 364 ASN A C 1
ATOM 2808 O O . ASN A 1 364 ? -9.572 1.716 30.019 1.00 98.19 364 ASN A O 1
ATOM 2812 N N . VAL A 1 365 ? -9.175 3.427 28.631 1.00 98.62 365 VAL A N 1
ATOM 2813 C CA . VAL A 1 365 ? -10.201 3.069 27.643 1.00 98.62 365 VAL A CA 1
ATOM 2814 C C . VAL A 1 365 ? -9.666 2.002 26.688 1.00 98.62 365 VAL A C 1
ATOM 2816 O O . VAL A 1 365 ? -8.501 2.047 26.293 1.00 98.62 365 VAL A O 1
ATOM 2819 N N . THR A 1 366 ? -10.523 1.059 26.286 1.00 98.75 366 THR A N 1
ATOM 2820 C CA . THR A 1 366 ? -10.200 0.071 25.243 1.00 98.75 366 THR A CA 1
ATOM 2821 C C . THR A 1 366 ? -11.209 0.124 24.101 1.00 98.75 366 THR A C 1
ATOM 2823 O O . THR A 1 366 ? -12.414 0.131 24.335 1.00 98.75 366 THR A O 1
ATOM 2826 N N . LEU A 1 367 ? -10.725 0.135 22.860 1.00 98.75 367 LEU A N 1
ATOM 2827 C CA . LEU A 1 367 ? -11.541 0.004 21.653 1.00 98.75 367 LEU A CA 1
ATOM 2828 C C . LEU A 1 367 ? -11.059 -1.219 20.869 1.00 98.75 367 LEU A C 1
ATOM 2830 O O . LEU A 1 367 ? -9.923 -1.222 20.395 1.00 98.75 367 LEU A O 1
ATOM 2834 N N . SER A 1 368 ? -11.903 -2.243 20.724 1.00 98.56 368 SER A N 1
ATOM 2835 C CA . SER A 1 368 ? -11.502 -3.498 20.074 1.00 98.56 368 SER A CA 1
ATOM 2836 C C . SER A 1 368 ? -12.488 -3.964 19.006 1.00 98.56 368 SER A C 1
ATOM 2838 O O . SER A 1 368 ? -13.698 -3.976 19.213 1.00 98.56 368 SER A O 1
ATOM 2840 N N . GLY A 1 369 ? -11.990 -4.366 17.838 1.00 97.50 369 GLY A N 1
ATOM 2841 C CA . GLY A 1 369 ? -12.809 -5.038 16.823 1.00 97.50 369 GLY A CA 1
ATOM 2842 C C . GLY A 1 369 ? -13.874 -4.178 16.126 1.00 97.50 369 GLY A C 1
ATOM 2843 O O . GLY A 1 369 ? -14.723 -4.734 15.435 1.00 97.50 369 GLY A O 1
ATOM 2844 N N . ILE A 1 370 ? -13.866 -2.851 16.286 1.00 97.56 370 ILE A N 1
ATOM 2845 C CA . ILE A 1 370 ? -14.827 -1.935 15.643 1.00 97.56 370 ILE A CA 1
ATOM 2846 C C . ILE A 1 370 ? -14.300 -1.375 14.314 1.00 97.56 370 ILE A C 1
ATOM 2848 O O . ILE A 1 370 ? -13.092 -1.294 14.088 1.00 97.56 370 ILE A O 1
ATOM 2852 N N . VAL A 1 371 ? -15.210 -0.938 13.444 1.00 96.69 371 VAL A N 1
ATOM 2853 C CA . VAL A 1 371 ? -14.908 -0.242 12.187 1.00 96.69 371 VAL A CA 1
ATOM 2854 C C . VAL A 1 371 ? -15.366 1.212 12.297 1.00 96.69 371 VAL A C 1
ATOM 2856 O O . VAL A 1 371 ? -16.562 1.475 12.400 1.00 96.69 371 VAL A O 1
ATOM 2859 N N . LEU A 1 372 ? -14.434 2.165 12.241 1.00 96.12 372 LEU A N 1
ATOM 2860 C CA . LEU A 1 372 ? -14.735 3.592 12.142 1.00 96.12 372 LEU A CA 1
ATOM 2861 C C . LEU A 1 372 ? -14.632 4.062 10.695 1.00 96.12 372 LEU A C 1
ATOM 2863 O O . LEU A 1 372 ? -13.556 4.056 10.088 1.00 96.12 372 LEU A O 1
ATOM 2867 N N . LYS A 1 373 ? -15.763 4.518 10.162 1.00 92.44 373 LYS A N 1
ATOM 2868 C CA . LYS A 1 373 ? -15.897 4.922 8.765 1.00 92.44 373 LYS A CA 1
ATOM 2869 C C . LYS A 1 373 ? -16.302 6.391 8.651 1.00 92.44 373 LYS A C 1
ATOM 2871 O O . LYS A 1 373 ? -17.458 6.741 8.880 1.00 92.44 373 LYS A O 1
ATOM 2876 N N . GLY A 1 374 ? -15.366 7.245 8.265 1.00 90.12 374 GLY A N 1
ATOM 2877 C CA . GLY A 1 374 ? -15.611 8.647 7.951 1.00 90.12 374 GLY A CA 1
ATOM 2878 C C . GLY A 1 374 ? -16.248 8.868 6.573 1.00 90.12 374 GLY A C 1
ATOM 2879 O O . GLY A 1 374 ? -16.361 7.964 5.735 1.00 90.12 374 GLY A O 1
ATOM 2880 N N . CYS A 1 375 ? -16.663 10.112 6.338 1.00 84.94 375 CYS A N 1
ATOM 2881 C CA . CYS A 1 375 ? -17.426 10.523 5.162 1.00 84.94 375 CYS A CA 1
ATOM 2882 C C . CYS A 1 375 ? -16.586 10.748 3.896 1.00 84.94 375 CYS A C 1
ATOM 2884 O O . CYS A 1 375 ? -17.156 10.934 2.821 1.00 84.94 375 CYS A O 1
ATOM 2886 N N . ASP A 1 376 ? -15.255 10.791 4.006 1.00 85.00 376 ASP A N 1
ATOM 2887 C CA . ASP A 1 376 ? -14.393 11.314 2.950 1.00 85.00 376 ASP A CA 1
ATOM 2888 C C . ASP A 1 376 ? -13.137 10.465 2.689 1.00 85.00 376 ASP A C 1
ATOM 2890 O O . ASP A 1 376 ? -12.073 10.703 3.266 1.00 85.00 376 ASP A O 1
ATOM 2894 N N . PRO A 1 377 ? -13.234 9.479 1.784 1.00 81.88 377 PRO A N 1
ATOM 2895 C CA . PRO A 1 377 ? -12.125 8.603 1.437 1.00 81.88 377 PRO A CA 1
ATOM 2896 C C . PRO A 1 377 ? -11.203 9.151 0.341 1.00 81.88 377 PRO A C 1
ATOM 2898 O O . PRO A 1 377 ? -10.316 8.425 -0.104 1.00 81.88 377 PRO A O 1
ATOM 2901 N N . PHE A 1 378 ? -11.437 10.358 -0.185 1.00 78.12 378 PHE A N 1
ATOM 2902 C CA . PHE A 1 378 ? -10.858 10.793 -1.462 1.00 78.12 378 PHE A CA 1
ATOM 2903 C C . PHE A 1 378 ? -9.615 11.676 -1.324 1.00 78.12 378 PHE A C 1
ATOM 2905 O O . PHE A 1 378 ? -9.352 12.282 -0.290 1.00 78.12 378 PHE A O 1
ATOM 2912 N N . THR A 1 379 ? -8.858 11.783 -2.420 1.00 79.75 379 THR A N 1
ATOM 2913 C CA . THR A 1 379 ? -7.600 12.543 -2.480 1.00 79.75 379 THR A CA 1
ATOM 2914 C C . THR A 1 379 ? -7.774 14.054 -2.583 1.00 79.75 379 THR A C 1
ATOM 2916 O O . THR A 1 379 ? -6.924 14.799 -2.115 1.00 79.75 379 THR A O 1
ATOM 2919 N N . HIS A 1 380 ? -8.860 14.547 -3.184 1.00 78.00 380 HIS A N 1
ATOM 2920 C CA . HIS A 1 380 ? -9.144 15.988 -3.313 1.00 78.00 380 HIS A CA 1
ATOM 2921 C C . HIS A 1 380 ? -8.027 16.846 -3.932 1.00 78.00 380 HIS A C 1
ATOM 2923 O O . HIS A 1 380 ? -7.876 18.021 -3.588 1.00 78.00 380 HIS A O 1
ATOM 2929 N N . TYR A 1 381 ? -7.282 16.318 -4.909 1.00 79.81 381 TYR A N 1
ATOM 2930 C CA . TYR A 1 381 ? -6.238 17.088 -5.603 1.00 79.81 381 TYR A CA 1
ATOM 2931 C C . TYR A 1 381 ? -6.722 18.409 -6.194 1.00 79.81 381 TYR A C 1
ATOM 2933 O O . TYR A 1 381 ? -5.983 19.382 -6.185 1.00 79.81 381 TYR A O 1
ATOM 2941 N N . SER A 1 382 ? -7.976 18.504 -6.639 1.00 79.81 382 SER A N 1
ATOM 2942 C CA . SER A 1 382 ? -8.535 19.767 -7.134 1.00 79.81 382 SER A CA 1
ATOM 2943 C C . SER A 1 382 ? -8.497 20.888 -6.087 1.00 79.81 382 SER A C 1
ATOM 2945 O O . SER A 1 382 ? -8.254 22.045 -6.429 1.00 79.81 382 SER A O 1
ATOM 2947 N N . HIS A 1 383 ? -8.721 20.561 -4.811 1.00 80.19 383 HIS A N 1
ATOM 2948 C CA . HIS A 1 383 ? -8.623 21.519 -3.711 1.00 80.19 383 HIS A CA 1
ATOM 2949 C C . HIS A 1 383 ? -7.169 21.884 -3.413 1.00 80.19 383 HIS A C 1
ATOM 2951 O O . HIS A 1 383 ? -6.865 23.062 -3.218 1.00 80.19 383 HIS A O 1
ATOM 2957 N N . TYR A 1 384 ? -6.275 20.893 -3.419 1.00 78.50 384 TYR A N 1
ATOM 2958 C CA . TYR A 1 384 ? -4.842 21.106 -3.225 1.00 78.50 384 TYR A CA 1
ATOM 2959 C C . TYR A 1 384 ? -4.255 21.995 -4.331 1.00 78.50 384 TYR A C 1
ATOM 2961 O O . TYR A 1 384 ? -3.664 23.038 -4.056 1.00 78.50 384 TYR A O 1
ATOM 2969 N N . ASN A 1 385 ? -4.522 21.661 -5.590 1.00 81.31 385 ASN A N 1
ATOM 2970 C CA . ASN A 1 385 ? -4.057 22.395 -6.760 1.00 81.31 385 ASN A CA 1
ATOM 2971 C C . ASN A 1 385 ? -4.576 23.838 -6.751 1.00 81.31 385 ASN A C 1
ATOM 2973 O O . ASN A 1 385 ? -3.807 24.783 -6.900 1.00 81.31 385 ASN A O 1
ATOM 2977 N N . LYS A 1 386 ? -5.861 24.050 -6.434 1.00 79.31 386 LYS A N 1
ATOM 2978 C CA . LYS A 1 386 ? -6.431 25.401 -6.287 1.00 79.31 386 LYS A CA 1
ATOM 2979 C C . LYS A 1 386 ? -5.759 26.235 -5.183 1.00 79.31 386 LYS A C 1
ATOM 2981 O O . LYS A 1 386 ? -5.762 27.470 -5.262 1.00 79.31 386 LYS A O 1
ATOM 2986 N N . ALA A 1 387 ? -5.228 25.593 -4.145 1.00 77.38 387 ALA A N 1
ATOM 2987 C CA . ALA A 1 387 ? -4.517 26.265 -3.065 1.00 77.38 387 ALA A CA 1
ATOM 2988 C C . ALA A 1 387 ? -3.060 26.595 -3.437 1.00 77.38 387 ALA A C 1
ATOM 2990 O O . ALA A 1 387 ? -2.606 27.706 -3.141 1.00 77.38 387 ALA A O 1
ATOM 2991 N N . TYR A 1 388 ? -2.358 25.660 -4.091 1.00 72.94 388 TYR A N 1
ATOM 2992 C CA . TYR A 1 388 ? -0.892 25.646 -4.162 1.00 72.94 388 TYR A CA 1
ATOM 2993 C C . TYR A 1 388 ? -0.285 25.670 -5.575 1.00 72.94 388 TYR A C 1
ATOM 2995 O O . TYR A 1 388 ? 0.896 25.999 -5.696 1.00 72.94 388 TYR A O 1
ATOM 3003 N N . GLU A 1 389 ? -1.038 25.401 -6.647 1.00 75.38 389 GLU A N 1
ATOM 3004 C CA . GLU A 1 389 ? -0.506 25.535 -8.010 1.00 75.38 389 GLU A CA 1
ATOM 3005 C C . GLU A 1 389 ? -0.218 27.002 -8.370 1.00 75.38 389 GLU A C 1
ATOM 3007 O O . GLU A 1 389 ? -0.901 27.959 -7.970 1.00 75.38 389 GLU A O 1
ATOM 3012 N N . THR A 1 390 ? 0.839 27.176 -9.162 1.00 52.84 390 THR A N 1
ATOM 3013 C CA . THR A 1 390 ? 1.287 28.459 -9.696 1.00 52.84 390 THR A CA 1
ATOM 3014 C C . THR A 1 390 ? 0.180 29.127 -10.511 1.00 52.84 390 THR A C 1
ATOM 3016 O O . THR A 1 390 ? -0.230 28.604 -11.540 1.00 52.84 390 THR A O 1
ATOM 3019 N N . GLY A 1 391 ? -0.278 30.303 -10.072 1.00 56.12 391 GLY A N 1
ATOM 3020 C CA . GLY A 1 391 ? -1.235 31.144 -10.806 1.00 56.12 391 GLY A CA 1
ATOM 3021 C C . GLY A 1 391 ? -2.533 31.438 -10.048 1.00 56.12 391 GLY A C 1
ATOM 3022 O O . GLY A 1 391 ? -3.134 32.478 -10.293 1.00 56.12 391 GLY A O 1
ATOM 3023 N N . LEU A 1 392 ? -2.923 30.590 -9.084 1.00 60.00 392 LEU A N 1
ATOM 3024 C CA . LEU A 1 392 ? -4.117 30.805 -8.246 1.00 60.00 392 LEU A CA 1
ATOM 3025 C C . LEU A 1 392 ? -3.778 31.218 -6.805 1.00 60.00 392 LEU A C 1
ATOM 3027 O O . LEU A 1 392 ? -4.459 32.077 -6.256 1.00 60.00 392 LEU A O 1
ATOM 3031 N N . ARG A 1 393 ? -2.732 30.619 -6.204 1.00 60.34 393 ARG A N 1
ATOM 3032 C CA . ARG A 1 393 ? -2.136 30.935 -4.880 1.00 60.34 393 ARG A CA 1
ATOM 3033 C C . ARG A 1 393 ? -3.116 31.407 -3.787 1.00 60.34 393 ARG A C 1
ATOM 3035 O O . ARG A 1 393 ? -2.803 32.323 -3.029 1.00 60.34 393 ARG A O 1
ATOM 3042 N N . ASN A 1 394 ? -4.269 30.751 -3.641 1.00 68.31 394 ASN A N 1
ATOM 3043 C CA . ASN A 1 394 ? -5.179 31.036 -2.523 1.00 68.31 394 ASN A CA 1
ATOM 3044 C C . ASN A 1 394 ? -4.550 30.666 -1.161 1.00 68.31 394 ASN A C 1
ATOM 3046 O O . ASN A 1 394 ? -4.951 31.188 -0.118 1.00 68.31 394 ASN A O 1
ATOM 3050 N N . GLY A 1 395 ? -3.543 29.782 -1.186 1.00 73.06 395 GLY A N 1
ATOM 3051 C CA . GLY A 1 395 ? -2.679 29.450 -0.061 1.00 73.06 395 GLY A CA 1
ATOM 3052 C C . GLY A 1 395 ? -3.383 28.709 1.075 1.00 73.06 395 GLY A C 1
ATOM 3053 O O . GLY A 1 395 ? -4.539 28.289 0.971 1.00 73.06 395 GLY A O 1
ATOM 3054 N N . ASN A 1 396 ? -2.672 28.589 2.200 1.00 74.94 396 ASN A N 1
ATOM 3055 C CA . ASN A 1 396 ? -3.124 27.866 3.395 1.00 74.94 396 ASN A CA 1
ATOM 3056 C C . ASN A 1 396 ? -4.483 28.349 3.919 1.00 74.94 396 ASN A C 1
ATOM 3058 O O . ASN A 1 396 ? -5.237 27.553 4.468 1.00 74.94 396 ASN A O 1
ATOM 3062 N N . ARG A 1 397 ? -4.825 29.632 3.730 1.00 76.81 397 ARG A N 1
ATOM 3063 C CA . ARG A 1 397 ? -6.094 30.200 4.207 1.00 76.81 397 ARG A CA 1
ATOM 3064 C C . ARG A 1 397 ? -7.300 29.555 3.531 1.00 76.81 397 ARG A C 1
ATOM 3066 O O . ARG A 1 397 ? -8.261 29.243 4.216 1.00 76.81 397 ARG A O 1
ATOM 3073 N N . TYR A 1 398 ? -7.248 29.336 2.218 1.00 81.50 398 TYR A N 1
ATOM 3074 C CA . TYR A 1 398 ? -8.311 28.614 1.516 1.00 81.50 398 TYR A CA 1
ATOM 3075 C C . TYR A 1 398 ? -8.373 27.153 1.960 1.00 81.50 398 TYR A C 1
ATOM 3077 O O . TYR A 1 398 ? -9.451 26.639 2.245 1.00 81.50 398 TYR A O 1
ATOM 3085 N N . TYR A 1 399 ? -7.213 26.500 2.055 1.00 76.56 399 TYR A N 1
ATOM 3086 C CA . TYR A 1 399 ? -7.155 25.081 2.392 1.00 76.56 399 TYR A CA 1
ATOM 3087 C C . TYR A 1 399 ? -7.670 24.790 3.812 1.00 76.56 399 TYR A C 1
ATOM 3089 O O . TYR A 1 399 ? -8.365 23.800 4.025 1.00 76.56 399 TYR A O 1
ATOM 3097 N N . ALA A 1 400 ? -7.411 25.698 4.759 1.00 75.44 400 ALA A N 1
ATOM 3098 C CA . ALA A 1 400 ? -7.889 25.628 6.139 1.00 75.44 400 ALA A CA 1
ATOM 3099 C C . ALA A 1 400 ? -9.401 25.872 6.303 1.00 75.44 400 ALA A C 1
ATOM 3101 O O . ALA A 1 400 ? -9.940 25.580 7.364 1.00 75.44 400 ALA A O 1
ATOM 3102 N N . MET A 1 401 ? -10.095 26.397 5.284 1.00 81.12 401 MET A N 1
ATOM 3103 C CA . MET A 1 401 ? -11.557 26.568 5.316 1.00 81.12 401 MET A CA 1
ATOM 3104 C C . MET A 1 401 ? -12.322 25.289 4.952 1.00 81.12 401 MET A C 1
ATOM 3106 O O . MET A 1 401 ? -13.543 25.245 5.086 1.00 81.12 401 MET A O 1
ATOM 3110 N N . LEU A 1 402 ? -11.634 24.268 4.444 1.00 82.62 402 LEU A N 1
ATOM 3111 C CA . LEU A 1 402 ? -12.247 22.993 4.088 1.00 82.62 402 LEU A CA 1
ATOM 3112 C C . LEU A 1 402 ? -12.446 22.141 5.355 1.00 82.62 402 LEU A C 1
ATOM 3114 O O . LEU A 1 402 ? -11.483 21.988 6.110 1.00 82.62 402 LEU A O 1
ATOM 3118 N N . PRO A 1 403 ? -13.630 21.538 5.572 1.00 82.44 403 PRO A N 1
ATOM 3119 C CA . PRO A 1 403 ? -13.897 20.733 6.762 1.00 82.44 403 PRO A CA 1
ATOM 3120 C C . PRO A 1 403 ? -12.903 19.584 6.952 1.00 82.44 403 PRO A C 1
ATOM 3122 O O . PRO A 1 403 ? -12.559 18.881 6.000 1.00 82.44 403 PRO A O 1
ATOM 3125 N N . TYR A 1 404 ? -12.458 19.386 8.191 1.00 86.75 404 TYR A N 1
ATOM 3126 C CA . TYR A 1 404 ? -11.564 18.305 8.595 1.00 86.75 404 TYR A CA 1
ATOM 3127 C C . TYR A 1 404 ? -12.331 17.296 9.430 1.00 86.75 404 TYR A C 1
ATOM 3129 O O . TYR A 1 404 ? -12.840 17.658 10.479 1.00 86.75 404 TYR A O 1
ATOM 3137 N N . THR A 1 405 ? -12.388 16.040 9.002 1.00 90.25 405 THR A N 1
ATOM 3138 C CA . THR A 1 405 ? -13.044 14.989 9.782 1.00 90.25 405 THR A CA 1
ATOM 3139 C C . THR A 1 405 ? -12.023 14.171 10.555 1.00 90.25 405 THR A C 1
ATOM 3141 O O . THR A 1 405 ? -10.927 13.871 10.061 1.00 90.25 405 THR A O 1
ATOM 3144 N N . ARG A 1 406 ? -12.388 13.842 11.796 1.00 93.62 406 ARG A N 1
ATOM 3145 C CA . ARG A 1 406 ? -11.569 13.084 12.742 1.00 93.62 406 ARG A CA 1
ATOM 3146 C C . ARG A 1 406 ? -12.320 11.838 13.194 1.00 93.62 406 ARG A C 1
ATOM 3148 O O . ARG A 1 406 ? -13.517 11.910 13.451 1.00 93.62 406 ARG A O 1
ATOM 3155 N N . GLY A 1 407 ? -11.628 10.707 13.284 1.00 95.94 407 GLY A N 1
ATOM 3156 C CA . GLY A 1 407 ? -12.220 9.483 13.827 1.00 95.94 407 GLY A CA 1
ATOM 3157 C C . GLY A 1 407 ? -12.265 9.542 15.343 1.00 95.94 407 GLY A C 1
ATOM 3158 O O . GLY A 1 407 ? -13.330 9.715 15.927 1.00 95.94 407 GLY A O 1
ATOM 3159 N N . ILE A 1 408 ? -11.091 9.457 15.962 1.00 97.69 408 ILE A N 1
ATOM 3160 C CA . ILE A 1 408 ? -10.914 9.504 17.412 1.00 97.69 408 ILE A CA 1
ATOM 3161 C C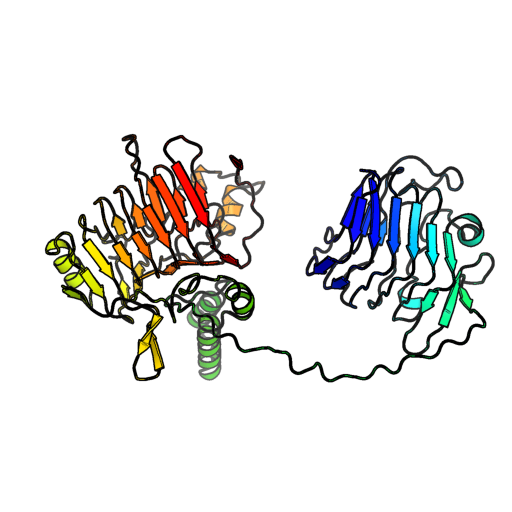 . ILE A 1 408 ? -10.057 10.713 17.777 1.00 97.69 408 ILE A C 1
ATOM 3163 O O . ILE A 1 408 ? -8.986 10.905 17.197 1.00 97.69 408 ILE A O 1
ATOM 3167 N N . VAL A 1 409 ? -10.494 11.492 18.764 1.00 96.88 409 VAL A N 1
ATOM 3168 C CA . VAL A 1 409 ? -9.628 12.433 19.485 1.00 96.88 409 VAL A CA 1
ATOM 3169 C C . VAL A 1 409 ? -9.308 11.852 20.855 1.00 96.88 409 VAL A C 1
ATOM 3171 O O . VAL A 1 409 ? -10.194 11.355 21.543 1.00 96.88 409 VAL A O 1
ATOM 3174 N N . VAL A 1 410 ? -8.028 11.883 21.223 1.00 96.94 410 VAL A N 1
ATOM 3175 C CA . VAL A 1 410 ? -7.525 11.285 22.462 1.00 96.94 410 VAL A CA 1
ATOM 3176 C C . VAL A 1 410 ? -6.851 12.346 23.316 1.00 96.94 410 VAL A C 1
ATOM 3178 O O . VAL A 1 410 ? -5.907 13.006 22.873 1.00 96.94 410 VAL A O 1
ATOM 3181 N N . THR A 1 411 ? -7.314 12.457 24.559 1.00 95.12 411 THR A N 1
ATOM 3182 C CA . THR A 1 411 ? -6.687 13.272 25.608 1.00 95.12 411 THR A CA 1
ATOM 3183 C C . THR A 1 411 ? -6.367 12.470 26.873 1.00 95.12 411 THR A C 1
ATOM 3185 O O . THR A 1 411 ? -5.414 12.812 27.575 1.00 95.12 411 THR A O 1
ATOM 3188 N N . GLY A 1 412 ? -7.086 11.370 27.128 1.00 94.00 412 GLY A N 1
ATOM 3189 C CA . GLY A 1 412 ? -6.796 10.426 28.212 1.00 94.00 412 GLY A CA 1
ATOM 3190 C C . GLY A 1 412 ? -5.539 9.579 27.970 1.00 94.00 412 GLY A C 1
ATOM 3191 O O . GLY A 1 412 ? -4.997 9.550 26.869 1.00 94.00 412 GLY A O 1
ATOM 3192 N N . SER A 1 413 ? -5.060 8.889 29.006 1.00 96.50 413 SER A N 1
ATOM 3193 C CA . SER A 1 413 ? -3.887 7.995 28.982 1.00 96.50 413 SER A CA 1
ATOM 3194 C C . SER A 1 413 ? -4.275 6.520 29.114 1.00 96.50 413 SER A C 1
ATOM 3196 O O . SER A 1 413 ? -5.383 6.184 29.530 1.00 96.50 413 SER A O 1
ATOM 3198 N N . ASN A 1 414 ? -3.332 5.621 28.830 1.00 97.88 414 ASN A N 1
ATOM 3199 C CA . ASN A 1 414 ? -3.513 4.167 28.875 1.00 97.88 414 ASN A CA 1
ATOM 3200 C C . ASN A 1 414 ? -4.608 3.665 27.910 1.00 97.88 414 ASN A C 1
ATOM 3202 O O . ASN A 1 414 ? -5.326 2.715 28.222 1.00 97.88 414 ASN A O 1
ATOM 3206 N N . LEU A 1 415 ? -4.766 4.315 26.752 1.00 98.50 415 LEU A N 1
ATOM 3207 C CA . LEU A 1 415 ? -5.684 3.865 25.706 1.00 98.50 415 LEU A CA 1
ATOM 3208 C C . LEU A 1 415 ? -5.151 2.596 25.034 1.00 98.50 415 LEU A C 1
ATOM 3210 O O . LEU A 1 415 ? -4.001 2.564 24.598 1.00 98.50 415 LEU A O 1
ATOM 3214 N N . THR A 1 416 ? -6.000 1.584 24.872 1.00 98.69 416 THR A N 1
ATOM 3215 C CA . THR A 1 416 ? -5.729 0.427 24.009 1.00 98.69 416 THR A CA 1
ATOM 3216 C C . THR A 1 416 ? -6.677 0.434 22.817 1.00 98.69 416 THR A C 1
ATOM 3218 O O . THR A 1 416 ? -7.890 0.508 22.981 1.00 98.69 416 THR A O 1
ATOM 3221 N N . ILE A 1 417 ? -6.132 0.354 21.606 1.00 98.75 417 ILE A N 1
ATOM 3222 C CA . ILE A 1 417 ? -6.906 0.142 20.384 1.00 98.75 417 ILE A CA 1
ATOM 3223 C C . ILE A 1 417 ? -6.365 -1.098 19.690 1.00 98.75 417 ILE A C 1
ATOM 3225 O O . ILE A 1 417 ? -5.186 -1.137 19.327 1.00 98.75 417 ILE A O 1
ATOM 3229 N N . ASP A 1 418 ? -7.217 -2.090 19.463 1.00 98.12 418 ASP A N 1
ATOM 3230 C CA . ASP A 1 418 ? -6.816 -3.321 18.796 1.00 98.12 418 ASP A CA 1
ATOM 3231 C C . ASP A 1 418 ? -7.854 -3.882 17.827 1.00 98.12 418 ASP A C 1
ATOM 3233 O O . ASP A 1 418 ? -9.050 -3.650 17.962 1.00 98.12 418 ASP A O 1
ATOM 3237 N N . ASN A 1 419 ? -7.401 -4.602 16.797 1.00 96.38 419 ASN A N 1
ATOM 3238 C CA . ASN A 1 419 ? -8.280 -5.296 15.844 1.00 96.38 419 ASN A CA 1
ATOM 3239 C C . ASN A 1 419 ? -9.332 -4.398 15.153 1.00 96.38 419 ASN A C 1
ATOM 3241 O O . ASN A 1 419 ? -10.315 -4.889 14.599 1.00 96.38 419 ASN A O 1
ATOM 3245 N N . CYS A 1 420 ? -9.133 -3.082 15.159 1.00 98.31 420 CYS A N 1
ATOM 3246 C CA . CYS A 1 420 ? -10.070 -2.113 14.602 1.00 98.31 420 CYS A CA 1
ATOM 3247 C C . CYS A 1 420 ? -9.757 -1.791 13.134 1.00 98.31 420 CYS A C 1
ATOM 3249 O O . CYS A 1 420 ? -8.662 -2.049 12.632 1.00 98.31 420 CYS A O 1
ATOM 3251 N N . GLU A 1 421 ? -10.710 -1.176 12.446 1.00 96.38 421 GLU A N 1
ATOM 3252 C CA . GLU A 1 421 ? -10.553 -0.645 11.091 1.00 96.38 421 GLU A CA 1
ATOM 3253 C C . GLU A 1 421 ? -10.888 0.848 11.067 1.00 96.38 421 GLU A C 1
ATOM 3255 O O . GLU A 1 421 ? -11.867 1.272 11.674 1.00 96.38 421 GLU A O 1
ATOM 3260 N N . PHE A 1 422 ? -10.083 1.650 10.370 1.00 96.56 422 PHE A N 1
ATOM 3261 C CA . PHE A 1 422 ? -10.231 3.103 10.317 1.00 96.56 422 PHE A CA 1
ATOM 3262 C C . PHE A 1 422 ? -10.070 3.632 8.901 1.00 96.56 422 PHE A C 1
ATOM 3264 O O . PHE A 1 422 ? -9.023 3.450 8.270 1.00 96.56 422 PHE A O 1
ATOM 3271 N N . THR A 1 423 ? -11.075 4.355 8.417 1.00 91.88 423 THR A N 1
ATOM 3272 C CA . THR A 1 423 ? -11.084 4.787 7.021 1.00 91.88 423 THR A CA 1
ATOM 3273 C C . THR A 1 423 ? -11.974 5.987 6.754 1.00 91.88 423 THR A C 1
ATOM 3275 O O . THR A 1 423 ? -12.952 6.201 7.458 1.00 91.88 423 THR A O 1
ATOM 3278 N N . GLY A 1 424 ? -11.688 6.735 5.686 1.00 87.62 424 GLY A N 1
ATOM 3279 C CA . GLY A 1 424 ? -12.562 7.808 5.208 1.00 87.62 424 GLY A CA 1
ATOM 3280 C C . GLY A 1 424 ? -12.455 9.122 5.984 1.00 87.62 424 GLY A C 1
ATOM 3281 O O . GLY A 1 424 ? -13.411 9.899 5.998 1.00 87.62 424 GLY A O 1
ATOM 3282 N N . PHE A 1 425 ? -11.330 9.372 6.653 1.00 92.00 425 PHE A N 1
ATOM 3283 C CA . PHE A 1 425 ? -11.087 10.608 7.392 1.00 92.00 425 PHE A CA 1
ATOM 3284 C C . PHE A 1 425 ? -10.261 11.597 6.575 1.00 92.00 425 PHE A C 1
ATOM 3286 O O . PHE A 1 425 ? -9.170 11.285 6.090 1.00 92.00 425 PHE A O 1
ATOM 3293 N N . SER A 1 426 ? -10.767 12.826 6.459 1.00 89.06 426 SER A N 1
ATOM 3294 C CA . SER A 1 426 ? -10.126 13.874 5.665 1.00 89.06 426 SER A CA 1
ATOM 3295 C C . SER A 1 426 ? -8.971 14.553 6.407 1.00 89.06 426 SER A C 1
ATOM 3297 O O . SER A 1 426 ? -8.117 15.163 5.764 1.00 89.06 426 SER A O 1
ATOM 3299 N N . PHE A 1 427 ? -8.895 14.430 7.739 1.00 91.69 427 PHE A N 1
ATOM 3300 C CA . PHE A 1 427 ? -7.747 14.889 8.525 1.00 91.69 427 PHE A CA 1
ATOM 3301 C C . PHE A 1 427 ? -7.000 13.767 9.229 1.00 91.69 427 PHE A C 1
ATOM 3303 O O . PHE A 1 427 ? -5.854 13.526 8.867 1.00 91.69 427 PHE A O 1
ATOM 3310 N N . ALA A 1 428 ? -7.603 13.118 10.227 1.00 93.69 428 ALA A N 1
ATOM 3311 C CA . ALA A 1 428 ? -6.922 12.098 11.016 1.00 93.69 428 ALA A CA 1
ATOM 3312 C C . ALA A 1 428 ? -7.884 10.996 11.470 1.00 93.69 428 ALA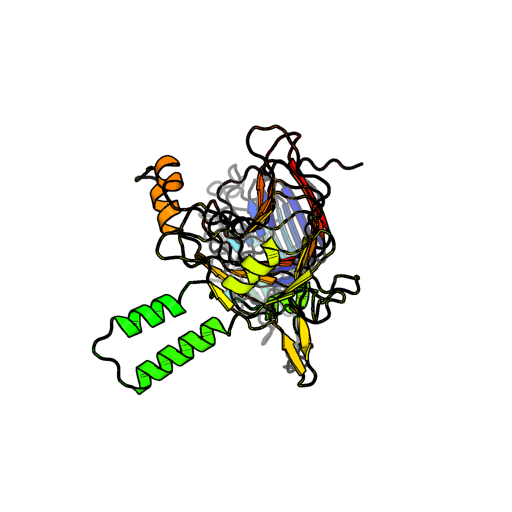 A C 1
ATOM 3314 O O . ALA A 1 428 ? -8.924 11.299 12.056 1.00 93.69 428 ALA A O 1
ATOM 3315 N N . ALA A 1 429 ? -7.537 9.726 11.258 1.00 96.69 429 ALA A N 1
ATOM 3316 C CA . ALA A 1 429 ? -8.316 8.629 11.831 1.00 96.69 429 ALA A CA 1
ATOM 3317 C C . ALA A 1 429 ? -8.199 8.605 13.363 1.00 96.69 429 ALA A C 1
ATOM 3319 O O . ALA A 1 429 ? -9.211 8.485 14.048 1.00 96.69 429 ALA A O 1
ATOM 3320 N N . ILE A 1 430 ? -6.990 8.786 13.901 1.00 98.19 430 ILE A N 1
ATOM 3321 C CA . ILE A 1 430 ? -6.745 8.939 15.341 1.00 98.19 430 ILE A CA 1
ATOM 3322 C C . ILE A 1 430 ? -5.864 10.168 15.565 1.00 98.19 430 ILE A C 1
ATOM 3324 O O . ILE A 1 430 ? -4.826 10.322 14.919 1.00 98.19 430 ILE A O 1
ATOM 3328 N N . HIS A 1 431 ? -6.272 11.044 16.477 1.00 96.88 431 HIS A N 1
ATOM 3329 C CA . HIS A 1 431 ? -5.607 12.309 16.760 1.00 96.88 431 HIS A CA 1
ATOM 3330 C C . HIS A 1 431 ? -5.371 12.495 18.264 1.00 96.88 431 HIS A C 1
ATOM 3332 O O . HIS A 1 431 ? -6.314 12.686 19.026 1.00 96.88 431 HIS A O 1
ATOM 3338 N N . PHE A 1 432 ? -4.106 12.465 18.683 1.00 95.94 432 PHE A N 1
ATOM 3339 C CA . PHE A 1 432 ? -3.684 12.749 20.055 1.00 95.94 432 PHE A CA 1
ATOM 3340 C C . PHE A 1 432 ? -3.348 14.234 20.193 1.00 95.94 432 PHE A C 1
ATOM 3342 O O . PHE A 1 432 ? -2.294 14.679 19.721 1.00 95.94 432 PHE A O 1
ATOM 3349 N N . ASP A 1 433 ? -4.229 14.994 20.837 1.00 91.75 433 ASP A N 1
ATOM 3350 C CA . ASP A 1 433 ? -4.001 16.405 21.152 1.00 91.75 433 ASP A CA 1
ATOM 3351 C C . ASP A 1 433 ? -4.756 16.812 22.418 1.00 91.75 433 ASP A C 1
ATOM 3353 O O . ASP A 1 433 ? -5.976 16.941 22.420 1.00 91.75 433 ASP A O 1
ATOM 3357 N N . THR A 1 434 ? -4.007 17.057 23.488 1.00 80.31 434 THR A N 1
ATOM 3358 C CA . THR A 1 434 ? -4.490 17.549 24.788 1.00 80.31 434 THR A CA 1
ATOM 3359 C C . THR A 1 434 ? -4.649 19.073 24.839 1.00 80.31 434 THR A C 1
ATOM 3361 O O . THR A 1 434 ? -4.839 19.647 25.911 1.00 80.31 434 THR A O 1
ATOM 3364 N N . GLY A 1 435 ? -4.547 19.764 23.700 1.00 78.81 435 GLY A N 1
ATOM 3365 C CA . GLY A 1 435 ? -4.669 21.216 23.634 1.00 78.81 435 GLY A CA 1
ATOM 3366 C C . GLY A 1 435 ? -3.491 21.942 24.293 1.00 78.81 435 GLY A C 1
ATOM 3367 O O . GLY A 1 435 ? -2.348 21.488 24.270 1.00 78.81 435 GLY A O 1
ATOM 3368 N N . SER A 1 436 ? -3.736 23.127 24.854 1.00 72.00 436 SER A N 1
ATOM 3369 C CA . SER A 1 436 ? -2.685 23.989 25.420 1.00 72.00 436 SER A CA 1
ATOM 3370 C C . SER A 1 436 ? -2.171 23.563 26.796 1.00 72.00 436 SER A C 1
ATOM 3372 O O . SER A 1 436 ? -1.192 24.138 27.275 1.00 72.00 436 SER A O 1
ATOM 3374 N N . ASP A 1 437 ? -2.793 22.568 27.427 1.00 66.62 437 ASP A N 1
ATOM 3375 C CA . ASP A 1 437 ? -2.679 22.332 28.871 1.00 66.62 437 ASP A CA 1
ATOM 3376 C C . ASP A 1 437 ? -1.367 21.644 29.286 1.00 66.62 437 ASP A C 1
ATOM 3378 O O . ASP A 1 437 ? -1.138 21.387 30.465 1.00 66.62 437 ASP A O 1
ATOM 3382 N N . ARG A 1 438 ? -0.465 21.381 28.326 1.00 67.19 438 ARG A N 1
ATOM 3383 C CA . ARG A 1 438 ? 0.832 20.688 28.504 1.00 67.19 438 ARG A CA 1
ATOM 3384 C C . ARG A 1 438 ? 0.726 19.297 29.146 1.00 67.19 438 ARG A C 1
ATOM 3386 O O . ARG A 1 438 ? 1.743 18.722 29.523 1.00 67.19 438 ARG A O 1
ATOM 3393 N N . ILE A 1 439 ? -0.477 18.742 29.250 1.00 81.94 439 ILE A N 1
ATOM 3394 C CA . ILE A 1 439 ? -0.705 17.363 29.681 1.00 81.94 439 ILE A CA 1
ATOM 3395 C C . ILE A 1 439 ? -0.313 16.448 28.522 1.00 81.94 439 ILE A C 1
ATOM 3397 O O . ILE A 1 439 ? -0.651 16.726 27.376 1.00 81.94 439 ILE A O 1
ATOM 3401 N N . VAL A 1 440 ? 0.409 15.366 28.793 1.00 87.44 440 VAL A N 1
ATOM 3402 C CA . VAL A 1 440 ? 0.762 14.371 27.774 1.00 87.44 440 VAL A CA 1
ATOM 3403 C C . VAL A 1 440 ? -0.124 13.152 27.976 1.00 87.44 44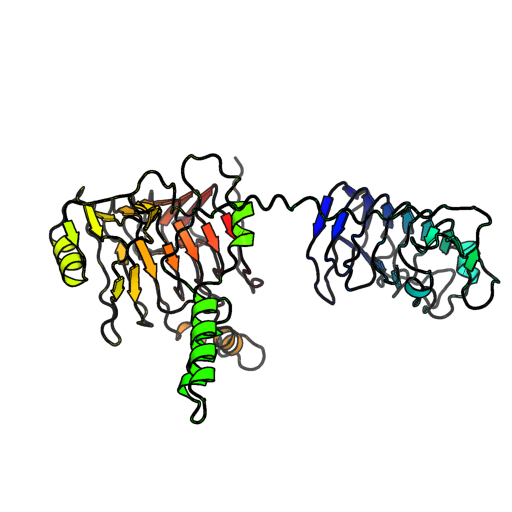0 VAL A C 1
ATOM 3405 O O . VAL A 1 440 ? -0.177 12.615 29.077 1.00 87.44 440 VAL A O 1
ATOM 3408 N N . SER A 1 441 ? -0.811 12.715 26.921 1.00 93.75 441 SER A N 1
ATOM 3409 C CA . SER A 1 441 ? -1.484 11.414 26.905 1.00 93.75 441 SER A CA 1
ATOM 3410 C C . SER A 1 441 ? -0.418 10.314 26.824 1.00 93.75 441 SER A C 1
ATOM 3412 O O . SER A 1 441 ? 0.319 10.251 25.841 1.00 93.75 441 SER A O 1
ATOM 3414 N N . GLU A 1 442 ? -0.280 9.472 27.847 1.00 95.12 442 GLU A N 1
ATOM 3415 C CA . GLU A 1 442 ? 0.807 8.485 27.941 1.00 95.12 442 GLU A CA 1
ATOM 3416 C C . GLU A 1 442 ? 0.327 7.030 27.856 1.00 95.12 442 GLU A C 1
ATOM 3418 O O . GLU A 1 442 ? -0.843 6.725 28.074 1.00 95.12 442 GLU A O 1
ATOM 3423 N N . ASN A 1 443 ? 1.267 6.119 27.572 1.00 96.06 443 ASN A N 1
ATOM 3424 C CA . ASN A 1 443 ? 1.078 4.661 27.568 1.00 96.06 443 ASN A CA 1
ATOM 3425 C C . ASN A 1 443 ? -0.040 4.163 26.639 1.00 96.06 443 ASN A C 1
ATOM 3427 O O . ASN A 1 443 ? -0.732 3.193 26.951 1.00 96.06 443 ASN A O 1
ATOM 3431 N N . ASN A 1 444 ? -0.229 4.823 25.498 1.00 98.00 444 ASN A N 1
ATOM 3432 C CA . ASN A 1 444 ? -1.253 4.427 24.540 1.00 98.00 444 ASN A CA 1
ATOM 3433 C C . ASN A 1 444 ? -0.719 3.349 23.600 1.00 98.00 444 ASN A C 1
ATOM 3435 O O . ASN A 1 444 ? 0.408 3.450 23.116 1.00 98.00 444 ASN A O 1
ATOM 3439 N N . VAL A 1 445 ? -1.535 2.344 23.296 1.00 98.25 445 VAL A N 1
ATOM 3440 C CA . VAL A 1 445 ? -1.175 1.226 22.424 1.00 98.25 445 VAL A CA 1
ATOM 3441 C C . VAL A 1 445 ? -2.176 1.110 21.286 1.00 98.25 445 VAL A C 1
ATOM 3443 O O . VAL A 1 445 ? -3.380 1.049 21.514 1.00 98.25 445 VAL A O 1
ATOM 3446 N N . ILE A 1 446 ? -1.675 1.026 20.054 1.00 98.31 446 ILE A N 1
ATOM 3447 C CA . ILE A 1 446 ? -2.488 0.745 18.864 1.00 98.31 446 ILE A CA 1
ATOM 3448 C C . ILE A 1 446 ? -1.922 -0.495 18.184 1.00 98.31 446 ILE A C 1
ATOM 3450 O O . ILE A 1 446 ? -0.771 -0.480 17.737 1.00 98.31 446 ILE A O 1
ATOM 3454 N N . SER A 1 447 ? -2.694 -1.574 18.073 1.00 95.69 447 SER A N 1
ATOM 3455 C CA . SER A 1 447 ? -2.169 -2.815 17.503 1.00 95.69 447 SER A CA 1
ATOM 3456 C C . SER A 1 447 ? -3.133 -3.592 16.626 1.00 95.69 447 SER A C 1
ATOM 3458 O O . SER A 1 447 ? -4.319 -3.646 16.901 1.00 95.69 447 SER A O 1
ATOM 3460 N N . HIS A 1 448 ? -2.628 -4.271 15.597 1.00 93.19 448 HIS A N 1
ATOM 3461 C CA . HIS A 1 448 ? -3.460 -5.128 14.741 1.00 93.19 448 HIS A CA 1
ATOM 3462 C C . HIS A 1 448 ? -4.668 -4.387 14.139 1.00 93.19 448 HIS A C 1
ATOM 3464 O O . HIS A 1 448 ? -5.713 -4.982 13.904 1.00 93.19 448 HIS A O 1
ATOM 3470 N N . CYS A 1 449 ? -4.535 -3.087 13.884 1.00 95.50 449 CYS A N 1
ATOM 3471 C CA . CYS A 1 449 ? -5.577 -2.273 13.270 1.00 95.50 449 CYS A CA 1
ATOM 3472 C C . CYS A 1 449 ? -5.308 -2.071 11.780 1.00 95.50 449 CYS A C 1
ATOM 3474 O O . CYS A 1 449 ? -4.153 -2.042 11.347 1.00 95.50 449 CYS A O 1
ATOM 3476 N N . TYR A 1 450 ? -6.370 -1.901 10.998 1.00 92.56 450 TYR A N 1
ATOM 3477 C CA . TYR A 1 450 ? -6.301 -1.634 9.567 1.00 92.56 450 TYR A CA 1
ATOM 3478 C C . TYR A 1 450 ? -6.709 -0.188 9.264 1.00 92.56 450 TYR A C 1
ATOM 3480 O O . TYR A 1 450 ? -7.865 0.190 9.410 1.00 92.56 450 TYR A O 1
ATOM 3488 N N . PHE A 1 451 ? -5.750 0.626 8.834 1.00 92.50 451 PHE A N 1
ATOM 3489 C CA . PHE A 1 451 ? -5.947 2.024 8.465 1.00 92.50 451 PHE A CA 1
ATOM 3490 C C . PHE A 1 451 ? -5.903 2.168 6.954 1.00 92.50 451 PHE A C 1
ATOM 3492 O O . PHE A 1 451 ? -4.877 1.871 6.336 1.00 92.50 451 PHE A O 1
ATOM 3499 N N . HIS A 1 452 ? -6.961 2.677 6.339 1.00 88.25 452 HIS A N 1
ATOM 3500 C CA . HIS A 1 452 ? -6.946 2.854 4.896 1.00 88.25 452 HIS A CA 1
ATOM 3501 C C . HIS A 1 452 ? -7.818 3.979 4.390 1.00 88.25 452 HIS A C 1
ATOM 3503 O O . HIS A 1 452 ? -8.698 4.460 5.083 1.00 88.25 452 HIS A O 1
ATOM 3509 N N . HIS A 1 453 ? -7.581 4.378 3.143 1.00 84.50 453 HIS A N 1
ATOM 3510 C CA . HIS A 1 453 ? -8.410 5.342 2.427 1.00 84.50 453 HIS A CA 1
ATOM 3511 C C . HIS A 1 453 ? -8.638 6.656 3.204 1.00 84.50 453 HIS A C 1
ATOM 3513 O O . HIS A 1 453 ? -9.693 7.273 3.105 1.00 84.50 453 HIS A O 1
ATOM 3519 N N . ASN A 1 454 ? -7.641 7.109 3.968 1.00 88.25 454 ASN A N 1
ATOM 3520 C CA . ASN A 1 454 ? -7.599 8.451 4.552 1.00 88.25 454 ASN A CA 1
ATOM 3521 C C . ASN A 1 454 ? -6.747 9.321 3.621 1.00 88.25 454 ASN A C 1
ATOM 3523 O O . ASN A 1 454 ? -5.551 9.476 3.835 1.00 88.25 454 ASN A O 1
ATOM 3527 N N . GLN A 1 455 ? -7.313 9.768 2.496 1.00 85.56 455 GLN A N 1
ATOM 3528 C CA . GLN A 1 455 ? -6.502 10.125 1.317 1.00 85.56 455 GLN A CA 1
ATOM 3529 C C . GLN A 1 455 ? -6.355 11.612 1.030 1.00 85.56 455 GLN A C 1
ATOM 3531 O O . GLN A 1 455 ? -5.617 11.961 0.110 1.00 85.56 455 GLN A O 1
ATOM 3536 N N . ARG A 1 456 ? -7.046 12.494 1.754 1.00 84.88 456 ARG A N 1
ATOM 3537 C CA . ARG A 1 456 ? -7.081 13.915 1.396 1.00 84.88 456 ARG A CA 1
ATOM 3538 C C . ARG A 1 456 ? -5.666 14.493 1.292 1.00 84.88 456 ARG A C 1
ATOM 3540 O O . ARG A 1 456 ? -4.914 14.477 2.259 1.00 84.88 456 ARG A O 1
ATOM 3547 N N . ALA A 1 457 ? -5.334 15.060 0.136 1.00 81.31 457 ALA A N 1
ATOM 3548 C CA . ALA A 1 457 ? -4.027 15.629 -0.164 1.00 81.31 457 ALA A CA 1
ATOM 3549 C C . ALA A 1 457 ? -3.614 16.649 0.906 1.00 81.31 457 ALA A C 1
ATOM 3551 O O . ALA A 1 457 ? -4.434 17.441 1.366 1.00 81.31 457 ALA A O 1
ATOM 3552 N N . SER A 1 458 ? -2.347 16.649 1.325 1.00 77.00 458 SER A N 1
ATOM 3553 C CA . SER A 1 458 ? -1.842 17.516 2.410 1.00 77.00 458 SER A CA 1
ATOM 3554 C C . SER A 1 458 ? -2.538 17.357 3.782 1.00 77.00 458 SER A C 1
ATOM 3556 O O . SER A 1 458 ? -2.256 18.139 4.689 1.00 77.00 458 SER A O 1
ATOM 3558 N N . ALA A 1 459 ? -3.438 16.384 3.937 1.00 76.00 459 ALA A N 1
ATOM 3559 C CA . ALA A 1 459 ? -4.119 15.993 5.170 1.00 76.00 459 ALA A CA 1
ATOM 3560 C C . ALA A 1 459 ? -4.218 14.448 5.178 1.00 76.00 459 ALA A C 1
ATOM 3562 O O . ALA A 1 459 ? -3.251 13.817 4.770 1.00 76.00 459 ALA A O 1
ATOM 3563 N N . GLY A 1 460 ? -5.310 13.815 5.623 1.00 87.88 460 GLY A N 1
ATOM 3564 C CA . GLY A 1 460 ? -5.488 12.357 5.469 1.00 87.88 460 GLY A CA 1
ATOM 3565 C C . GLY A 1 460 ? -4.444 11.490 6.197 1.00 87.88 460 GLY A C 1
ATOM 3566 O O . GLY A 1 460 ? -3.718 10.696 5.597 1.00 87.88 460 GLY A O 1
ATOM 3567 N N . ILE A 1 461 ? -4.339 11.657 7.508 1.00 91.69 461 ILE A N 1
ATOM 3568 C CA . ILE A 1 461 ? -3.359 10.984 8.359 1.00 91.69 461 ILE A CA 1
ATOM 3569 C C . ILE A 1 461 ? -4.025 9.777 9.035 1.00 91.69 461 ILE A C 1
ATOM 3571 O O . ILE A 1 461 ? -5.140 9.885 9.542 1.00 91.69 461 ILE A O 1
ATOM 3575 N N . ALA A 1 462 ? -3.367 8.621 9.097 1.00 94.38 462 ALA A N 1
ATOM 3576 C CA . ALA A 1 462 ? -3.895 7.516 9.896 1.00 94.38 462 ALA A CA 1
ATOM 3577 C C . ALA A 1 462 ? -3.760 7.813 11.403 1.00 94.38 462 ALA A C 1
ATOM 3579 O O . ALA A 1 462 ? -4.768 7.868 12.107 1.00 94.38 462 ALA A O 1
ATOM 3580 N N . VAL A 1 463 ? -2.550 8.100 11.899 1.00 96.75 463 VAL A N 1
ATOM 3581 C CA . VAL A 1 463 ? -2.339 8.497 13.305 1.00 96.75 463 VAL A CA 1
ATOM 3582 C C . VAL A 1 463 ? -1.562 9.808 13.413 1.00 96.75 463 VAL A C 1
ATOM 3584 O O . VAL A 1 463 ? -0.426 9.918 12.964 1.00 96.75 463 VAL A O 1
ATOM 3587 N N . SER A 1 464 ? -2.171 10.815 14.034 1.00 95.25 464 SER A N 1
ATOM 3588 C CA . SER A 1 464 ? -1.565 12.119 14.303 1.00 95.25 464 SER A CA 1
ATOM 3589 C C . SER A 1 464 ? -1.284 12.270 15.795 1.00 95.25 464 SER A C 1
ATOM 3591 O O . SER A 1 464 ? -2.203 12.197 16.604 1.00 95.25 464 SER A O 1
ATOM 3593 N N . VAL A 1 465 ? -0.038 12.562 16.156 1.00 94.69 465 VAL A N 1
ATOM 3594 C CA . VAL A 1 465 ? 0.426 12.763 17.531 1.00 94.69 465 VAL A CA 1
ATOM 3595 C C . VAL A 1 465 ? 0.943 14.188 17.688 1.00 94.69 465 VAL A C 1
ATOM 3597 O O . VAL A 1 465 ? 2.065 14.511 17.299 1.00 94.69 465 VAL A O 1
ATOM 3600 N N . VAL A 1 466 ? 0.102 15.064 18.234 1.00 91.94 466 VAL A N 1
ATOM 3601 C CA . VAL A 1 466 ? 0.471 16.451 18.554 1.00 91.94 466 VAL A CA 1
ATOM 3602 C C . VAL A 1 466 ? 0.976 16.547 19.987 1.00 91.94 466 VAL A C 1
ATOM 3604 O O . VAL A 1 466 ? 2.014 17.167 20.226 1.00 91.94 466 VAL A O 1
ATOM 3607 N N . ARG A 1 467 ? 0.259 15.905 20.918 1.00 90.94 467 ARG A N 1
ATOM 3608 C CA . ARG A 1 467 ? 0.623 15.763 22.334 1.00 90.94 467 ARG A CA 1
ATOM 3609 C C . ARG A 1 467 ? 0.178 14.399 22.853 1.00 90.94 467 ARG A C 1
ATOM 3611 O O . ARG A 1 467 ? -0.972 14.209 23.235 1.00 90.94 467 ARG A O 1
ATOM 3618 N N . GLY A 1 468 ? 1.097 13.446 22.854 1.00 93.50 468 GLY A N 1
ATOM 3619 C CA . GLY A 1 468 ? 0.873 12.095 23.343 1.00 93.50 468 GLY A CA 1
ATOM 3620 C C . GLY A 1 468 ? 2.054 11.173 23.060 1.00 93.50 468 GLY A C 1
ATOM 3621 O O . GLY A 1 468 ? 2.924 11.479 22.248 1.00 93.50 468 GLY A O 1
ATOM 3622 N N . LYS A 1 469 ? 2.079 10.025 23.730 1.00 94.81 469 LYS A N 1
ATOM 3623 C CA . LYS A 1 469 ? 3.052 8.950 23.530 1.00 94.81 469 LYS A CA 1
ATOM 3624 C C . LYS A 1 469 ? 2.305 7.684 23.138 1.00 94.81 469 LYS A C 1
ATOM 3626 O O . LYS A 1 469 ? 1.403 7.257 23.863 1.00 94.81 469 LYS A O 1
ATOM 3631 N N . VAL A 1 470 ? 2.657 7.118 21.986 1.00 96.31 470 VAL A N 1
ATOM 3632 C CA . VAL A 1 470 ? 1.914 6.009 21.377 1.00 96.31 470 VAL A CA 1
ATOM 3633 C C . VAL A 1 470 ? 2.856 4.901 20.924 1.00 96.31 470 VAL A C 1
ATOM 3635 O O . VAL A 1 470 ? 3.788 5.143 20.160 1.00 96.31 470 VAL A O 1
ATOM 3638 N N . ASP A 1 471 ? 2.562 3.671 21.329 1.00 96.38 471 ASP A N 1
ATOM 3639 C CA . ASP A 1 471 ? 3.234 2.465 20.863 1.00 96.38 471 ASP A CA 1
ATOM 3640 C C . ASP A 1 471 ? 2.357 1.716 19.857 1.00 96.38 471 ASP A C 1
ATOM 3642 O O . ASP A 1 471 ? 1.266 1.237 20.169 1.00 96.38 471 ASP A O 1
ATOM 3646 N N . MET A 1 472 ? 2.849 1.572 18.632 1.00 94.00 472 MET A N 1
ATOM 3647 C CA . MET A 1 472 ? 2.123 0.962 17.524 1.00 94.00 472 MET A CA 1
ATOM 3648 C C . MET A 1 472 ? 2.725 -0.382 17.121 1.00 94.00 472 MET A C 1
ATOM 3650 O O . MET A 1 472 ? 3.934 -0.487 16.900 1.00 94.00 472 MET A O 1
ATOM 3654 N N . LYS A 1 473 ? 1.894 -1.426 17.000 1.00 91.25 473 LYS A N 1
ATOM 3655 C CA . LYS A 1 473 ? 2.369 -2.795 16.729 1.00 91.25 473 LYS A CA 1
ATOM 3656 C C . LYS A 1 473 ? 1.509 -3.536 15.710 1.00 91.25 473 LYS A C 1
ATOM 3658 O O . LYS A 1 473 ? 0.299 -3.611 15.871 1.00 91.25 473 LYS A O 1
ATOM 3663 N N . ASN A 1 474 ? 2.121 -4.127 14.687 1.00 88.06 474 ASN A N 1
ATOM 3664 C CA . ASN A 1 474 ? 1.443 -5.007 13.723 1.00 88.06 474 ASN A CA 1
ATOM 3665 C C . ASN A 1 474 ? 0.189 -4.377 13.084 1.00 88.06 474 ASN A C 1
ATOM 3667 O O . ASN A 1 474 ? -0.801 -5.060 12.817 1.00 88.06 474 ASN A O 1
ATOM 3671 N N . ASN A 1 475 ? 0.210 -3.066 12.847 1.00 89.56 475 ASN A N 1
ATOM 3672 C CA . ASN A 1 475 ? -0.873 -2.383 12.147 1.00 89.56 475 ASN A CA 1
ATOM 3673 C C . ASN A 1 475 ? -0.676 -2.494 10.639 1.00 89.56 475 ASN A C 1
ATOM 3675 O O . ASN A 1 475 ? 0.442 -2.630 10.145 1.00 89.56 475 ASN A O 1
ATOM 3679 N N . LEU A 1 476 ? -1.768 -2.402 9.901 1.00 86.44 476 LEU A N 1
ATOM 3680 C CA . LEU A 1 476 ? -1.756 -2.422 8.456 1.00 86.44 476 LEU A CA 1
ATOM 3681 C C . LEU A 1 476 ? -2.235 -1.075 7.919 1.00 86.44 476 LEU A C 1
ATOM 3683 O O . LEU A 1 476 ? -3.302 -0.606 8.298 1.00 86.44 476 LEU A O 1
ATOM 3687 N N . PHE A 1 477 ? -1.475 -0.485 7.005 1.00 86.00 477 PHE A N 1
ATOM 3688 C CA . PHE A 1 477 ? -1.790 0.788 6.368 1.00 86.00 477 PHE A CA 1
ATOM 3689 C C . PHE A 1 477 ? -1.959 0.585 4.873 1.00 86.00 477 PHE A C 1
ATOM 3691 O O . PHE A 1 477 ? -1.116 -0.066 4.258 1.00 86.00 477 PHE A O 1
ATOM 3698 N N . GLY A 1 478 ? -2.996 1.173 4.278 1.00 80.81 478 GLY A N 1
ATOM 3699 C CA . GLY A 1 478 ? -2.997 1.315 2.831 1.00 80.81 478 GLY A CA 1
ATOM 3700 C C . GLY A 1 478 ? -3.852 2.427 2.257 1.00 80.81 478 GLY A C 1
ATOM 3701 O O . GLY A 1 478 ? -4.987 2.645 2.662 1.00 80.81 478 GLY A O 1
ATOM 3702 N N . ASN A 1 479 ? -3.306 3.133 1.269 1.00 78.50 479 ASN A N 1
ATOM 3703 C CA . ASN A 1 479 ? -3.947 4.302 0.658 1.00 78.50 479 ASN A CA 1
ATOM 3704 C C . ASN A 1 479 ? -4.299 5.371 1.711 1.00 78.50 479 ASN A C 1
ATOM 3706 O O . ASN A 1 479 ? -5.422 5.862 1.770 1.00 78.50 479 ASN A O 1
ATOM 3710 N N . ASN A 1 480 ? -3.358 5.697 2.596 1.00 82.44 480 ASN A N 1
ATOM 3711 C CA . ASN A 1 480 ? -3.438 6.895 3.431 1.00 82.44 480 ASN A CA 1
ATOM 3712 C C . ASN A 1 480 ? -2.533 7.964 2.810 1.00 82.44 480 ASN A C 1
ATOM 3714 O O . ASN A 1 480 ? -1.521 7.629 2.197 1.00 82.44 480 ASN A O 1
ATOM 3718 N N . GLN A 1 481 ? -2.856 9.244 2.976 1.00 85.69 481 GLN A N 1
ATOM 3719 C CA . GLN A 1 481 ? -1.956 10.310 2.538 1.00 85.69 481 GLN A CA 1
ATOM 3720 C C . GLN A 1 481 ? -0.707 10.379 3.433 1.00 85.69 481 GLN A C 1
ATOM 3722 O O . GLN A 1 481 ? 0.377 10.732 2.961 1.00 85.69 481 GLN A O 1
ATOM 3727 N N . SER A 1 482 ? -0.838 10.054 4.721 1.00 87.00 482 SER A N 1
ATOM 3728 C CA . SER A 1 482 ? 0.280 9.791 5.635 1.00 87.00 482 SER A CA 1
ATOM 3729 C C . SER A 1 482 ? -0.108 8.729 6.660 1.00 87.00 482 SER A C 1
ATOM 3731 O O . SER A 1 482 ? -1.210 8.753 7.202 1.00 87.00 482 SER A O 1
ATOM 3733 N N . GLU A 1 483 ? 0.792 7.803 6.973 1.00 88.69 483 GLU A N 1
ATOM 3734 C CA . GLU A 1 483 ? 0.548 6.796 8.014 1.00 88.69 483 GLU A CA 1
ATOM 3735 C C . GLU A 1 483 ? 0.632 7.435 9.402 1.00 88.69 483 GLU A C 1
ATOM 3737 O O . GLU A 1 483 ? -0.210 7.195 10.267 1.00 88.69 483 GLU A O 1
ATOM 3742 N N . TYR A 1 484 ? 1.620 8.311 9.589 1.00 90.25 484 TYR A N 1
ATOM 3743 C CA . TYR A 1 484 ? 1.877 8.965 10.863 1.00 90.25 484 TYR A CA 1
ATOM 3744 C C . TYR A 1 484 ? 2.228 10.437 10.669 1.00 90.25 484 TYR A C 1
ATOM 3746 O O . TYR A 1 484 ? 2.931 10.799 9.723 1.00 90.25 484 TYR A O 1
ATOM 3754 N N . LEU A 1 485 ? 1.798 11.265 11.615 1.00 90.62 485 LEU A N 1
ATOM 3755 C CA . LEU A 1 485 ? 2.322 12.607 11.842 1.00 90.62 485 LEU A CA 1
ATOM 3756 C C . LEU A 1 485 ? 2.678 12.720 13.319 1.00 90.62 485 LEU A C 1
ATOM 3758 O O . LEU A 1 485 ? 1.841 12.431 14.166 1.00 90.62 485 LEU A O 1
ATOM 3762 N N . VAL A 1 486 ? 3.895 13.152 13.632 1.00 90.12 486 VAL A N 1
ATOM 3763 C CA . VAL A 1 486 ? 4.334 13.418 15.006 1.00 90.12 486 VAL A CA 1
ATOM 3764 C C . VAL A 1 486 ? 4.837 14.851 15.043 1.00 90.12 486 VAL A C 1
ATOM 3766 O O . VAL A 1 486 ? 5.619 15.249 14.181 1.00 90.12 486 VAL A O 1
ATOM 3769 N N . SER A 1 487 ? 4.338 15.648 15.982 1.00 88.25 487 SER A N 1
ATOM 3770 C CA . SER A 1 487 ? 4.800 17.025 16.138 1.00 88.25 487 SER A CA 1
ATOM 3771 C C . SER A 1 487 ? 6.218 17.059 16.697 1.00 88.25 487 SER A C 1
ATOM 3773 O O . SER A 1 487 ? 6.561 16.277 17.576 1.00 88.25 487 SER A O 1
ATOM 3775 N N . ASP A 1 488 ? 7.025 17.997 16.214 1.00 86.06 488 ASP A N 1
ATOM 3776 C CA . ASP A 1 488 ? 8.395 18.198 16.683 1.00 86.06 488 ASP A CA 1
ATOM 3777 C C . ASP A 1 488 ? 8.400 18.966 18.018 1.00 86.06 488 ASP A C 1
ATOM 3779 O O . ASP A 1 488 ? 8.532 20.190 18.064 1.00 86.06 488 ASP A O 1
ATOM 3783 N N . ASN A 1 489 ? 8.101 18.260 19.112 1.00 84.06 489 ASN A N 1
ATOM 3784 C CA . ASN A 1 489 ? 8.146 18.783 20.476 1.00 84.06 489 ASN A CA 1
ATOM 3785 C C . ASN A 1 489 ? 8.301 17.651 21.511 1.00 84.06 489 ASN A C 1
ATOM 3787 O O . ASN A 1 489 ? 8.067 16.482 21.218 1.00 84.06 489 ASN A O 1
ATOM 3791 N N . GLU A 1 490 ? 8.646 18.002 22.752 1.00 86.94 490 GLU A N 1
ATOM 3792 C CA . GLU A 1 490 ? 8.883 17.041 23.847 1.00 86.94 490 GLU A CA 1
ATOM 3793 C C . GLU A 1 490 ? 7.632 16.276 24.327 1.00 86.94 490 GLU A C 1
ATOM 3795 O O . GLU A 1 490 ? 7.741 15.298 25.069 1.00 86.94 490 GLU A O 1
ATOM 3800 N N . PHE A 1 491 ? 6.441 16.708 23.912 1.00 88.69 491 PHE A N 1
ATOM 3801 C CA . PHE A 1 491 ? 5.155 16.138 24.311 1.00 88.69 491 PHE A CA 1
ATOM 3802 C C . PHE A 1 491 ? 4.637 15.090 23.320 1.00 88.69 491 PHE A C 1
ATOM 3804 O O . PHE A 1 491 ? 3.572 14.523 23.559 1.00 88.69 491 PHE A O 1
ATOM 3811 N N . ALA A 1 492 ? 5.344 14.833 22.217 1.00 91.12 492 ALA A N 1
ATOM 3812 C CA . ALA A 1 492 ? 4.917 13.919 21.165 1.00 91.12 492 ALA A CA 1
ATOM 3813 C C . ALA A 1 492 ? 5.952 12.811 20.933 1.00 91.12 492 ALA A C 1
ATOM 3815 O O . ALA A 1 492 ? 7.121 13.075 20.664 1.00 91.12 492 ALA A O 1
ATOM 3816 N N . ALA A 1 493 ? 5.518 11.553 21.007 1.00 92.25 493 ALA A N 1
ATOM 3817 C CA . ALA A 1 493 ? 6.345 10.407 20.650 1.00 92.25 493 ALA A CA 1
ATOM 3818 C C . ALA A 1 493 ? 5.503 9.284 20.041 1.00 92.25 493 ALA A C 1
ATOM 3820 O O . ALA A 1 493 ? 4.373 9.029 20.459 1.00 92.25 493 ALA A O 1
ATOM 3821 N N . LEU A 1 494 ? 6.084 8.577 19.074 1.00 93.19 494 LEU A N 1
ATOM 3822 C CA . LEU A 1 494 ? 5.474 7.406 18.460 1.00 93.19 494 LEU A CA 1
ATOM 3823 C C . LEU A 1 494 ? 6.538 6.339 18.227 1.00 93.19 494 LEU A C 1
ATOM 3825 O O . LEU A 1 494 ? 7.572 6.613 17.618 1.00 93.19 494 LEU A O 1
ATOM 3829 N N . THR A 1 495 ? 6.268 5.114 18.670 1.00 92.06 495 THR A N 1
ATOM 3830 C CA . THR A 1 495 ? 7.034 3.932 18.267 1.00 92.06 495 THR A CA 1
ATOM 3831 C C . THR A 1 495 ? 6.173 3.070 17.350 1.00 92.06 495 THR A C 1
ATOM 3833 O O . THR A 1 495 ? 4.970 2.953 17.553 1.00 92.06 495 THR A O 1
ATOM 3836 N N . ALA A 1 496 ? 6.757 2.478 16.306 1.00 86.62 496 ALA A N 1
ATOM 3837 C CA . ALA A 1 496 ? 6.043 1.580 15.400 1.00 86.62 496 ALA A CA 1
ATOM 3838 C C . ALA A 1 496 ? 6.881 0.331 15.113 1.00 86.62 496 ALA A C 1
ATOM 3840 O O . ALA A 1 496 ? 8.022 0.433 14.665 1.00 86.62 496 ALA A O 1
ATOM 3841 N N . LYS A 1 497 ? 6.316 -0.857 15.353 1.00 85.38 497 LYS A N 1
ATOM 3842 C CA . LYS A 1 497 ? 6.985 -2.150 15.145 1.00 85.38 497 LYS A CA 1
ATOM 3843 C C . LYS A 1 497 ? 6.070 -3.137 14.426 1.00 85.38 497 LYS A C 1
ATOM 3845 O O . LYS A 1 497 ? 4.896 -3.239 14.749 1.00 85.38 497 LYS A O 1
ATOM 3850 N N . GLY A 1 498 ? 6.601 -3.882 13.456 1.00 77.88 498 GLY A N 1
ATOM 3851 C CA . GLY A 1 498 ? 5.859 -4.952 12.770 1.00 77.88 498 GLY A CA 1
ATOM 3852 C C . GLY A 1 498 ? 4.690 -4.476 11.898 1.00 77.88 498 GLY A C 1
ATOM 3853 O O . GLY A 1 498 ? 4.010 -5.298 11.294 1.00 77.88 498 GLY A O 1
ATOM 3854 N N . SER A 1 499 ? 4.452 -3.165 11.806 1.00 82.88 499 SER A N 1
ATOM 3855 C CA . SER A 1 499 ? 3.423 -2.594 10.943 1.00 82.88 499 SER A CA 1
ATOM 3856 C C . SER A 1 499 ? 3.817 -2.661 9.467 1.00 82.88 499 SER A C 1
ATOM 3858 O O . SER A 1 499 ? 4.983 -2.478 9.118 1.00 82.88 499 SER A O 1
ATOM 3860 N N . ILE A 1 500 ? 2.830 -2.869 8.600 1.00 78.25 500 ILE A N 1
ATOM 3861 C CA . ILE A 1 500 ? 3.000 -2.989 7.150 1.00 78.25 500 ILE A CA 1
ATOM 3862 C C . ILE A 1 500 ? 2.272 -1.838 6.466 1.00 78.25 500 ILE A C 1
ATOM 3864 O O . ILE A 1 500 ? 1.137 -1.525 6.816 1.00 78.25 500 ILE A O 1
ATOM 3868 N N . ASN A 1 501 ? 2.908 -1.242 5.461 1.00 77.81 501 ASN A N 1
ATOM 3869 C CA . ASN A 1 501 ? 2.296 -0.251 4.585 1.00 77.81 501 ASN A CA 1
ATOM 3870 C C . ASN A 1 501 ? 2.242 -0.783 3.149 1.00 77.81 501 ASN A C 1
ATOM 3872 O O . ASN A 1 501 ? 3.226 -1.350 2.671 1.00 77.81 501 ASN A O 1
ATOM 3876 N N . TYR A 1 502 ? 1.110 -0.604 2.473 1.00 67.81 502 TYR A N 1
ATOM 3877 C CA . TYR A 1 502 ? 0.926 -0.978 1.076 1.00 67.81 502 TYR A CA 1
ATOM 3878 C C . TYR A 1 502 ? 0.039 0.029 0.330 1.00 67.81 502 TYR A C 1
ATOM 3880 O O . TYR A 1 502 ? -0.808 0.700 0.907 1.00 67.81 502 TYR A O 1
ATOM 3888 N N . GLY A 1 503 ? 0.170 0.085 -0.993 1.00 58.38 503 GLY A N 1
ATOM 3889 C CA . GLY A 1 503 ? -0.657 0.945 -1.843 1.00 58.38 503 GLY A CA 1
ATOM 3890 C C . GLY A 1 503 ? 0.052 2.216 -2.308 1.00 58.38 503 GLY A C 1
ATOM 3891 O O . GLY A 1 503 ? 1.182 2.511 -1.922 1.00 58.38 503 GLY A O 1
ATOM 3892 N N . ASN A 1 504 ? -0.617 2.938 -3.205 1.00 49.44 504 ASN A N 1
ATOM 3893 C CA . ASN A 1 504 ? -0.079 4.120 -3.868 1.00 49.44 504 ASN A CA 1
ATOM 3894 C C . ASN A 1 504 ? -0.176 5.326 -2.930 1.00 49.44 504 ASN A C 1
ATOM 3896 O O . ASN A 1 504 ? -1.116 6.109 -3.040 1.00 49.44 504 ASN A O 1
ATOM 3900 N N . SER A 1 505 ? 0.781 5.500 -2.017 1.00 44.34 505 SER A N 1
ATOM 3901 C CA . SER A 1 505 ? 0.978 6.810 -1.393 1.00 44.34 505 SER A CA 1
ATOM 3902 C C . SER A 1 505 ? 1.505 7.745 -2.488 1.00 44.34 505 SER A C 1
ATOM 3904 O O . SER A 1 505 ? 2.609 7.524 -2.994 1.00 44.34 505 SER A O 1
ATOM 3906 N N . PRO A 1 506 ? 0.730 8.746 -2.934 1.00 39.88 506 PRO A N 1
ATOM 3907 C CA . PRO A 1 506 ? 1.189 9.648 -3.977 1.00 39.88 506 PRO A CA 1
ATOM 3908 C C . PRO A 1 506 ? 2.458 10.385 -3.526 1.00 39.88 506 PRO A C 1
ATOM 3910 O O . PRO A 1 506 ? 2.636 10.617 -2.325 1.00 39.88 506 PRO A O 1
ATOM 3913 N N . PRO A 1 507 ? 3.353 10.755 -4.462 1.00 33.59 507 PRO A N 1
ATOM 3914 C CA . PRO A 1 507 ? 4.627 11.380 -4.135 1.00 33.59 507 PRO A CA 1
ATOM 3915 C C . PRO A 1 507 ? 4.411 12.598 -3.231 1.00 33.59 507 PRO A C 1
ATOM 3917 O O . PRO A 1 507 ? 3.648 13.511 -3.548 1.00 33.59 507 PRO A O 1
ATOM 3920 N N . ARG A 1 508 ? 5.076 12.578 -2.071 1.00 38.41 508 ARG A N 1
ATOM 3921 C CA . ARG A 1 508 ? 5.030 13.642 -1.067 1.00 38.41 508 ARG A CA 1
ATOM 3922 C C . ARG A 1 508 ? 5.449 14.968 -1.704 1.00 38.41 508 ARG A C 1
ATOM 3924 O O . ARG A 1 508 ? 6.616 15.150 -2.038 1.00 38.41 508 ARG A O 1
ATOM 3931 N N . THR A 1 509 ? 4.552 15.943 -1.765 1.00 33.50 509 THR A N 1
ATOM 3932 C CA . THR A 1 509 ? 4.951 17.354 -1.792 1.00 33.50 509 THR A CA 1
ATOM 3933 C C . THR A 1 509 ? 5.158 17.790 -0.342 1.00 33.50 509 THR A C 1
ATOM 3935 O O . THR A 1 509 ? 4.204 18.126 0.353 1.00 33.50 509 THR A O 1
ATOM 3938 N N . SER A 1 510 ? 6.411 17.689 0.115 1.00 28.59 510 SER A N 1
ATOM 3939 C CA . SER A 1 510 ? 6.949 18.195 1.389 1.00 28.59 510 SER A CA 1
ATOM 3940 C C . SER A 1 510 ? 6.209 17.788 2.673 1.00 28.59 510 SER A C 1
ATOM 3942 O O . SER A 1 510 ? 5.382 18.527 3.198 1.00 28.59 510 SER A O 1
ATOM 3944 N N . SER A 1 511 ? 6.623 16.671 3.266 1.00 30.56 511 SER A N 1
ATOM 3945 C CA . SER A 1 511 ? 6.637 16.539 4.725 1.00 30.56 511 SER A CA 1
ATOM 3946 C C . SER A 1 511 ? 8.086 16.693 5.175 1.00 30.56 511 SER A C 1
ATOM 3948 O O . SER A 1 511 ? 8.939 15.915 4.740 1.00 30.56 511 SER A O 1
ATOM 3950 N N . ILE A 1 512 ? 8.362 17.665 6.037 1.00 29.36 512 ILE A N 1
ATOM 3951 C CA . ILE A 1 512 ? 9.526 17.599 6.917 1.00 29.36 512 ILE A CA 1
ATOM 3952 C C . ILE A 1 512 ? 9.347 16.316 7.734 1.00 29.36 512 ILE A C 1
ATOM 3954 O O . ILE A 1 512 ? 8.432 16.210 8.543 1.00 29.36 512 ILE A O 1
ATOM 3958 N N . VAL A 1 513 ? 10.157 15.310 7.421 1.00 31.58 513 VAL A N 1
ATOM 3959 C CA . VAL A 1 513 ? 10.451 14.192 8.310 1.00 31.58 513 VAL A CA 1
ATOM 3960 C C . VAL A 1 513 ? 11.907 14.397 8.674 1.00 31.58 513 VAL A C 1
ATOM 3962 O O . VAL A 1 513 ? 12.787 14.067 7.881 1.00 31.58 513 VAL A O 1
ATOM 3965 N N . ASP A 1 514 ? 12.152 15.017 9.823 1.00 24.41 514 ASP A N 1
ATOM 3966 C CA . ASP A 1 514 ? 13.459 14.917 10.452 1.00 24.41 514 ASP A CA 1
ATOM 3967 C C . ASP A 1 514 ? 13.454 13.600 11.235 1.00 24.41 514 ASP A C 1
ATOM 3969 O O . ASP A 1 514 ? 12.739 13.430 12.225 1.00 24.41 514 ASP A O 1
ATOM 3973 N N . PHE A 1 515 ? 14.149 12.600 10.700 1.00 28.12 515 PHE A N 1
ATOM 3974 C CA . PHE A 1 515 ? 14.331 11.322 11.371 1.00 28.12 515 PHE A CA 1
ATOM 3975 C C . PHE A 1 515 ? 15.369 11.504 12.480 1.00 28.12 515 PHE A C 1
ATOM 3977 O O . PHE A 1 515 ? 16.559 11.272 12.280 1.00 28.12 515 PHE A O 1
ATOM 3984 N N . GLY A 1 516 ? 14.911 11.851 13.680 1.00 23.12 516 GLY A N 1
ATOM 3985 C CA . GLY A 1 516 ? 15.671 11.637 14.907 1.00 23.12 516 GLY A CA 1
ATOM 3986 C C . GLY A 1 516 ? 15.699 10.151 15.271 1.00 23.12 516 GLY A C 1
ATOM 3987 O O . GLY A 1 516 ? 15.037 9.730 16.216 1.00 23.12 516 GLY A O 1
ATOM 3988 N N . VAL A 1 517 ? 16.435 9.327 14.518 1.00 23.06 517 VAL A N 1
ATOM 3989 C CA . VAL A 1 517 ? 16.775 7.969 14.965 1.00 23.06 517 VAL A CA 1
ATOM 3990 C C . VAL A 1 517 ? 17.852 8.103 16.041 1.00 23.06 517 VAL A C 1
ATOM 3992 O O . VAL A 1 517 ? 19.032 8.243 15.730 1.00 23.06 517 VAL A O 1
ATOM 3995 N N . ASN A 1 518 ? 17.458 8.043 17.313 1.00 22.23 518 ASN A N 1
ATOM 3996 C CA . ASN A 1 518 ? 18.398 7.704 18.377 1.00 22.23 518 ASN A CA 1
ATOM 3997 C C . ASN A 1 518 ? 18.664 6.198 18.304 1.00 22.23 518 ASN A C 1
ATOM 3999 O O . ASN A 1 518 ? 17.844 5.386 18.732 1.00 22.23 518 ASN A O 1
ATOM 4003 N N . ILE A 1 519 ? 19.807 5.838 17.723 1.00 24.44 519 ILE A N 1
ATOM 4004 C CA . ILE A 1 519 ? 20.406 4.516 17.885 1.00 24.44 519 ILE A CA 1
ATOM 4005 C C . ILE A 1 519 ? 21.116 4.542 19.241 1.00 24.44 519 ILE A C 1
ATOM 4007 O O . ILE A 1 519 ? 22.087 5.279 19.396 1.00 24.44 519 ILE A O 1
ATOM 4011 N N . ASN A 1 520 ? 20.630 3.755 20.198 1.00 29.02 520 ASN A N 1
ATOM 4012 C CA . ASN A 1 520 ? 21.465 3.229 21.276 1.00 29.02 520 ASN A C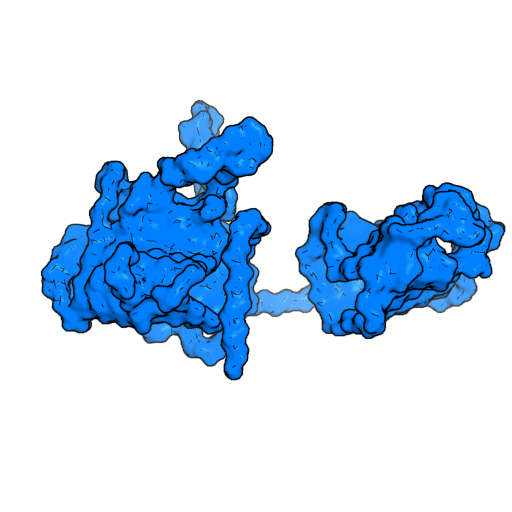A 1
ATOM 4013 C C . ASN A 1 520 ? 21.609 1.727 21.074 1.00 29.02 520 ASN A C 1
ATOM 4015 O O . ASN A 1 520 ? 20.555 1.068 20.909 1.00 29.02 520 ASN A O 1
#

Foldseek 3Di:
DEDAEAEQEEADQQADQPPQECEEEALYEYEYAHYEYAQTQEPYEFFAAAYYYHYAHYEYDAHYPAAHYEQAAHADAAPVHRLFGARYQEYHAEHYEANHLAANYDDPGDHRAAAYHEHYEAQADCVSRQPPPPVRPPDDLCCCVHHHWAFQYWHHLPQTWGWTAHPPDPDRRIDTDPDDDDRDPPPPPVPPPPPCVVQPAQDQAPDFDAPACVLVVLVVCVVPDPDDDPVNNVVSVVVSVCRRVPDPCVVVSVVQVPDPDQATQQGAARHDPFDPDWPAEDQEDVSQQVCQVVDDAQTEHEYEFPREYEQDDPQDGPAAEHAANYEYHYGGRDQDPVRDTGNTYEYEYLHLAQDENYEAQHANYEYYQYEYAYNALDAPVVQVCCCDPPPNPVHPVSVVVGRWYEHYEHDAAQYEYASYEFGGTQAEPYEYDNDPPLRAHENYEHESREYESLHHHVHFEHYEWAAYAYEYESYEYENGLYPYHFDPDPRTYYHYYNYYYDYCNDDDPDDPDPPPPPDD

Sequence (520 aa):
ANGVQIKNNYFHHIQSEFAGYAIAIANGQATVEGNLFNHISHLIYIQGASSSLTLKNNVEAGSLDGEPILIDLGGGKDIDFPAQVISAKDIIVENNTFLSPNPLFELNGLPSTDWKVRYNLFAYDPYFHNSGELKLQDVTQSIYDRRYICENNVYDVRNPRVISKKSGVSTSGYVLSGKKVTAFTVFETKAPPVFAQTYTTPITTGAYYTLDGSPYRTLRKLLNSDKLTPKQSVDYLDNVFQAFTGYDYQNIQVLLTKNAENDPTGGGKGYSKIYSTGDYVVTDLYDLQYALIKAKAGEVVFIPGGTVMDFSIGSELNTLVVPEGVTIASDRGLVREDGSVSPGAIITSFAMINEPLIDVSGNNVTLSGIVLKGCDPFTHYSHYNKAYETGLRNGNRYYAMLPYTRGIVVTGSNLTIDNCEFTGFSFAAIHFDTGSDRIVSENNVISHCYFHHNQRASAGIAVSVVRGKVDMKNNLFGNNQSEYLVSDNEFAALTAKGSINYGNSPPRTSSIVDFGVNIN

Radius of gyration: 30.25 Å; chains: 1; bounding box: 73×56×81 Å

pLDDT: mean 81.47, std 17.28, range [22.23, 98.81]

Secondary structure (DSSP, 8-state):
--SEEEES-EEEEE--TTT-EEEEEES-EEEEES-EEEEESEEEEEESTT-EEEEES-EE-S-BSS-SEEE---SSB-SS-TTSBB--SEEEEES-EE-S-S-SEEESSB-SS-EEEES-EESS-HHHH-SSTT-STT--GGGGGTTEEEESEEE-SSS-EEEEE-TT-TTT-EEE-S---PPP-----------------S---S----TT-HHHHHHHHHHT-TT--HHHHHHHHHHHHHHHH---THHHHTTGGG--SSS-TT-STT-S------SEE--SHHHHHHHHHH--TT-EEEE-TT-EEE-EETTEE--EEPPTT-EEEE-TTPBPTTS-B----EEE----SSSEEEEE-SSS-EEES-EEE-S-----HHHHHHHHSTTT--HHHHHTTS---EEEEE-SSS-EEES-EEE--SSEEEEE--GGG---EEEEEEES-EEE----TT--EEEEESSEEEEEES-EEES-SEEEEE-SSTTEEEEEES-EEES--PPPS-----------